Protein AF-0000000075735421 (afdb_homodimer)

Radius of gyration: 20.14 Å; Cα contacts (8 Å, |Δi|>4): 650; chains: 2; bounding box: 46×50×48 Å

Foldseek 3Di:
DEWEEAPLDLLSVLLVLLCLQVVNDYHYDYDDVVVPRLVDPVNCVQPVVSDDTKDADPVGHIDDDSLVNSCVVQPPHVQQPPPVQLNVQLVVLVVCCVPQACVQQVVLLCCCVVVVDDLVPDDVVSVVSNVVVLVVVLVQLVPELERSHPDHHSSLSNRLSRLLVSVSSVDDCPVRVSVVNSNVVSCVSSVHDRDDD/DEWEDAPLDLLSVLLVLLCLQVVNDYHYDYDDVVVVRLVDPVNCVQPVVSDDTKDADPVGHIDDDSLVNSCVVQPPHVQQPPPVQLNVQLVVLVVCCVPQACVQQVVLLCCCVVVVDDLVPDDVVSVVSNVVVLVVVLVQLVPELERSHPDNHSSLSSRLSRLLVSVSSVDDCPVRVSVVNSNVVSCVSSVHDRDDD

Structure (mmCIF, N/CA/C/O backbone):
data_AF-0000000075735421-model_v1
#
loop_
_entity.id
_entity.type
_entity.pdbx_description
1 polymer 'Glutathione S-transferase family protein'
#
loop_
_atom_site.group_PDB
_atom_site.id
_atom_site.type_symbol
_atom_site.label_atom_id
_atom_site.label_alt_id
_atom_site.label_comp_id
_atom_site.label_asym_id
_atom_site.label_entity_id
_atom_site.label_seq_id
_atom_site.pdbx_PDB_ins_code
_atom_site.Cartn_x
_atom_site.Cartn_y
_atom_site.Cartn_z
_atom_site.occupancy
_atom_site.B_iso_or_equiv
_atom_site.auth_seq_id
_atom_site.auth_comp_id
_atom_site.auth_asym_id
_atom_site.auth_atom_id
_atom_site.pdbx_PDB_model_num
ATOM 1 N N . MET A 1 1 ? 15.828 17.75 -8.742 1 96.94 1 MET A N 1
ATOM 2 C CA . MET A 1 1 ? 14.656 16.891 -8.852 1 96.94 1 MET A CA 1
ATOM 3 C C . MET A 1 1 ? 13.383 17.734 -9 1 96.94 1 MET A C 1
ATOM 5 O O . MET A 1 1 ? 13.32 18.859 -8.508 1 96.94 1 MET A O 1
ATOM 9 N N . LYS A 1 2 ? 12.383 17.297 -9.734 1 98.81 2 LYS A N 1
ATOM 10 C CA . LYS A 1 2 ? 11.07 17.922 -9.898 1 98.81 2 LYS A CA 1
ATOM 11 C C . LYS A 1 2 ? 9.969 17.078 -9.266 1 98.81 2 LYS A C 1
ATOM 13 O O . LYS A 1 2 ? 9.938 15.859 -9.445 1 98.81 2 LYS A O 1
ATOM 18 N N . ILE A 1 3 ? 9.156 17.734 -8.477 1 98.88 3 ILE A N 1
ATOM 19 C CA . ILE A 1 3 ? 7.973 17.094 -7.918 1 98.88 3 ILE A CA 1
ATOM 20 C C . ILE A 1 3 ? 6.723 17.578 -8.641 1 98.88 3 ILE A C 1
ATOM 22 O O . ILE A 1 3 ? 6.383 18.766 -8.57 1 98.88 3 ILE A O 1
ATOM 26 N N . TYR A 1 4 ? 6.121 16.734 -9.391 1 98.88 4 TYR A N 1
ATOM 27 C CA . TYR A 1 4 ? 4.82 17.016 -9.992 1 98.88 4 TYR A CA 1
ATOM 28 C C . TYR A 1 4 ? 3.691 16.719 -9.016 1 98.88 4 TYR A C 1
ATOM 30 O O . TYR A 1 4 ? 3.529 15.578 -8.578 1 98.88 4 TYR A O 1
ATOM 38 N N . GLY A 1 5 ? 3.02 17.734 -8.625 1 98.44 5 GLY A N 1
ATOM 39 C CA . GLY A 1 5 ? 2.045 17.5 -7.57 1 98.44 5 GLY A CA 1
ATOM 40 C C . GLY A 1 5 ? 1.037 18.625 -7.422 1 98.44 5 GLY A C 1
ATOM 41 O O . GLY A 1 5 ? 1.088 19.609 -8.156 1 98.44 5 GLY A O 1
ATOM 42 N N . ASP A 1 6 ? 0.078 18.406 -6.617 1 97.56 6 ASP A N 1
ATOM 43 C CA . ASP A 1 6 ? -0.973 19.312 -6.176 1 97.56 6 ASP A CA 1
ATOM 44 C C . ASP A 1 6 ? -0.892 19.547 -4.668 1 97.56 6 ASP A C 1
ATOM 46 O O . ASP A 1 6 ? -0.916 18.594 -3.883 1 97.56 6 ASP A O 1
ATOM 50 N N . PHE A 1 7 ? -0.905 20.812 -4.215 1 95.94 7 PHE A N 1
ATOM 51 C CA . PHE 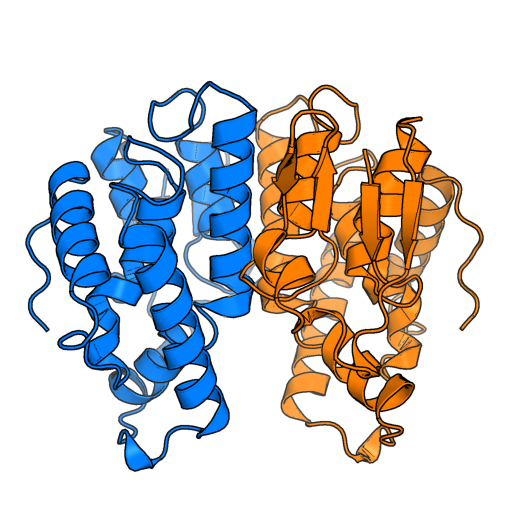A 1 7 ? -0.731 21.156 -2.805 1 95.94 7 PHE A CA 1
ATOM 52 C C . PHE A 1 7 ? -1.95 20.734 -1.994 1 95.94 7 PHE A C 1
ATOM 54 O O . PHE A 1 7 ? -1.892 20.656 -0.765 1 95.94 7 PHE A O 1
ATOM 61 N N . ASN A 1 8 ? -3.031 20.438 -2.662 1 95 8 ASN A N 1
ATOM 62 C CA . ASN A 1 8 ? -4.23 19.984 -1.957 1 95 8 ASN A CA 1
ATOM 63 C C . ASN A 1 8 ? -4.23 18.484 -1.751 1 95 8 ASN A C 1
ATOM 65 O O . ASN A 1 8 ? -5.098 17.938 -1.058 1 95 8 ASN A O 1
ATOM 69 N N . SER A 1 9 ? -3.328 17.812 -2.33 1 97 9 SER A N 1
ATOM 70 C CA . SER A 1 9 ? -3.248 16.359 -2.246 1 97 9 SER A CA 1
ATOM 71 C C . SER A 1 9 ? -2.367 15.922 -1.081 1 97 9 SER A C 1
ATOM 73 O O . SER A 1 9 ? -1.171 16.219 -1.056 1 97 9 SER A O 1
ATOM 75 N N . GLY A 1 10 ? -2.953 15.203 -0.178 1 98.06 10 GLY A N 1
ATOM 76 C CA . GLY A 1 10 ? -2.182 14.648 0.924 1 98.06 10 GLY A CA 1
ATOM 77 C C . GLY A 1 10 ? -1.003 13.812 0.467 1 98.06 10 GLY A C 1
ATOM 78 O O . GLY A 1 10 ? 0.071 13.859 1.071 1 98.06 10 GLY A O 1
ATOM 79 N N . ASN A 1 11 ? -1.196 13.047 -0.62 1 98.44 11 ASN A N 1
ATOM 80 C CA . ASN A 1 11 ? -0.118 12.211 -1.14 1 98.44 11 ASN A CA 1
ATOM 81 C C . ASN A 1 11 ? 1.033 13.055 -1.68 1 98.44 11 ASN A C 1
ATOM 83 O O . ASN A 1 11 ? 2.197 12.664 -1.564 1 98.44 11 ASN A O 1
ATOM 87 N N . CYS A 1 12 ? 0.729 14.164 -2.279 1 98.75 12 CYS A N 1
ATOM 88 C CA . CYS A 1 12 ? 1.766 15.078 -2.746 1 98.75 12 CYS A CA 1
ATOM 89 C C . CYS A 1 12 ? 2.467 15.75 -1.573 1 98.75 12 CYS A C 1
ATOM 91 O O . CYS A 1 12 ? 3.686 15.938 -1.595 1 98.75 12 CYS A O 1
ATOM 93 N N . LEU A 1 13 ? 1.737 16.078 -0.546 1 98.69 13 LEU A N 1
ATOM 94 C CA . LEU A 1 13 ? 2.307 16.719 0.63 1 98.69 13 LEU A CA 1
ATOM 95 C C . LEU A 1 13 ? 3.281 15.789 1.344 1 98.69 13 LEU A C 1
ATOM 97 O O . LEU A 1 13 ? 4.289 16.234 1.89 1 98.69 13 LEU A O 1
ATOM 101 N N . LYS A 1 14 ? 3.033 14.484 1.373 1 98.88 14 LYS A N 1
ATOM 102 C CA . LYS A 1 14 ? 3.996 13.539 1.924 1 98.88 14 LYS A CA 1
ATOM 103 C C . LYS A 1 14 ? 5.395 13.781 1.361 1 98.88 14 LYS A C 1
ATOM 105 O O . LYS A 1 14 ? 6.371 13.836 2.111 1 98.88 14 LYS A O 1
ATOM 110 N N . VAL A 1 15 ? 5.43 13.891 0.033 1 98.94 15 VAL A N 1
ATOM 111 C CA . VAL A 1 15 ? 6.699 14.031 -0.672 1 98.94 15 VAL A CA 1
ATOM 112 C C . VAL A 1 15 ? 7.328 15.383 -0.344 1 98.94 15 VAL A C 1
ATOM 114 O O . VAL A 1 15 ? 8.508 15.461 -0.006 1 98.94 15 VAL A O 1
ATOM 117 N N . LYS A 1 16 ? 6.508 16.406 -0.375 1 98.88 16 LYS A N 1
ATOM 118 C CA . LYS A 1 16 ? 6.984 17.734 -0.044 1 98.88 16 LYS A CA 1
ATOM 119 C C . LYS A 1 16 ? 7.559 17.781 1.368 1 98.88 16 LYS A C 1
ATOM 121 O O . LYS A 1 16 ? 8.68 18.266 1.574 1 98.88 16 LYS A O 1
ATOM 126 N N . TRP A 1 17 ? 6.793 17.297 2.352 1 98.88 17 TRP A N 1
ATOM 127 C CA . TRP A 1 17 ? 7.199 17.359 3.752 1 98.88 17 TRP A CA 1
ATOM 128 C C . TRP A 1 17 ? 8.484 16.562 3.98 1 98.88 17 TRP A C 1
ATOM 130 O O . TRP A 1 17 ? 9.336 16.969 4.77 1 98.88 17 TRP A O 1
ATOM 140 N N . THR A 1 18 ? 8.617 15.383 3.314 1 98.94 18 THR A N 1
ATOM 141 C CA . THR A 1 18 ? 9.828 14.586 3.424 1 98.94 18 THR A CA 1
ATOM 142 C C . THR A 1 18 ? 11.039 15.367 2.906 1 98.94 18 THR A C 1
ATOM 144 O O . THR A 1 18 ? 12.078 15.422 3.566 1 98.94 18 THR A O 1
ATOM 147 N N . CYS A 1 19 ? 10.883 16 1.741 1 98.88 19 CYS A N 1
ATOM 148 C CA . CYS A 1 19 ? 11.961 16.812 1.177 1 98.88 19 CYS A CA 1
ATOM 149 C C . CYS A 1 19 ? 12.328 17.953 2.105 1 98.88 19 CYS A C 1
ATOM 151 O O . CYS A 1 19 ? 13.5 18.188 2.369 1 98.88 19 CYS A O 1
ATOM 153 N N . ASP A 1 20 ? 11.32 18.625 2.59 1 98.81 20 ASP A N 1
ATOM 154 C CA . ASP A 1 20 ? 11.562 19.766 3.471 1 98.81 20 ASP A CA 1
ATOM 155 C C . ASP A 1 20 ? 12.281 19.328 4.746 1 98.81 20 ASP A C 1
ATOM 157 O O . ASP A 1 20 ? 13.258 19.953 5.156 1 98.81 20 ASP A O 1
ATOM 161 N N . ARG A 1 21 ? 11.805 18.312 5.359 1 98.69 21 ARG A N 1
ATOM 162 C CA . ARG A 1 21 ? 12.367 17.812 6.605 1 98.69 21 ARG A CA 1
ATOM 163 C C . ARG A 1 21 ? 13.828 17.406 6.426 1 98.69 21 ARG A C 1
ATOM 165 O O . ARG A 1 21 ? 14.641 17.578 7.34 1 98.69 21 ARG A O 1
ATOM 172 N N . LEU A 1 22 ? 14.172 16.844 5.27 1 98.62 22 LEU A N 1
ATOM 173 C CA . LEU A 1 22 ? 15.508 16.297 5.043 1 98.62 22 LEU A CA 1
ATOM 174 C C . LEU A 1 22 ? 16.406 17.328 4.348 1 98.62 22 LEU A C 1
ATOM 176 O O . LEU A 1 22 ? 17.578 17.062 4.098 1 98.62 22 LEU A O 1
ATOM 180 N N . GLY A 1 23 ? 15.852 18.469 3.969 1 98.56 23 GLY A N 1
ATOM 181 C CA . GLY A 1 23 ? 16.609 19.531 3.311 1 98.56 23 GLY A CA 1
ATOM 182 C C . GLY A 1 23 ? 16.969 19.188 1.877 1 98.56 23 GLY A C 1
ATOM 183 O O . GLY A 1 23 ? 18.047 19.578 1.397 1 98.56 23 GLY A O 1
ATOM 184 N N . LEU A 1 24 ? 16.141 18.422 1.207 1 98.5 24 LEU A N 1
ATOM 185 C CA . LEU A 1 24 ? 16.375 18.078 -0.19 1 98.5 24 LEU A CA 1
ATOM 186 C C . LEU A 1 24 ? 15.805 19.141 -1.12 1 98.5 24 LEU A C 1
ATOM 188 O O . LEU A 1 24 ? 14.625 19.484 -1.032 1 98.5 24 LEU A O 1
ATOM 192 N N . PRO A 1 25 ? 16.625 19.656 -1.959 1 98.31 25 PRO A N 1
ATOM 193 C CA . PRO A 1 25 ? 16.109 20.656 -2.893 1 98.31 25 PRO A CA 1
ATOM 194 C C . PRO A 1 25 ? 15.211 20.047 -3.967 1 98.31 25 PRO A C 1
ATOM 196 O O . PRO A 1 25 ? 15.461 18.938 -4.434 1 98.31 25 PRO A O 1
ATOM 199 N N . TYR A 1 26 ? 14.195 20.828 -4.336 1 98.69 26 TYR A N 1
ATOM 200 C CA . TYR A 1 26 ? 13.305 20.406 -5.41 1 98.69 26 TYR A CA 1
ATOM 201 C C . TYR A 1 26 ? 12.648 21.609 -6.086 1 98.69 26 TYR A C 1
ATOM 203 O O . TYR A 1 26 ? 12.586 22.688 -5.508 1 98.69 26 TYR A O 1
ATOM 211 N N . GLU A 1 27 ? 12.258 21.391 -7.285 1 98.81 27 GLU A N 1
ATOM 212 C CA . GLU A 1 27 ? 11.328 22.266 -7.992 1 98.81 27 GLU A CA 1
ATOM 213 C C . GLU A 1 27 ? 9.914 21.688 -7.996 1 98.81 27 GLU A C 1
ATOM 215 O O . GLU A 1 27 ? 9.719 20.516 -8.32 1 98.81 27 GLU A O 1
ATOM 220 N N . TRP A 1 28 ? 8.969 22.5 -7.578 1 98.75 28 TRP A N 1
ATOM 221 C CA . TRP A 1 28 ? 7.574 22.078 -7.582 1 98.75 28 TRP A CA 1
ATOM 222 C C . TRP A 1 28 ? 6.91 22.391 -8.922 1 98.75 28 TRP A C 1
ATOM 224 O O . TRP A 1 28 ? 6.945 23.531 -9.375 1 98.75 28 TRP A O 1
ATOM 234 N N . ILE A 1 29 ? 6.375 21.438 -9.562 1 98.75 29 ILE A N 1
ATOM 235 C CA . ILE A 1 29 ? 5.594 21.578 -10.789 1 98.75 29 ILE A CA 1
ATOM 236 C C . ILE A 1 29 ? 4.121 21.312 -10.492 1 98.75 29 ILE A C 1
ATOM 238 O O . ILE A 1 29 ? 3.725 20.156 -10.273 1 98.75 29 ILE A O 1
ATOM 242 N N . ALA A 1 30 ? 3.359 22.344 -10.531 1 98.56 30 ALA A N 1
ATOM 243 C CA . ALA A 1 30 ? 1.949 22.219 -10.164 1 98.56 30 ALA A CA 1
ATOM 244 C C . ALA A 1 30 ? 1.172 21.453 -11.234 1 98.56 30 ALA A C 1
ATOM 246 O O . ALA A 1 30 ? 1.31 21.734 -12.43 1 98.56 30 ALA A O 1
ATOM 247 N N . ILE A 1 31 ? 0.443 20.5 -10.812 1 98.06 31 ILE A N 1
ATOM 248 C CA . ILE A 1 31 ? -0.432 19.703 -11.664 1 98.06 31 ILE A CA 1
ATOM 249 C C . ILE A 1 31 ? -1.882 19.859 -11.219 1 98.06 31 ILE A C 1
ATOM 251 O O . ILE A 1 31 ? -2.184 19.766 -10.023 1 98.06 31 ILE A O 1
ATOM 255 N N . ASP A 1 32 ? -2.744 20.203 -12.094 1 95.75 32 ASP A N 1
ATOM 256 C CA . ASP A 1 32 ? -4.18 20.25 -11.836 1 95.75 32 ASP A CA 1
ATOM 257 C C . ASP A 1 32 ? -4.871 18.984 -12.344 1 95.75 32 ASP A C 1
ATOM 259 O O . ASP A 1 32 ? -5.191 18.891 -13.523 1 95.75 32 ASP A O 1
ATOM 263 N N . THR A 1 33 ? -5.184 18.125 -11.484 1 91.88 33 THR A N 1
ATOM 264 C CA . THR A 1 33 ? -5.75 16.844 -11.859 1 91.88 33 THR A CA 1
ATOM 265 C C . THR A 1 33 ? -7.184 17.016 -12.367 1 91.88 33 THR A C 1
ATOM 267 O O . THR A 1 33 ? -7.648 16.234 -13.203 1 91.88 33 THR A O 1
ATOM 270 N N . MET A 1 34 ? -7.867 18.016 -11.906 1 91.62 34 MET A N 1
ATOM 271 C CA . MET A 1 34 ? -9.258 18.25 -12.289 1 91.62 34 MET A CA 1
ATOM 272 C C . MET A 1 34 ? -9.352 18.766 -13.727 1 91.62 34 MET A C 1
ATOM 274 O O . MET A 1 34 ? -10.414 18.688 -14.344 1 91.62 34 MET A O 1
ATOM 278 N N . LYS A 1 35 ? -8.219 19.203 -14.227 1 94.69 35 LYS A N 1
ATOM 279 C CA . LYS A 1 35 ? -8.188 19.688 -15.609 1 94.69 35 LYS A CA 1
ATOM 280 C C . LYS A 1 35 ? -7.582 18.641 -16.547 1 94.69 35 LYS A C 1
ATOM 282 O O . LYS A 1 35 ? -7.242 18.938 -17.688 1 94.69 35 LYS A O 1
ATOM 287 N N . GLY A 1 36 ? -7.297 17.453 -16 1 94.5 36 GLY A N 1
ATOM 288 C CA . GLY A 1 36 ? -6.832 16.344 -16.812 1 94.5 36 GLY A CA 1
ATOM 289 C C . GLY A 1 36 ? -5.344 16.391 -17.109 1 94.5 36 GLY A C 1
ATOM 290 O O . GLY A 1 36 ? -4.867 15.75 -18.047 1 94.5 36 GLY A O 1
ATOM 291 N N . GLU A 1 37 ? -4.59 17.109 -16.391 1 97.44 37 GLU A N 1
ATOM 292 C CA . GLU A 1 37 ? -3.172 17.297 -16.688 1 97.44 37 GLU A CA 1
ATOM 293 C C . GLU A 1 37 ? -2.381 16.016 -16.484 1 97.44 37 GLU A C 1
ATOM 295 O O . GLU A 1 37 ? -1.267 15.875 -16.984 1 97.44 37 GLU A O 1
ATOM 300 N N . THR A 1 38 ? -2.957 15.07 -15.766 1 97.44 38 THR A N 1
ATOM 301 C CA . THR A 1 38 ? -2.283 13.797 -15.547 1 97.44 38 THR A CA 1
ATOM 302 C C . THR A 1 38 ? -2.578 12.828 -16.688 1 97.44 38 THR A C 1
ATOM 304 O O . THR A 1 38 ? -2.133 11.68 -16.656 1 97.44 38 THR A O 1
ATOM 307 N N . ARG A 1 39 ? -3.268 13.258 -17.672 1 96.81 39 ARG A N 1
ATOM 308 C CA . ARG A 1 39 ? -3.668 12.367 -18.75 1 96.81 39 ARG A CA 1
ATOM 309 C C . ARG A 1 39 ? -2.961 12.727 -20.062 1 96.81 39 ARG A C 1
ATOM 311 O O . ARG A 1 39 ? -3.146 12.062 -21.078 1 96.81 39 ARG A O 1
ATOM 318 N N . THR A 1 40 ? -2.148 13.773 -20.016 1 97.31 40 THR A N 1
ATOM 319 C CA . THR A 1 40 ? -1.415 14.172 -21.203 1 97.31 40 THR A CA 1
ATOM 320 C C . THR A 1 40 ? -0.323 13.156 -21.531 1 97.31 40 THR A C 1
ATOM 322 O O . THR A 1 40 ? 0.213 12.5 -20.641 1 97.31 40 THR A O 1
ATOM 325 N N . PRO A 1 41 ? 0.033 13.031 -22.781 1 96.88 41 PRO A N 1
ATOM 326 C CA . PRO A 1 41 ? 1.12 12.125 -23.156 1 96.88 41 PRO A CA 1
ATOM 327 C C . PRO A 1 41 ? 2.422 12.43 -22.422 1 96.88 41 PRO A C 1
ATOM 329 O O . PRO A 1 41 ? 3.133 11.508 -22.016 1 96.88 41 PRO A O 1
ATOM 332 N N . ALA A 1 42 ? 2.686 13.688 -22.297 1 96.81 42 ALA A N 1
ATOM 333 C CA . ALA A 1 42 ? 3.916 14.086 -21.609 1 96.81 42 ALA A CA 1
ATOM 334 C C . ALA A 1 42 ? 3.92 13.602 -20.156 1 96.81 42 ALA A C 1
ATOM 336 O O . ALA A 1 42 ? 4.93 13.086 -19.672 1 96.81 42 ALA A O 1
ATOM 337 N N . PHE A 1 43 ? 2.793 13.781 -19.453 1 98 43 PHE A N 1
ATOM 338 C CA . PHE A 1 43 ? 2.711 13.344 -18.078 1 98 43 PHE A CA 1
ATOM 339 C C . PHE A 1 43 ? 2.756 11.82 -17.984 1 98 43 PHE A C 1
ATOM 341 O O . PHE A 1 43 ? 3.424 11.266 -17.109 1 98 43 PHE A O 1
ATOM 348 N N . LEU A 1 44 ? 2.062 11.164 -18.891 1 96.94 44 LEU A N 1
ATOM 349 C CA . LEU A 1 44 ? 1.976 9.703 -18.875 1 96.94 44 LEU A CA 1
ATOM 350 C C . LEU A 1 44 ? 3.326 9.078 -19.188 1 96.94 44 LEU A C 1
ATOM 352 O O . LEU A 1 44 ? 3.58 7.926 -18.828 1 96.94 44 LEU A O 1
ATOM 356 N N . LYS A 1 45 ? 4.184 9.805 -19.844 1 95.75 45 LYS A N 1
ATOM 357 C CA . LYS A 1 45 ? 5.559 9.352 -20.031 1 95.75 45 LYS A CA 1
ATOM 358 C C . LYS A 1 45 ? 6.32 9.367 -18.703 1 95.75 45 LYS A C 1
ATOM 360 O O . LYS A 1 45 ? 7.188 8.516 -18.484 1 95.75 45 LYS A O 1
ATOM 365 N N . LEU A 1 46 ? 5.938 10.305 -17.812 1 96.62 46 LEU A N 1
ATOM 366 C CA . LEU A 1 46 ? 6.551 10.406 -16.484 1 96.62 46 LEU A CA 1
ATOM 367 C C . LEU A 1 46 ? 6.02 9.32 -15.555 1 96.62 46 LEU A C 1
ATOM 369 O O . LEU A 1 46 ? 6.789 8.688 -14.828 1 96.62 46 LEU A O 1
ATOM 373 N N . ASN A 1 47 ? 4.707 9.164 -15.641 1 97.62 47 ASN A N 1
ATOM 374 C CA . ASN A 1 47 ? 4.027 8.18 -14.805 1 97.62 47 ASN A CA 1
ATOM 375 C C . ASN A 1 47 ? 2.84 7.555 -15.531 1 97.62 47 ASN A C 1
ATOM 377 O O . ASN A 1 47 ? 1.732 8.094 -15.5 1 97.62 47 ASN A O 1
ATOM 381 N N . PRO A 1 48 ? 3.023 6.391 -16.031 1 96.38 48 PRO A N 1
ATOM 382 C CA . PRO A 1 48 ? 1.965 5.738 -16.812 1 96.38 48 PRO A CA 1
ATOM 383 C C . PRO A 1 48 ? 0.699 5.492 -15.992 1 96.38 48 PRO A C 1
ATOM 385 O O . PRO A 1 48 ? -0.374 5.273 -16.562 1 96.38 48 PRO A O 1
ATOM 388 N N . ALA A 1 49 ? 0.797 5.555 -14.664 1 95.38 49 ALA A N 1
ATOM 389 C CA . ALA A 1 49 ? -0.383 5.387 -13.82 1 95.38 49 ALA A CA 1
ATOM 390 C C . ALA A 1 49 ? -1.259 6.633 -13.844 1 95.38 49 ALA A C 1
ATOM 392 O O . ALA A 1 49 ? -2.414 6.598 -13.414 1 95.38 49 ALA A O 1
ATOM 393 N N . GLY A 1 50 ? -0.684 7.777 -14.305 1 96.5 50 GLY A N 1
ATOM 394 C CA . GLY A 1 50 ? -1.46 9 -14.453 1 96.5 50 GLY A CA 1
ATOM 395 C C . GLY A 1 50 ? -1.871 9.617 -13.133 1 96.5 50 GLY A C 1
ATOM 396 O O . GLY A 1 50 ? -2.961 10.18 -13.016 1 96.5 50 GLY A O 1
ATOM 397 N N . GLN A 1 51 ? -1.009 9.461 -12.125 1 96.25 51 GLN A N 1
ATOM 398 C CA . GLN A 1 51 ? -1.324 9.961 -10.797 1 96.25 51 GLN A CA 1
ATOM 399 C C . GLN A 1 51 ? -0.209 10.867 -10.273 1 96.25 51 GLN A C 1
ATOM 401 O O . GLN A 1 51 ? 0.952 10.711 -10.656 1 96.25 51 GLN A O 1
ATOM 406 N N . VAL A 1 52 ? -0.53 11.812 -9.492 1 97.94 52 VAL A N 1
ATOM 407 C CA . VAL A 1 52 ? 0.45 12.555 -8.703 1 97.94 52 VAL A CA 1
ATOM 408 C C . VAL A 1 52 ? 0.476 12.008 -7.277 1 97.94 52 VAL A C 1
ATOM 410 O O . VAL A 1 52 ? -0.513 11.445 -6.801 1 97.94 52 VAL A O 1
ATOM 413 N N . PRO A 1 53 ? 1.585 12.125 -6.586 1 98.62 53 PRO A N 1
ATOM 414 C CA . PRO A 1 53 ? 2.828 12.781 -7.004 1 98.62 53 PRO A CA 1
ATOM 415 C C . PRO A 1 53 ? 3.682 11.898 -7.91 1 98.62 53 PRO A C 1
ATOM 417 O O . PRO A 1 53 ? 3.547 10.672 -7.887 1 98.62 53 PRO A O 1
ATOM 420 N N . VAL A 1 54 ? 4.438 12.492 -8.719 1 98.81 54 VAL A N 1
ATOM 421 C CA . VAL A 1 54 ? 5.566 11.836 -9.375 1 98.81 54 VAL A CA 1
ATOM 422 C C . VAL A 1 54 ? 6.805 12.734 -9.281 1 98.81 54 VAL A C 1
ATOM 424 O O . VAL A 1 54 ? 6.703 13.953 -9.406 1 98.81 54 VAL A O 1
ATOM 427 N N . VAL A 1 55 ? 7.945 12.102 -9.031 1 98.88 55 VAL A N 1
ATOM 428 C CA . VAL A 1 55 ? 9.211 12.82 -8.914 1 98.88 55 VAL A CA 1
ATOM 429 C C . VAL A 1 55 ? 10.102 12.5 -10.109 1 98.88 55 VAL A C 1
ATOM 431 O O . VAL A 1 55 ? 10.344 11.328 -10.406 1 98.88 55 VAL A O 1
ATOM 434 N N . ALA A 1 56 ? 10.508 13.492 -10.797 1 98.75 56 ALA A N 1
ATOM 435 C CA . ALA A 1 56 ? 11.492 13.359 -11.859 1 98.75 56 ALA A CA 1
ATOM 436 C C . ALA A 1 56 ? 12.875 13.781 -11.383 1 98.75 56 ALA A C 1
ATOM 438 O O . ALA A 1 56 ? 13.047 14.883 -10.844 1 98.75 56 ALA A O 1
ATOM 439 N N . PHE A 1 57 ? 13.82 12.883 -11.586 1 98.31 57 PHE A N 1
ATOM 440 C CA . PHE A 1 57 ? 15.188 13.172 -11.18 1 98.31 57 PHE A CA 1
ATOM 441 C C . PHE A 1 57 ? 15.992 13.742 -12.336 1 98.31 57 PHE A C 1
ATOM 443 O O . PHE A 1 57 ? 15.578 13.648 -13.492 1 98.31 57 PHE A O 1
ATOM 450 N N . ASP A 1 58 ? 17.172 14.258 -12.023 1 96.31 58 ASP A N 1
ATOM 451 C CA . ASP A 1 58 ? 17.984 14.969 -13.008 1 96.31 58 ASP A CA 1
ATOM 452 C C . ASP A 1 58 ? 18.531 14.008 -14.062 1 96.31 58 ASP A C 1
ATOM 454 O O . ASP A 1 58 ? 18.812 14.414 -15.188 1 96.31 58 ASP A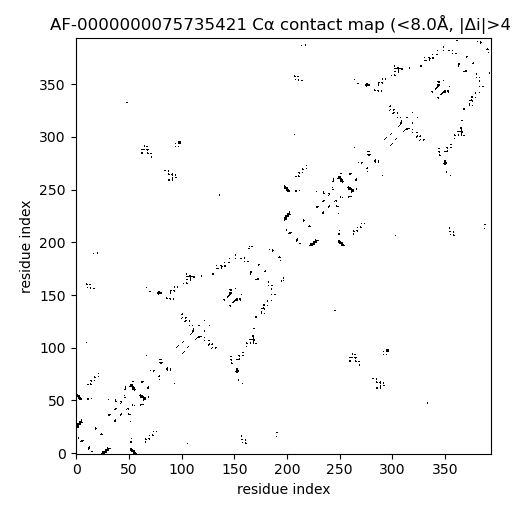 O 1
ATOM 458 N N . ASP A 1 59 ? 18.656 12.797 -13.68 1 96.38 59 ASP A N 1
ATOM 459 C CA . ASP A 1 59 ? 19.219 11.828 -14.602 1 96.38 59 ASP A CA 1
ATOM 460 C C . ASP A 1 59 ? 18.156 11.258 -15.539 1 96.38 59 ASP A C 1
ATOM 462 O O . ASP A 1 59 ? 18.422 10.328 -16.297 1 96.38 59 ASP A O 1
ATOM 466 N N . GLY A 1 60 ? 16.953 11.75 -15.43 1 95.5 60 GLY A N 1
ATOM 467 C CA . GLY A 1 60 ? 15.906 11.375 -16.375 1 95.5 60 GLY A CA 1
ATOM 468 C C . GLY A 1 60 ? 14.961 10.312 -15.828 1 95.5 60 GLY A C 1
ATOM 469 O O . GLY A 1 60 ? 13.93 10.031 -16.438 1 95.5 60 GLY A O 1
ATOM 470 N N . ARG A 1 61 ? 15.266 9.758 -14.773 1 97.31 61 ARG A N 1
ATOM 471 C CA . ARG A 1 61 ? 14.406 8.75 -14.156 1 97.31 61 ARG A CA 1
ATOM 472 C C . ARG A 1 61 ? 13.266 9.406 -13.383 1 97.31 61 ARG A C 1
ATOM 474 O O . ARG A 1 61 ? 13.375 10.555 -12.953 1 97.31 61 ARG A O 1
ATOM 481 N N . SER A 1 62 ? 12.141 8.648 -13.195 1 98.56 62 SER A N 1
ATOM 482 C CA . SER A 1 62 ? 11.031 9.133 -12.383 1 98.56 62 SER A CA 1
ATOM 483 C C . SER A 1 62 ? 10.508 8.047 -11.453 1 98.56 62 SER A C 1
ATOM 485 O O . SER A 1 62 ? 10.688 6.855 -11.719 1 98.56 62 SER A O 1
ATOM 487 N N . LEU A 1 63 ? 9.969 8.453 -10.406 1 98.75 63 LEU A N 1
ATOM 488 C CA . LEU A 1 63 ? 9.414 7.562 -9.391 1 98.75 63 LEU A CA 1
ATOM 489 C C . LEU A 1 63 ? 8.039 8.055 -8.93 1 98.75 63 LEU A C 1
ATOM 491 O O . LEU A 1 63 ? 7.855 9.242 -8.688 1 98.75 63 LEU A O 1
ATOM 495 N N . ALA A 1 64 ? 7.105 7.082 -8.883 1 98.5 64 ALA A N 1
ATOM 496 C CA . ALA A 1 64 ? 5.738 7.395 -8.469 1 98.5 64 ALA A CA 1
ATOM 497 C C . ALA A 1 64 ? 5.352 6.621 -7.215 1 98.5 64 ALA A C 1
ATOM 499 O O . ALA A 1 64 ? 6.199 5.969 -6.594 1 98.5 64 ALA A O 1
ATOM 500 N N . GLN A 1 65 ? 4.09 6.77 -6.902 1 98.56 65 GLN A N 1
ATOM 501 C CA . GLN A 1 65 ? 3.578 6.215 -5.652 1 98.56 65 GLN A CA 1
ATOM 502 C C . GLN A 1 65 ? 4.195 6.914 -4.445 1 98.56 65 GLN A C 1
ATOM 504 O O . GLN A 1 65 ? 5.359 6.68 -4.117 1 98.56 65 GLN A O 1
ATOM 509 N N . SER A 1 66 ? 3.438 7.672 -3.74 1 98.75 66 SER A N 1
ATOM 510 C CA . SER A 1 66 ? 3.92 8.609 -2.73 1 98.75 66 SER A CA 1
ATOM 511 C C . SER A 1 66 ? 4.75 7.895 -1.669 1 98.75 66 SER A C 1
ATOM 513 O O . SER A 1 66 ? 5.836 8.359 -1.312 1 98.75 66 SER A O 1
ATOM 515 N N . ASN A 1 67 ? 4.281 6.707 -1.197 1 98.88 67 ASN A N 1
ATOM 516 C CA . ASN A 1 67 ? 5.016 6 -0.154 1 98.88 67 ASN A CA 1
ATOM 517 C C . ASN A 1 67 ? 6.324 5.414 -0.684 1 98.88 67 ASN A C 1
ATOM 519 O O . ASN A 1 67 ? 7.312 5.34 0.044 1 98.88 67 ASN A O 1
ATOM 523 N N . ALA A 1 68 ? 6.359 4.977 -1.952 1 98.88 68 ALA A N 1
ATOM 524 C CA . ALA A 1 68 ? 7.613 4.535 -2.561 1 98.88 68 ALA A CA 1
ATOM 525 C C . ALA A 1 68 ? 8.594 5.695 -2.693 1 98.88 68 ALA A C 1
ATOM 527 O O . ALA A 1 68 ? 9.789 5.539 -2.416 1 98.88 68 ALA A O 1
ATOM 528 N N . VAL A 1 69 ? 8.102 6.836 -3.082 1 98.94 69 VAL A N 1
ATOM 529 C CA . VAL A 1 69 ? 8.922 8.023 -3.289 1 98.94 69 VAL A CA 1
ATOM 530 C C . VAL A 1 69 ? 9.562 8.453 -1.968 1 98.94 69 VAL A C 1
ATOM 532 O O . VAL A 1 69 ? 10.781 8.633 -1.889 1 98.94 69 VAL A O 1
ATOM 535 N N . ILE A 1 70 ? 8.742 8.555 -0.924 1 98.94 70 ILE A N 1
ATOM 536 C CA . ILE A 1 70 ? 9.305 9.078 0.316 1 98.94 70 ILE A CA 1
ATOM 537 C C . ILE A 1 70 ? 10.25 8.047 0.931 1 98.94 70 ILE A C 1
ATOM 539 O O . ILE A 1 70 ? 11.25 8.414 1.562 1 98.94 70 ILE A O 1
ATOM 543 N N . ARG A 1 71 ? 10.008 6.805 0.745 1 98.88 71 ARG A N 1
ATOM 544 C CA . ARG A 1 71 ? 10.938 5.789 1.225 1 98.88 71 ARG A CA 1
ATOM 545 C C . ARG A 1 71 ? 12.289 5.91 0.521 1 98.88 71 ARG A C 1
ATOM 547 O O . ARG A 1 71 ? 13.336 5.75 1.148 1 98.88 71 ARG A O 1
ATOM 554 N N . TYR A 1 72 ? 12.242 6.137 -0.778 1 98.88 72 TYR A N 1
ATOM 555 C CA . TYR A 1 72 ? 13.461 6.289 -1.556 1 98.88 72 TYR A CA 1
ATOM 556 C C . TYR A 1 72 ? 14.234 7.531 -1.121 1 98.88 72 TYR A C 1
ATOM 558 O O . TYR A 1 72 ? 15.438 7.469 -0.872 1 98.88 72 TYR A O 1
ATOM 566 N N . LEU A 1 73 ? 13.562 8.594 -0.947 1 98.88 73 LEU A N 1
ATOM 567 C CA . LEU A 1 73 ? 14.188 9.875 -0.631 1 98.88 73 LEU A CA 1
ATOM 568 C C . LEU A 1 73 ? 14.758 9.867 0.785 1 98.88 73 LEU A C 1
ATOM 570 O O . LEU A 1 73 ? 15.766 10.523 1.059 1 98.88 73 LEU A O 1
ATOM 574 N N . ALA A 1 74 ? 14.141 9.086 1.652 1 98.88 74 ALA A N 1
ATOM 575 C CA . ALA A 1 74 ? 14.484 9.156 3.068 1 98.88 74 ALA A CA 1
ATOM 576 C C . ALA A 1 74 ? 15.547 8.117 3.426 1 98.88 74 ALA A C 1
ATOM 578 O O . ALA A 1 74 ? 15.93 7.984 4.594 1 98.88 74 ALA A O 1
ATOM 579 N N . ARG A 1 75 ? 16.031 7.324 2.457 1 98 75 ARG A N 1
ATOM 580 C CA . ARG A 1 75 ? 17.047 6.316 2.738 1 98 75 ARG A CA 1
ATOM 581 C C . ARG A 1 75 ? 18.234 6.93 3.484 1 98 75 ARG A C 1
ATOM 583 O O . ARG A 1 75 ? 18.734 7.984 3.102 1 98 75 ARG A O 1
ATOM 590 N N . GLY A 1 76 ? 18.594 6.25 4.559 1 97.12 76 GLY A N 1
ATOM 591 C CA . GLY A 1 76 ? 19.734 6.68 5.344 1 97.12 76 GLY A CA 1
ATOM 592 C C . GLY A 1 76 ? 19.406 7.766 6.348 1 97.12 76 GLY A C 1
ATOM 593 O O . GLY A 1 76 ? 20.266 8.18 7.129 1 97.12 76 GLY A O 1
ATOM 594 N N . SER A 1 77 ? 18.188 8.242 6.363 1 98.56 77 SER A N 1
ATOM 595 C CA . SER A 1 77 ? 17.797 9.289 7.289 1 98.56 77 SER A CA 1
ATOM 596 C C . SER A 1 77 ? 17.156 8.711 8.547 1 98.56 77 SER A C 1
ATOM 598 O O . SER A 1 77 ? 16.938 7.5 8.641 1 98.56 77 SER A O 1
ATOM 600 N N . ASP A 1 78 ? 16.812 9.555 9.484 1 97.75 78 ASP A N 1
ATOM 601 C CA . ASP A 1 78 ? 16.203 9.141 10.742 1 97.75 78 ASP A CA 1
ATOM 602 C C . ASP A 1 78 ? 14.695 8.938 10.586 1 97.75 78 ASP A C 1
ATOM 604 O O . ASP A 1 78 ? 14.023 8.5 11.516 1 97.75 78 ASP A O 1
ATOM 608 N N . LEU A 1 79 ? 14.18 9.219 9.43 1 98.88 79 LEU A N 1
ATOM 609 C CA . LEU A 1 79 ? 12.766 8.977 9.172 1 98.88 79 LEU A CA 1
ATOM 610 C C . LEU A 1 79 ? 12.5 7.496 8.922 1 98.88 79 LEU A C 1
ATOM 612 O O . LEU A 1 79 ? 11.352 7.055 8.938 1 98.88 79 LEU A O 1
ATOM 616 N N . ILE A 1 80 ? 13.5 6.762 8.617 1 98.81 80 ILE A N 1
ATOM 617 C CA . ILE A 1 80 ? 13.438 5.305 8.562 1 98.81 80 ILE A CA 1
ATOM 618 C C . ILE A 1 80 ? 14.203 4.715 9.742 1 98.81 80 ILE A C 1
ATOM 620 O O . ILE A 1 80 ? 15.422 4.914 9.867 1 98.81 80 ILE A O 1
ATOM 624 N N . PRO A 1 81 ? 13.469 3.994 10.602 1 98.56 81 PRO A N 1
ATOM 625 C CA . PRO A 1 81 ? 14.172 3.41 11.75 1 98.56 81 PRO A CA 1
ATOM 626 C C . PRO A 1 81 ? 15.328 2.502 11.336 1 98.56 81 PRO A C 1
ATOM 628 O O . PRO A 1 81 ? 15.188 1.722 10.383 1 98.56 81 PRO A O 1
ATOM 631 N N . ALA A 1 82 ? 16.422 2.572 12.016 1 97.25 82 ALA A N 1
ATOM 632 C CA . ALA A 1 82 ? 17.578 1.72 11.75 1 97.25 82 ALA A CA 1
ATOM 633 C C . ALA A 1 82 ? 17.312 0.28 12.18 1 97.25 82 ALA A C 1
ATOM 635 O O . ALA A 1 82 ? 17.812 -0.663 11.562 1 97.25 82 ALA A O 1
ATOM 636 N N . ASP A 1 83 ? 16.562 0.125 13.258 1 97.81 83 ASP A N 1
ATOM 637 C CA . ASP A 1 83 ? 16.141 -1.199 13.711 1 97.81 83 ASP A CA 1
ATOM 638 C C . ASP A 1 83 ? 15.211 -1.856 12.695 1 97.81 83 ASP A C 1
ATOM 640 O O . ASP A 1 83 ? 14.148 -1.309 12.367 1 97.81 83 ASP A O 1
ATOM 644 N N . PRO A 1 84 ? 15.602 -3 12.195 1 97.62 84 PRO A N 1
ATOM 645 C CA . PRO A 1 84 ? 14.812 -3.629 11.133 1 97.62 84 PRO A CA 1
ATOM 646 C C . PRO A 1 84 ? 13.375 -3.92 11.562 1 97.62 84 PRO A C 1
ATOM 648 O O . PRO A 1 84 ? 12.461 -3.885 10.742 1 97.62 84 PRO A O 1
ATOM 651 N N . TRP A 1 85 ? 13.211 -4.23 12.812 1 98.25 85 TRP A N 1
ATOM 652 C CA . TRP A 1 85 ? 11.859 -4.504 13.297 1 98.25 85 TRP A CA 1
ATOM 653 C C . TRP A 1 85 ? 11 -3.246 13.258 1 98.25 85 TRP A C 1
ATOM 655 O O . TRP A 1 85 ? 9.867 -3.271 12.766 1 98.25 85 TRP A O 1
ATOM 665 N N . LEU A 1 86 ? 11.555 -2.172 13.758 1 98.44 86 LEU A N 1
ATOM 666 C CA . LEU A 1 86 ? 10.828 -0.91 13.742 1 98.44 86 LEU A CA 1
ATOM 667 C C . LEU A 1 86 ? 10.57 -0.44 12.32 1 98.44 86 LEU A C 1
ATOM 669 O O . LEU A 1 86 ? 9.531 0.153 12.031 1 98.44 86 LEU A O 1
ATOM 673 N N . ALA A 1 87 ? 11.531 -0.706 11.414 1 98.62 87 ALA A N 1
ATOM 674 C CA . ALA A 1 87 ? 11.32 -0.394 10.008 1 98.62 87 ALA A CA 1
ATOM 675 C C . ALA A 1 87 ? 10.18 -1.224 9.422 1 98.62 87 ALA A C 1
ATOM 677 O O . ALA A 1 87 ? 9.398 -0.729 8.602 1 98.62 87 ALA A O 1
ATOM 678 N N . ALA A 1 88 ? 10.055 -2.475 9.836 1 98.75 88 ALA A N 1
ATOM 679 C CA . ALA A 1 88 ? 8.969 -3.334 9.383 1 98.75 88 ALA A CA 1
ATOM 680 C C . ALA A 1 88 ? 7.621 -2.824 9.883 1 98.75 88 ALA A C 1
ATOM 682 O O . ALA A 1 88 ? 6.629 -2.838 9.148 1 98.75 88 ALA A O 1
ATOM 683 N N . LYS A 1 89 ? 7.629 -2.408 11.117 1 98.75 89 LYS A N 1
ATOM 684 C CA . LYS A 1 89 ? 6.406 -1.847 11.68 1 98.75 89 LYS A CA 1
ATOM 685 C C . LYS A 1 89 ? 6.008 -0.561 10.961 1 98.75 89 LYS A C 1
ATOM 687 O O . LYS A 1 89 ? 4.82 -0.298 10.758 1 98.75 89 LYS A O 1
ATOM 692 N N . MET A 1 90 ? 6.984 0.241 10.602 1 98.88 90 MET A N 1
ATOM 693 C CA . MET A 1 90 ? 6.73 1.407 9.766 1 98.88 90 MET A CA 1
ATOM 694 C C . MET A 1 90 ? 6.082 0.996 8.445 1 98.88 90 MET A C 1
ATOM 696 O O . MET A 1 90 ? 5.074 1.573 8.039 1 98.88 90 MET A O 1
ATOM 700 N N . ASP A 1 91 ? 6.609 -0.034 7.816 1 98.88 91 ASP A N 1
ATOM 701 C CA . ASP A 1 91 ? 6.066 -0.523 6.551 1 98.88 91 ASP A CA 1
ATOM 702 C C . ASP A 1 91 ? 4.645 -1.049 6.734 1 98.88 91 ASP A C 1
ATOM 704 O O . ASP A 1 91 ? 3.795 -0.868 5.859 1 98.88 91 ASP A O 1
ATOM 708 N N . GLU A 1 92 ? 4.395 -1.703 7.859 1 98.81 92 GLU A N 1
ATOM 709 C CA . GLU A 1 92 ? 3.051 -2.168 8.188 1 98.81 92 GLU A CA 1
ATOM 710 C C . GLU A 1 92 ? 2.041 -1.027 8.109 1 98.81 92 GLU A C 1
ATOM 712 O O . GLU A 1 92 ? 0.986 -1.164 7.484 1 98.81 92 GLU A O 1
ATOM 717 N N . TRP A 1 93 ? 2.379 0.088 8.672 1 98.81 93 TRP A N 1
ATOM 718 C CA . TRP A 1 93 ? 1.496 1.249 8.672 1 98.81 93 TRP A CA 1
ATOM 719 C C . TRP A 1 93 ? 1.385 1.854 7.281 1 98.81 93 TRP A C 1
ATOM 721 O O . TRP A 1 93 ? 0.314 2.318 6.879 1 98.81 93 TRP A O 1
ATOM 731 N N . LEU A 1 94 ? 2.52 1.875 6.547 1 98.88 94 LEU A N 1
ATOM 732 C CA . LEU A 1 94 ? 2.512 2.457 5.207 1 98.88 94 LEU A CA 1
ATOM 733 C C . LEU A 1 94 ? 1.565 1.692 4.289 1 98.88 94 LEU A C 1
ATOM 735 O O . LEU A 1 94 ? 0.766 2.299 3.572 1 98.88 94 LEU A O 1
ATOM 739 N N . PHE A 1 95 ? 1.653 0.391 4.344 1 98.69 95 PHE A N 1
ATOM 740 C CA . PHE A 1 95 ? 0.785 -0.407 3.486 1 98.69 95 PHE A CA 1
ATOM 741 C C . PHE A 1 95 ? -0.656 -0.36 3.982 1 98.69 95 PHE A C 1
ATOM 743 O O . PHE A 1 95 ? -1.593 -0.319 3.182 1 98.69 95 PHE A O 1
ATOM 750 N N . TRP A 1 96 ? -0.885 -0.369 5.301 1 98.38 96 TRP A N 1
ATOM 751 C CA . TRP A 1 96 ? -2.223 -0.247 5.871 1 98.38 96 TRP A CA 1
ATOM 752 C C . TRP A 1 96 ? -2.883 1.059 5.441 1 98.38 96 TRP A C 1
ATOM 754 O O . TRP A 1 96 ? -4.066 1.08 5.102 1 98.38 96 TRP A O 1
ATOM 764 N N . GLU A 1 97 ? -2.08 2.1 5.488 1 98.44 97 GLU A N 1
ATOM 765 C CA . GLU A 1 97 ? -2.572 3.414 5.082 1 98.44 97 GLU A CA 1
ATOM 766 C C . GLU A 1 97 ? -3.115 3.383 3.658 1 98.44 97 GLU A C 1
ATOM 768 O O . GLU A 1 97 ? -4.176 3.949 3.379 1 98.44 97 GLU A O 1
ATOM 773 N N . GLN A 1 98 ? -2.467 2.752 2.723 1 97.12 98 GLN A N 1
ATOM 774 C CA . GLN A 1 98 ? -2.834 2.717 1.312 1 97.12 98 GLN A CA 1
ATOM 775 C C . GLN A 1 98 ? -4.125 1.933 1.101 1 97.12 98 GLN A C 1
ATOM 777 O O . GLN A 1 98 ? -4.926 2.271 0.226 1 97.12 98 GLN A O 1
ATOM 782 N N . TYR A 1 99 ? -4.32 0.948 1.888 1 95.5 99 TYR A N 1
ATOM 783 C CA . TYR A 1 99 ? -5.441 0.055 1.619 1 95.5 99 TYR A CA 1
ATOM 784 C C . TYR A 1 99 ? -6.625 0.382 2.52 1 95.5 99 TYR A C 1
ATOM 786 O O . TYR A 1 99 ? -7.781 0.251 2.107 1 95.5 99 TYR A O 1
ATOM 794 N N . SER A 1 100 ? -6.344 0.837 3.783 1 96.88 100 SER A N 1
ATOM 795 C CA . SER A 1 100 ? -7.395 0.844 4.797 1 96.88 100 SER A CA 1
ATOM 796 C C . SER A 1 100 ? -7.707 2.264 5.258 1 96.88 100 SER A C 1
ATOM 798 O O . SER A 1 100 ? -8.719 2.496 5.922 1 96.88 100 SER A O 1
ATOM 800 N N . HIS A 1 101 ? -6.938 3.211 4.961 1 98.44 101 HIS A N 1
ATOM 801 C CA . HIS A 1 101 ? -7.117 4.586 5.41 1 98.44 101 HIS A CA 1
ATOM 802 C C . HIS A 1 101 ? -7.414 5.516 4.238 1 98.44 101 HIS A C 1
ATOM 804 O O . HIS A 1 101 ? -8.461 6.164 4.211 1 98.44 101 HIS A O 1
ATOM 810 N N . GLU A 1 102 ? -6.594 5.527 3.242 1 97.69 102 GLU A N 1
ATOM 811 C CA . GLU A 1 102 ? -6.641 6.477 2.135 1 97.69 102 GLU A CA 1
ATOM 812 C C . GLU A 1 102 ? -7.926 6.316 1.324 1 97.69 102 GLU A C 1
ATOM 814 O O . GLU A 1 102 ? -8.617 7.297 1.05 1 97.69 102 GLU A O 1
ATOM 819 N N . PRO A 1 103 ? -8.383 5.047 1.013 1 97 103 PRO A N 1
ATOM 820 C CA . PRO A 1 103 ? -9.57 4.918 0.167 1 97 103 PRO A CA 1
ATOM 821 C C . PRO A 1 103 ? -10.836 5.418 0.853 1 97 103 PRO A C 1
ATOM 823 O O . PRO A 1 103 ? -11.883 5.555 0.206 1 97 103 PRO A O 1
ATOM 826 N N . TYR A 1 104 ? -10.734 5.734 2.113 1 98.12 104 TYR A N 1
ATOM 827 C CA . TYR A 1 104 ? -11.922 6.141 2.85 1 98.12 104 TYR A CA 1
ATOM 828 C C . TYR A 1 104 ? -11.836 7.605 3.264 1 98.12 104 TYR A C 1
ATOM 830 O O . TYR A 1 104 ? -12.633 8.43 2.814 1 98.12 104 TYR A O 1
ATOM 838 N N . ILE A 1 105 ? -10.766 7.918 3.971 1 98.31 105 ILE A N 1
ATOM 839 C CA . ILE A 1 105 ? -10.617 9.281 4.461 1 98.31 105 ILE A CA 1
ATOM 840 C C . ILE A 1 105 ? -10.359 10.227 3.287 1 98.31 105 ILE A C 1
ATOM 842 O O . ILE A 1 105 ? -11.055 11.234 3.125 1 98.31 105 ILE A O 1
ATOM 846 N N . ALA A 1 106 ? -9.414 9.914 2.455 1 97.88 106 ALA A N 1
ATOM 847 C CA . ALA A 1 106 ? -9.031 10.766 1.334 1 97.88 106 ALA A CA 1
ATOM 848 C C . ALA A 1 106 ? -10.148 10.852 0.3 1 97.88 106 ALA A C 1
ATOM 850 O O . ALA A 1 106 ? -10.398 11.922 -0.268 1 97.88 106 ALA A O 1
ATOM 851 N N . VAL A 1 107 ? -10.844 9.719 0.058 1 97.44 107 VAL A N 1
ATOM 852 C CA . VAL A 1 107 ? -11.875 9.68 -0.971 1 97.44 107 VAL A CA 1
ATOM 853 C C . VAL A 1 107 ? -13.086 10.492 -0.519 1 97.44 107 VAL A C 1
ATOM 855 O O . VAL A 1 107 ? -13.664 11.242 -1.306 1 97.44 107 VAL A O 1
ATOM 858 N N . CYS A 1 108 ? -13.477 10.336 0.746 1 98.56 108 CYS A N 1
ATOM 859 C CA . CYS A 1 108 ? -14.562 11.164 1.272 1 98.56 108 CYS A CA 1
ATOM 860 C C . CYS A 1 108 ? -14.203 12.641 1.195 1 98.56 108 CYS A C 1
ATOM 862 O O . CYS A 1 108 ? -15.031 13.461 0.802 1 98.56 108 CYS A O 1
ATOM 864 N N . ARG A 1 109 ? -12.977 12.961 1.509 1 98.19 109 ARG A N 1
ATOM 865 C CA . ARG A 1 109 ? -12.539 14.344 1.401 1 98.19 109 ARG A CA 1
ATOM 866 C C . ARG A 1 109 ? -12.617 14.836 -0.041 1 98.19 109 ARG A C 1
ATOM 868 O O . ARG A 1 109 ? -13.094 15.945 -0.299 1 98.19 109 ARG A O 1
ATOM 875 N N . PHE A 1 110 ? -12.195 14.086 -0.992 1 97.31 110 PHE A N 1
ATOM 876 C CA . PHE A 1 110 ? -12.242 14.438 -2.406 1 97.31 110 PHE A CA 1
ATOM 877 C C . PHE A 1 110 ? -13.672 14.742 -2.84 1 97.31 110 PHE A C 1
ATOM 879 O O . PHE A 1 110 ? -13.93 15.75 -3.502 1 97.31 110 PHE A O 1
ATOM 886 N N . GLN A 1 111 ? -14.555 13.898 -2.424 1 97.75 111 GLN A N 1
ATOM 887 C CA . GLN A 1 111 ? -15.953 14.039 -2.818 1 97.75 111 GLN A CA 1
ATOM 888 C C . GLN A 1 111 ? -16.562 15.328 -2.252 1 97.75 111 GLN A C 1
ATOM 890 O O . GLN A 1 111 ? -17.312 16.016 -2.936 1 97.75 111 GLN A O 1
ATOM 895 N N . MET A 1 112 ? -16.141 15.656 -1.09 1 97.69 112 MET A N 1
ATOM 896 C CA . MET A 1 112 ? -16.734 16.828 -0.458 1 97.69 112 MET A CA 1
ATOM 897 C C . MET A 1 112 ? -16.047 18.109 -0.928 1 97.69 112 MET A C 1
ATOM 899 O O . MET A 1 112 ? -16.703 19.062 -1.348 1 97.69 112 MET A O 1
ATOM 903 N N . VAL A 1 113 ? -14.75 18.094 -0.991 1 95.31 113 VAL A N 1
ATOM 904 C CA . VAL A 1 113 ? -13.977 19.297 -1.238 1 95.31 113 VAL A CA 1
ATOM 905 C C . VAL A 1 113 ? -13.914 19.578 -2.738 1 95.31 113 VAL A C 1
ATOM 907 O O . VAL A 1 113 ? -14.078 20.719 -3.172 1 95.31 113 VAL A O 1
ATOM 910 N N . TYR A 1 114 ? -13.781 18.578 -3.531 1 92.94 114 TYR A N 1
ATOM 911 C CA . TYR A 1 114 ? -13.578 18.797 -4.961 1 92.94 114 TYR A CA 1
ATOM 912 C C . TYR A 1 114 ? -14.883 18.672 -5.727 1 92.94 114 TYR A C 1
ATOM 914 O O . TYR A 1 114 ? -15.125 19.406 -6.688 1 92.94 114 TYR A O 1
ATOM 922 N N . LEU A 1 115 ? -15.695 17.781 -5.211 1 95.12 115 LEU A N 1
ATOM 923 C CA . LEU A 1 115 ? -16.922 17.547 -5.969 1 95.12 115 LEU A CA 1
ATOM 924 C C . LEU A 1 115 ? -18.109 18.266 -5.332 1 95.12 115 LEU A C 1
ATOM 926 O O . LEU A 1 115 ? -19.203 18.281 -5.895 1 95.12 115 LEU A O 1
ATOM 930 N N . GLY A 1 116 ? -17.953 18.766 -4.121 1 96.31 116 GLY A N 1
ATOM 931 C CA . GLY A 1 116 ? -18.984 19.562 -3.469 1 96.31 116 GLY A CA 1
ATOM 932 C C . GLY A 1 116 ? -20.109 18.734 -2.889 1 96.31 116 GLY A C 1
ATOM 933 O O . GLY A 1 116 ? -21.188 19.266 -2.619 1 96.31 116 GLY A O 1
ATOM 934 N N . LYS A 1 117 ? -19.859 17.484 -2.705 1 97.44 117 LYS A N 1
ATOM 935 C CA . LYS A 1 117 ? -20.875 16.625 -2.137 1 97.44 117 LYS A CA 1
ATOM 936 C C . LYS A 1 117 ? -21.047 16.875 -0.641 1 97.44 117 LYS A C 1
ATOM 938 O O . LYS A 1 117 ? -20.062 17.016 0.086 1 97.44 117 LYS A O 1
ATOM 943 N N . PRO A 1 118 ? -22.344 16.984 -0.257 1 97.31 118 PRO A N 1
ATOM 944 C CA . PRO A 1 118 ? -22.531 17.062 1.192 1 97.31 118 PRO A CA 1
ATOM 945 C C . PRO A 1 118 ? -22.25 15.742 1.896 1 97.31 118 PRO A C 1
ATOM 947 O O . PRO A 1 118 ? -22.281 14.68 1.266 1 97.31 118 PRO A O 1
ATOM 950 N N . ALA A 1 119 ? -21.984 15.781 3.17 1 96.25 119 ALA A N 1
ATOM 951 C CA . ALA A 1 119 ? -21.656 14.602 3.969 1 96.25 119 ALA A CA 1
ATOM 952 C C . ALA A 1 119 ? -22.75 13.547 3.885 1 96.25 119 ALA A C 1
ATOM 954 O O . ALA A 1 119 ? -22.469 12.352 3.891 1 96.25 119 ALA A O 1
ATOM 955 N N . SER A 1 120 ? -23.953 13.969 3.754 1 96.94 120 SER A N 1
ATOM 956 C CA . SER A 1 120 ? -25.109 13.078 3.762 1 96.94 120 SER A CA 1
ATOM 957 C C . SER A 1 120 ? -25.156 12.219 2.504 1 96.94 120 SER A C 1
ATOM 959 O O . SER A 1 120 ? -25.906 11.234 2.445 1 96.94 120 SER A O 1
ATOM 961 N N . GLU A 1 121 ? -24.391 12.578 1.532 1 97.75 121 GLU A N 1
ATOM 962 C CA . GLU A 1 121 ? -24.422 11.844 0.269 1 97.75 121 GLU A CA 1
ATOM 963 C C . GLU A 1 121 ? -23.219 10.906 0.141 1 97.75 121 GLU A C 1
ATOM 965 O O . GLU A 1 121 ? -23.094 10.18 -0.851 1 97.75 121 GLU A O 1
ATOM 970 N N . LEU A 1 122 ? -22.422 10.914 1.097 1 97.88 122 LEU A N 1
ATOM 971 C CA . LEU A 1 122 ? -21.281 10 1.067 1 97.88 122 LEU A CA 1
ATOM 972 C C . LEU A 1 122 ? -21.734 8.547 1.18 1 97.88 122 LEU A C 1
ATOM 974 O O . LEU A 1 122 ? -22.75 8.266 1.81 1 97.88 122 LEU A O 1
ATOM 978 N N . ASP A 1 123 ? -21.016 7.66 0.528 1 97.06 123 ASP A N 1
ATOM 979 C CA . ASP A 1 123 ? -21.25 6.23 0.679 1 97.06 123 ASP A CA 1
ATOM 980 C C . ASP A 1 123 ? -21.125 5.801 2.141 1 97.06 123 ASP A C 1
ATOM 982 O O . ASP A 1 123 ? -20.047 5.91 2.73 1 97.06 123 ASP A O 1
ATOM 986 N N . PRO A 1 124 ? -22.203 5.305 2.732 1 97.81 124 PRO A N 1
ATOM 987 C CA . PRO A 1 124 ? -22.156 4.957 4.152 1 97.81 124 PRO A CA 1
ATOM 988 C C . PRO A 1 124 ? -21.078 3.922 4.477 1 97.81 124 PRO A C 1
ATOM 990 O O . PRO A 1 124 ? -20.531 3.928 5.578 1 97.81 124 PRO A O 1
ATOM 993 N N . ASP A 1 125 ? -20.828 3.074 3.545 1 96.56 125 ASP A N 1
ATOM 994 C CA . ASP A 1 125 ? -19.797 2.078 3.779 1 96.56 125 ASP A CA 1
ATOM 995 C C . ASP A 1 125 ? -18.406 2.732 3.863 1 96.56 125 ASP A C 1
ATOM 997 O O . ASP A 1 125 ? -17.578 2.338 4.684 1 96.56 125 ASP A O 1
ATOM 1001 N N . LYS A 1 126 ? -18.125 3.725 3.031 1 97.62 126 LYS A N 1
ATOM 1002 C CA . LYS A 1 126 ? -16.859 4.449 3.096 1 97.62 126 LYS A CA 1
ATOM 1003 C C . LYS A 1 126 ? -16.719 5.215 4.41 1 97.62 126 LYS A C 1
ATOM 1005 O O . LYS A 1 126 ? -15.648 5.262 5.004 1 97.62 126 LYS A O 1
ATOM 1010 N N . VAL A 1 127 ? -17.828 5.809 4.844 1 98.31 127 VAL A N 1
ATOM 1011 C CA . VAL A 1 127 ? -17.844 6.551 6.098 1 98.31 127 VAL A CA 1
ATOM 1012 C C . VAL A 1 127 ? -17.562 5.602 7.262 1 98.31 127 VAL A C 1
ATOM 1014 O O . VAL A 1 127 ? -16.719 5.895 8.117 1 98.31 127 VAL A O 1
ATOM 1017 N N . ARG A 1 128 ? -18.234 4.48 7.254 1 98 128 ARG A N 1
ATOM 1018 C CA . ARG A 1 128 ? -18.031 3.484 8.305 1 98 128 ARG A CA 1
ATOM 1019 C C . ARG A 1 128 ? -16.594 3.02 8.344 1 98 128 ARG A C 1
ATOM 1021 O O . ARG A 1 128 ? -15.984 2.941 9.422 1 98 128 ARG A O 1
ATOM 1028 N N . ARG A 1 129 ? -16.031 2.775 7.262 1 97.69 129 ARG A N 1
ATOM 1029 C CA . ARG A 1 129 ? -14.656 2.285 7.172 1 97.69 129 ARG A CA 1
ATOM 1030 C C . ARG A 1 129 ? -13.656 3.375 7.559 1 97.69 129 ARG A C 1
ATOM 1032 O O . ARG A 1 129 ? -12.602 3.086 8.117 1 97.69 129 ARG A O 1
ATOM 1039 N N . GLY A 1 130 ? -13.961 4.609 7.191 1 98.44 130 GLY A N 1
ATOM 1040 C CA 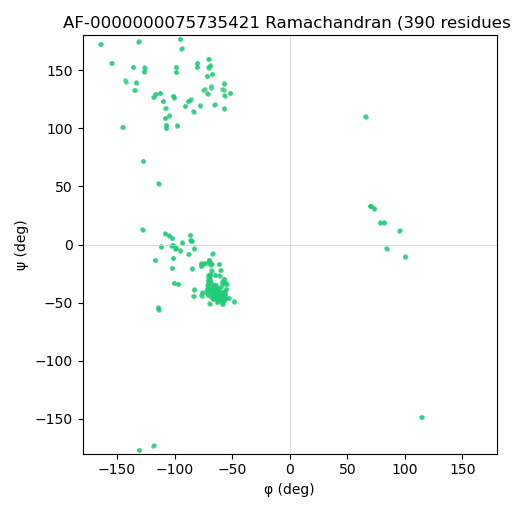. GLY A 1 130 ? -13.141 5.719 7.66 1 98.44 130 GLY A CA 1
ATOM 1041 C C . GLY A 1 130 ? -13.086 5.824 9.172 1 98.44 130 GLY A C 1
ATOM 1042 O O . GLY A 1 130 ? -12.008 5.984 9.75 1 98.44 130 GLY A O 1
ATOM 1043 N N . HIS A 1 131 ? -14.25 5.668 9.797 1 98.31 131 HIS A N 1
ATOM 1044 C CA . HIS A 1 131 ? -14.289 5.695 11.258 1 98.31 131 HIS A CA 1
ATOM 1045 C C . HIS A 1 131 ? -13.547 4.508 11.852 1 98.31 131 HIS A C 1
ATOM 1047 O O . HIS A 1 131 ? -12.891 4.637 12.891 1 98.31 131 HIS A O 1
ATOM 1053 N N . ALA A 1 132 ? -13.656 3.377 11.203 1 97.75 132 ALA A N 1
ATOM 1054 C CA . ALA A 1 132 ? -12.914 2.205 11.664 1 97.75 132 ALA A CA 1
ATOM 1055 C C . ALA A 1 132 ? -11.414 2.449 11.602 1 97.75 132 ALA A C 1
ATOM 1057 O O . ALA A 1 132 ? -10.672 2.047 12.5 1 97.75 132 ALA A O 1
ATOM 1058 N N . ALA A 1 133 ? -10.969 3.08 10.555 1 98.44 133 ALA A N 1
ATOM 1059 C CA . ALA A 1 133 ? -9.547 3.406 10.414 1 98.44 133 ALA A CA 1
ATOM 1060 C C . ALA A 1 133 ? -9.094 4.348 11.523 1 98.44 133 ALA A C 1
ATOM 1062 O O . ALA A 1 133 ? -8.055 4.125 12.148 1 98.44 133 ALA A O 1
ATOM 1063 N N . LEU A 1 134 ? -9.867 5.371 11.75 1 98.75 134 LEU A N 1
ATOM 1064 C CA . LEU A 1 134 ? -9.531 6.324 12.805 1 98.75 134 LEU A CA 1
ATOM 1065 C C . LEU A 1 134 ? -9.539 5.645 14.172 1 98.75 134 LEU A C 1
ATOM 1067 O O . LEU A 1 134 ? -8.68 5.918 15.016 1 98.75 134 LEU A O 1
ATOM 1071 N N . ALA A 1 135 ? -10.461 4.758 14.352 1 98.31 135 ALA A N 1
ATOM 1072 C CA . ALA A 1 135 ? -10.531 4.035 15.617 1 98.31 135 ALA A CA 1
ATOM 1073 C C . ALA A 1 135 ? -9.289 3.178 15.836 1 98.31 135 ALA A C 1
ATOM 1075 O O . ALA A 1 135 ? -8.758 3.115 16.953 1 98.31 135 ALA A O 1
ATOM 1076 N N . ARG A 1 136 ? -8.867 2.535 14.844 1 97.62 136 ARG A N 1
ATOM 1077 C CA . ARG A 1 136 ? -7.652 1.73 14.938 1 97.62 136 ARG A CA 1
ATOM 1078 C C . ARG A 1 136 ? -6.449 2.594 15.297 1 97.62 136 ARG A C 1
ATOM 1080 O O . ARG A 1 136 ? -5.656 2.229 16.172 1 97.62 136 ARG A O 1
ATOM 1087 N N . MET A 1 137 ? -6.293 3.711 14.625 1 98.75 137 MET A N 1
ATOM 1088 C CA . MET A 1 137 ? -5.207 4.633 14.9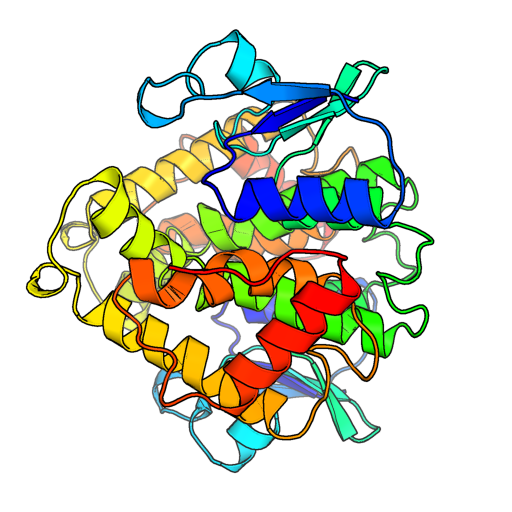38 1 98.75 137 MET A CA 1
ATOM 1089 C C . MET A 1 137 ? -5.297 5.117 16.375 1 98.75 137 MET A C 1
ATOM 1091 O O . MET A 1 137 ? -4.285 5.172 17.078 1 98.75 137 MET A O 1
ATOM 1095 N N . GLU A 1 138 ? -6.508 5.465 16.75 1 98.75 138 GLU A N 1
ATOM 1096 C CA . GLU A 1 138 ? -6.738 5.961 18.094 1 98.75 138 GLU A CA 1
ATOM 1097 C C . GLU A 1 138 ? -6.289 4.941 19.141 1 98.75 138 GLU A C 1
ATOM 1099 O O . GLU A 1 138 ? -5.605 5.293 20.109 1 98.75 138 GLU A O 1
ATOM 1104 N N . GLN A 1 139 ? -6.664 3.75 18.906 1 97.69 139 GLN A N 1
ATOM 1105 C CA . GLN A 1 139 ? -6.297 2.678 19.828 1 97.69 139 GLN A CA 1
ATOM 1106 C C . GLN A 1 139 ? -4.781 2.531 19.922 1 97.69 139 GLN A C 1
ATOM 1108 O O . GLN A 1 139 ? -4.23 2.418 21.016 1 97.69 139 GLN A O 1
ATOM 1113 N N . HIS A 1 140 ? -4.109 2.527 18.844 1 98.06 140 HIS A N 1
ATOM 1114 C CA . HIS A 1 140 ? -2.656 2.383 18.828 1 98.06 140 HIS A CA 1
ATOM 1115 C C . HIS A 1 140 ? -1.974 3.58 19.484 1 98.06 140 HIS A C 1
ATOM 1117 O O . HIS A 1 140 ? -1.075 3.412 20.312 1 98.06 140 HIS A O 1
ATOM 1123 N N . LEU A 1 141 ? -2.414 4.754 19.141 1 98.62 141 LEU A N 1
ATOM 1124 C CA . LEU A 1 141 ? -1.756 5.996 19.531 1 98.62 141 LEU A CA 1
ATOM 1125 C C . LEU A 1 141 ? -2.053 6.34 20.984 1 98.62 141 LEU A C 1
ATOM 1127 O O . LEU A 1 141 ? -1.389 7.195 21.578 1 98.62 141 LEU A O 1
ATOM 1131 N N . ALA A 1 142 ? -3.074 5.695 21.547 1 97.69 142 ALA A N 1
ATOM 1132 C CA . ALA A 1 142 ? -3.346 5.863 22.969 1 97.69 142 ALA A CA 1
ATOM 1133 C C . ALA A 1 142 ? -2.154 5.41 23.812 1 97.69 142 ALA A C 1
ATOM 1135 O O . ALA A 1 142 ? -1.98 5.863 24.938 1 97.69 142 ALA A O 1
ATOM 1136 N N . ASN A 1 143 ? -1.301 4.555 23.219 1 96.25 143 ASN A N 1
ATOM 1137 C CA . ASN A 1 143 ? -0.2 3.988 24 1 96.25 143 ASN A CA 1
ATOM 1138 C C . ASN A 1 143 ? 1.14 4.191 23.281 1 96.25 143 ASN A C 1
ATOM 1140 O O . ASN A 1 143 ? 2.125 3.531 23.625 1 96.25 143 ASN A O 1
ATOM 1144 N N . SER A 1 144 ? 1.159 5.012 22.297 1 96.81 144 SER A N 1
ATOM 1145 C CA . SER A 1 144 ? 2.377 5.246 21.531 1 96.81 144 SER A CA 1
ATOM 1146 C C . SER A 1 144 ? 2.51 6.711 21.125 1 96.81 144 SER A C 1
ATOM 1148 O O . SER A 1 144 ? 1.521 7.352 20.766 1 96.81 144 SER A O 1
ATOM 1150 N N . GLU A 1 145 ? 3.678 7.227 21.188 1 97.56 145 GLU A N 1
ATOM 1151 C CA . GLU A 1 145 ? 3.918 8.617 20.797 1 97.56 145 GLU A CA 1
ATOM 1152 C C . GLU A 1 145 ? 3.826 8.797 19.297 1 97.56 145 GLU A C 1
ATOM 1154 O O . GLU A 1 145 ? 3.312 9.805 18.812 1 97.56 145 GLU A O 1
ATOM 1159 N N . PHE A 1 146 ? 4.391 7.84 18.594 1 98.75 146 PHE A N 1
ATOM 1160 C CA . PHE A 1 146 ? 4.355 7.809 17.141 1 98.75 146 PHE A CA 1
ATOM 1161 C C . PHE A 1 146 ? 3.918 6.434 16.641 1 98.75 146 PHE A C 1
ATOM 1163 O O . PHE A 1 146 ? 3.68 5.527 17.438 1 98.75 146 PHE A O 1
ATOM 1170 N N . LEU A 1 147 ? 3.738 6.254 15.398 1 98.81 147 LEU A N 1
ATOM 1171 C CA . LEU A 1 147 ? 3.094 5.07 14.844 1 98.81 147 LEU A CA 1
ATOM 1172 C C . LEU A 1 147 ? 4.043 3.875 14.859 1 98.81 147 LEU A C 1
ATOM 1174 O O . LEU A 1 147 ? 3.617 2.744 15.109 1 98.81 147 LEU A O 1
ATOM 1178 N N . ALA A 1 148 ? 5.324 4.086 14.516 1 98.06 148 ALA A N 1
ATOM 1179 C CA . ALA A 1 148 ? 6.277 2.98 14.477 1 98.06 148 ALA A CA 1
ATOM 1180 C C . ALA A 1 148 ? 7.348 3.139 15.555 1 98.06 148 ALA A C 1
ATOM 1182 O O . ALA A 1 148 ? 8.539 3.002 15.273 1 98.06 148 ALA A O 1
ATOM 1183 N N . GLY A 1 149 ? 6.91 3.332 16.781 1 94.88 149 GLY A N 1
ATOM 1184 C CA . GLY A 1 149 ? 7.844 3.482 17.875 1 94.88 149 GLY A CA 1
ATOM 1185 C C . GLY A 1 149 ? 7.809 4.859 18.516 1 94.88 149 GLY A C 1
ATOM 1186 O O . GLY A 1 149 ? 6.758 5.504 18.547 1 94.88 149 GLY A O 1
ATOM 1187 N N . GLU A 1 150 ? 9.008 5.27 19.016 1 96.5 150 GLU A N 1
ATOM 1188 C CA . GLU A 1 150 ? 9.031 6.457 19.859 1 96.5 150 GLU A CA 1
ATOM 1189 C C . GLU A 1 150 ? 9.5 7.68 19.078 1 96.5 150 GLU A C 1
ATOM 1191 O O . GLU A 1 150 ? 9.594 8.781 19.641 1 96.5 150 GLU A O 1
ATOM 1196 N N . ARG A 1 151 ? 9.805 7.496 17.875 1 97.75 151 ARG A N 1
ATOM 1197 C CA . ARG A 1 151 ? 10.289 8.602 17.047 1 97.75 151 ARG A CA 1
ATOM 1198 C C . ARG A 1 151 ? 9.461 8.734 15.773 1 97.75 151 ARG A C 1
ATOM 1200 O O . ARG A 1 151 ? 8.906 7.754 15.273 1 97.75 151 ARG A O 1
ATOM 1207 N N . LEU A 1 152 ? 9.422 9.969 15.289 1 98.75 152 LEU A N 1
ATOM 1208 C CA . LEU A 1 152 ? 8.781 10.266 14.008 1 98.75 152 LEU A CA 1
ATOM 1209 C C . LEU A 1 152 ? 9.391 9.43 12.891 1 98.75 152 LEU A C 1
ATOM 1211 O O . LEU A 1 152 ? 10.617 9.32 12.781 1 98.75 152 LEU A O 1
ATOM 1215 N N . SER A 1 153 ? 8.586 8.75 12.133 1 98.88 153 SER A N 1
ATOM 1216 C CA . SER A 1 153 ? 9.023 7.977 10.977 1 98.88 153 SER A CA 1
ATOM 1217 C C . SER A 1 153 ? 8.164 8.297 9.75 1 98.88 153 SER A C 1
ATOM 1219 O O . SER A 1 153 ? 7.258 9.125 9.82 1 98.88 153 SER A O 1
ATOM 1221 N N . LEU A 1 154 ? 8.391 7.629 8.633 1 98.94 154 LEU A N 1
ATOM 1222 C CA . LEU A 1 154 ? 7.609 7.824 7.418 1 98.94 154 LEU A CA 1
ATOM 1223 C C . LEU A 1 154 ? 6.164 7.391 7.625 1 98.94 154 LEU A C 1
ATOM 1225 O O . LEU A 1 154 ? 5.266 7.852 6.914 1 98.94 154 LEU A O 1
ATOM 1229 N N . ALA A 1 155 ? 5.914 6.457 8.555 1 98.94 155 ALA A N 1
ATOM 1230 C CA . ALA A 1 155 ? 4.531 6.117 8.875 1 98.94 155 ALA A CA 1
ATOM 1231 C C . ALA A 1 155 ? 3.754 7.348 9.328 1 98.94 155 ALA A C 1
ATOM 1233 O O . ALA A 1 155 ? 2.6 7.539 8.945 1 98.94 155 ALA A O 1
ATOM 1234 N N . ASP A 1 156 ? 4.395 8.172 10.117 1 98.94 156 ASP A N 1
ATOM 1235 C CA . ASP A 1 156 ? 3.754 9.383 10.609 1 98.94 156 ASP A CA 1
ATOM 1236 C C . ASP A 1 156 ? 3.557 10.398 9.484 1 98.94 156 ASP A C 1
ATOM 1238 O O . ASP A 1 156 ? 2.512 11.047 9.406 1 98.94 156 ASP A O 1
ATOM 1242 N N . VAL A 1 157 ? 4.535 10.523 8.625 1 98.94 157 VAL A N 1
ATOM 1243 C CA . VAL A 1 157 ? 4.414 11.414 7.477 1 98.94 157 VAL A CA 1
ATOM 1244 C C . VAL A 1 157 ? 3.215 11.008 6.625 1 98.94 157 VAL A C 1
ATOM 1246 O O . VAL A 1 157 ? 2.373 11.836 6.281 1 98.94 157 VAL A O 1
ATOM 1249 N N . ALA A 1 158 ? 3.141 9.742 6.305 1 98.94 158 ALA A N 1
ATOM 1250 C CA . ALA A 1 158 ? 2.135 9.211 5.391 1 98.94 158 ALA A CA 1
ATOM 1251 C C . ALA A 1 158 ? 0.731 9.359 5.969 1 98.94 158 ALA A C 1
ATOM 1253 O O . ALA A 1 158 ? -0.194 9.773 5.266 1 98.94 158 ALA A O 1
ATOM 1254 N N . LEU A 1 159 ? 0.573 9.047 7.227 1 98.94 159 LEU A N 1
ATOM 1255 C CA . LEU A 1 159 ? -0.765 9.039 7.805 1 98.94 159 LEU A CA 1
ATOM 1256 C C . LEU A 1 159 ? -1.176 10.43 8.258 1 98.94 159 LEU A C 1
ATOM 1258 O O . LEU A 1 159 ? -2.365 10.711 8.438 1 98.94 159 LEU A O 1
ATOM 1262 N N . LEU A 1 160 ? -0.249 11.32 8.469 1 98.88 160 LEU A N 1
ATOM 1263 C CA . LEU A 1 160 ? -0.596 12.688 8.844 1 98.88 160 LEU A CA 1
ATOM 1264 C C . LEU A 1 160 ? -1.369 13.383 7.73 1 98.88 160 LEU A C 1
ATOM 1266 O O . LEU A 1 160 ? -2.324 14.117 7.992 1 98.88 160 LEU A O 1
ATOM 1270 N N . ALA A 1 161 ? -1.033 13.133 6.539 1 98.44 161 ALA A N 1
ATOM 1271 C CA . ALA A 1 161 ? -1.42 13.914 5.371 1 98.44 161 ALA A CA 1
ATOM 1272 C C . ALA A 1 161 ? -2.939 14.016 5.25 1 98.44 161 ALA A C 1
ATOM 1274 O O . ALA A 1 161 ? -3.486 15.109 5.086 1 98.44 161 ALA A O 1
ATOM 1275 N N . TYR A 1 162 ? -3.57 12.859 5.387 1 98.44 162 TYR A N 1
ATOM 1276 C CA . TYR A 1 162 ? -5.016 12.922 5.219 1 98.44 162 TYR A CA 1
ATOM 1277 C C . TYR A 1 162 ? -5.723 12.883 6.57 1 98.44 162 TYR A C 1
ATOM 1279 O O . TYR A 1 162 ? -6.879 13.297 6.684 1 98.44 162 TYR A O 1
ATOM 1287 N N . THR A 1 163 ? -5.047 12.391 7.633 1 98.75 163 THR A N 1
ATOM 1288 C CA . THR A 1 163 ? -5.691 12.359 8.945 1 98.75 163 THR A CA 1
ATOM 1289 C C . THR A 1 163 ? -5.91 13.773 9.469 1 98.75 163 THR A C 1
ATOM 1291 O O . THR A 1 163 ? -6.973 14.086 10.008 1 98.75 163 THR A O 1
ATOM 1294 N N . ARG A 1 164 ? -4.941 14.617 9.266 1 98.12 164 ARG A N 1
ATOM 1295 C CA . ARG A 1 164 ? -5.07 15.969 9.812 1 98.12 164 ARG A CA 1
ATOM 1296 C C . ARG A 1 164 ? -6.141 16.766 9.062 1 98.12 164 ARG A C 1
ATOM 1298 O O . ARG A 1 164 ? -6.582 17.812 9.523 1 98.12 164 ARG A O 1
ATOM 1305 N N . MET A 1 165 ? -6.59 16.297 7.91 1 97.62 165 MET A N 1
ATOM 1306 C CA . MET A 1 165 ? -7.621 16.938 7.102 1 97.62 165 MET A CA 1
ATOM 1307 C C . MET A 1 165 ? -8.93 16.156 7.156 1 97.62 165 MET A C 1
ATOM 1309 O O . MET A 1 165 ? -9.828 16.391 6.348 1 97.62 165 MET A O 1
ATOM 1313 N N . ALA A 1 166 ? -9.047 15.188 8.016 1 98.06 166 ALA A N 1
ATOM 1314 C CA . ALA A 1 166 ? -10.148 14.234 8.023 1 98.06 166 ALA A CA 1
ATOM 1315 C C . ALA A 1 166 ? -11.492 14.945 8.141 1 98.06 166 ALA A C 1
ATOM 1317 O O . ALA A 1 166 ? -12.5 14.484 7.594 1 98.06 166 ALA A O 1
ATOM 1318 N N . GLU A 1 167 ? -11.523 16.094 8.781 1 97.12 167 GLU A N 1
ATOM 1319 C CA . GLU A 1 167 ? -12.781 16.812 8.984 1 97.12 167 GLU A CA 1
ATOM 1320 C C . GLU A 1 167 ? -13.32 17.359 7.672 1 97.12 167 GLU A C 1
ATOM 1322 O O . GLU A 1 167 ? -14.531 17.516 7.508 1 97.12 167 GLU A O 1
ATOM 1327 N N . GLN A 1 168 ? -12.438 17.594 6.754 1 97.62 168 GLN A N 1
ATOM 1328 C CA . GLN A 1 168 ? -12.852 18.031 5.426 1 97.62 168 GLN A CA 1
ATOM 1329 C C . GLN A 1 168 ? -13.578 16.922 4.68 1 97.62 168 GLN A C 1
ATOM 1331 O O . GLN A 1 168 ? -14.227 17.172 3.664 1 97.62 168 GLN A O 1
ATOM 1336 N N . GLY A 1 169 ? -13.43 15.68 5.176 1 97.56 169 GLY A N 1
ATOM 1337 C CA . GLY A 1 169 ? -14.133 14.539 4.594 1 97.56 169 GLY A CA 1
ATOM 1338 C C . GLY A 1 169 ? -15.305 14.07 5.438 1 97.56 169 GLY A C 1
ATOM 1339 O O . GLY A 1 169 ? -15.82 12.969 5.23 1 97.56 169 GLY A O 1
ATOM 1340 N N . GLY A 1 170 ? -15.594 14.883 6.484 1 97.12 170 GLY A N 1
ATOM 1341 C CA . GLY A 1 170 ? -16.766 14.562 7.289 1 97.12 170 GLY A CA 1
ATOM 1342 C C . GLY A 1 170 ? -16.438 13.75 8.523 1 97.12 170 GLY A C 1
ATOM 1343 O O . GLY A 1 170 ? -17.328 13.219 9.18 1 97.12 170 GLY A O 1
ATOM 1344 N N . PHE A 1 171 ? -15.195 13.633 8.875 1 97.75 171 PHE A N 1
ATOM 1345 C CA . PHE A 1 171 ? -14.789 12.852 10.039 1 97.75 171 PHE A CA 1
ATOM 1346 C C . PHE A 1 171 ? -14.336 13.773 11.172 1 97.75 171 PHE A C 1
ATOM 1348 O O . PHE A 1 171 ? -13.203 14.266 11.164 1 97.75 171 PHE A O 1
ATOM 1355 N N . GLU A 1 172 ? -15.148 14 12.109 1 95.62 172 GLU A N 1
ATOM 1356 C CA . GLU A 1 172 ? -14.789 14.852 13.242 1 95.62 172 GLU A CA 1
ATOM 1357 C C . GLU A 1 172 ? -13.727 14.18 14.117 1 95.62 172 GLU A C 1
ATOM 1359 O O . GLU A 1 172 ? -13.859 13 14.461 1 95.62 172 GLU A O 1
ATOM 1364 N N . LEU A 1 173 ? -12.742 14.914 14.492 1 97.19 173 LEU A N 1
ATOM 1365 C CA . LEU A 1 173 ? -11.617 14.344 15.234 1 97.19 173 LEU A CA 1
ATOM 1366 C C . LEU A 1 173 ? -11.766 14.602 16.734 1 97.19 173 LEU A C 1
ATOM 1368 O O . LEU A 1 173 ? -10.961 14.125 17.531 1 97.19 173 LEU A O 1
ATOM 1372 N N . HIS A 1 174 ? -12.789 15.305 17.094 1 95.75 174 HIS A N 1
ATOM 1373 C CA . HIS A 1 174 ? -13.023 15.656 18.484 1 95.75 174 HIS A CA 1
ATOM 1374 C C . HIS A 1 174 ? -13.055 14.406 19.359 1 95.75 174 HIS A C 1
ATOM 1376 O O . HIS A 1 174 ? -12.609 14.438 20.516 1 95.75 174 HIS A O 1
ATOM 1382 N N . ASP A 1 175 ? -13.555 13.281 18.859 1 94.31 175 ASP A N 1
ATOM 1383 C CA . ASP A 1 175 ? -13.711 12.047 19.625 1 94.31 175 ASP A CA 1
ATOM 1384 C C . ASP A 1 175 ? -12.438 11.211 19.594 1 94.31 175 ASP A C 1
ATOM 1386 O O . ASP A 1 175 ? -12.414 10.078 20.078 1 94.31 175 ASP A O 1
ATOM 1390 N N . TYR A 1 176 ? -11.352 11.75 19.062 1 98.06 176 TYR A N 1
ATOM 1391 C CA . TYR A 1 176 ? -10.102 11.016 18.922 1 98.06 176 TYR A CA 1
ATOM 1392 C C . TYR A 1 176 ? -8.945 11.797 19.531 1 98.06 176 TYR A C 1
ATOM 1394 O O . TYR A 1 176 ? -8.055 12.273 18.812 1 98.06 176 TYR A O 1
ATOM 1402 N N . PRO A 1 177 ? -8.914 11.859 20.828 1 98.25 177 PRO A N 1
ATOM 1403 C CA . PRO A 1 177 ? -7.91 12.695 21.484 1 98.25 177 PRO A CA 1
ATOM 1404 C C . PRO A 1 177 ? -6.488 12.203 21.25 1 98.25 177 PRO A C 1
ATOM 1406 O O . PRO A 1 177 ? -5.555 13.008 21.172 1 98.25 177 PRO A O 1
ATOM 1409 N N . ALA A 1 178 ? -6.273 10.891 21.219 1 98.75 178 ALA A N 1
ATOM 1410 C CA . ALA A 1 178 ? -4.93 10.383 20.953 1 98.75 178 ALA A CA 1
ATOM 1411 C C . ALA A 1 178 ? -4.449 10.773 19.562 1 98.75 178 ALA A C 1
ATOM 1413 O O . ALA A 1 178 ? -3.285 11.148 19.391 1 98.75 178 ALA A O 1
ATOM 1414 N N . ILE A 1 179 ? -5.348 10.727 18.609 1 98.75 179 ILE A N 1
ATOM 1415 C CA . ILE A 1 179 ? -5.016 11.141 17.25 1 98.75 179 ILE A CA 1
ATOM 1416 C C . ILE A 1 179 ? -4.684 12.633 17.234 1 98.75 179 ILE A C 1
ATOM 1418 O O . ILE A 1 179 ? -3.703 13.047 16.609 1 98.75 179 ILE A O 1
ATOM 1422 N N . ARG A 1 180 ? -5.492 13.43 17.906 1 98.38 180 ARG A N 1
ATOM 1423 C CA . ARG A 1 180 ? -5.246 14.867 17.922 1 98.38 180 ARG A CA 1
ATOM 1424 C C . ARG A 1 180 ? -3.885 15.18 18.531 1 98.38 180 ARG A C 1
ATOM 1426 O O . ARG A 1 180 ? -3.15 16.031 18.031 1 98.38 180 ARG A O 1
ATOM 1433 N N . GLY A 1 181 ? -3.602 14.516 19.656 1 98.31 181 GLY A N 1
ATOM 1434 C CA . GLY A 1 181 ? -2.277 14.672 20.234 1 98.31 181 GLY A CA 1
ATOM 1435 C C . GLY A 1 181 ? -1.16 14.273 19.281 1 98.31 181 GLY A C 1
ATOM 1436 O O . GLY A 1 181 ? -0.153 14.977 19.172 1 98.31 181 GLY A O 1
ATOM 1437 N N . TRP A 1 182 ? -1.335 13.164 18.609 1 98.75 182 TRP A N 1
ATOM 1438 C CA . TRP A 1 182 ? -0.364 12.664 17.641 1 98.75 182 TRP A CA 1
ATOM 1439 C C . TRP A 1 182 ? -0.201 13.641 16.484 1 98.75 182 TRP A C 1
ATOM 1441 O O . TRP A 1 182 ? 0.917 13.898 16.031 1 98.75 182 TRP A O 1
ATOM 1451 N N . ILE A 1 183 ? -1.316 14.211 15.953 1 98.75 183 ILE A N 1
ATOM 1452 C CA . ILE A 1 183 ? -1.248 15.188 14.875 1 98.75 183 ILE A CA 1
ATOM 1453 C C . ILE A 1 183 ? -0.352 16.359 15.281 1 98.75 183 ILE A C 1
ATOM 1455 O O . ILE A 1 183 ? 0.539 16.75 14.531 1 98.75 183 ILE A O 1
ATOM 1459 N N . SER A 1 184 ? -0.562 16.844 16.484 1 98.44 184 SER A N 1
ATOM 1460 C CA . SER A 1 184 ? 0.239 17.953 16.984 1 98.44 184 SER A CA 1
ATOM 1461 C C . SER A 1 184 ? 1.719 17.594 17.031 1 98.44 184 SER A C 1
ATOM 1463 O O . SER A 1 184 ? 2.572 18.375 16.609 1 98.44 184 SER A O 1
ATOM 1465 N N . ARG A 1 185 ? 2.045 16.422 17.5 1 98.5 185 ARG A N 1
ATOM 1466 C CA . ARG A 1 185 ? 3.432 15.984 17.609 1 98.5 185 ARG A CA 1
ATOM 1467 C C . ARG A 1 185 ? 4.059 15.797 16.234 1 98.5 185 ARG A C 1
ATOM 1469 O O . ARG A 1 185 ? 5.203 16.203 16.016 1 98.5 185 ARG A O 1
ATOM 1476 N N . ALA A 1 186 ? 3.318 15.195 15.367 1 98.75 186 ALA A N 1
ATOM 1477 C CA . ALA A 1 186 ? 3.83 14.945 14.016 1 98.75 186 ALA A CA 1
ATOM 1478 C C . ALA A 1 186 ? 4.059 16.25 13.266 1 98.75 186 ALA A C 1
ATOM 1480 O O . ALA A 1 186 ? 5.074 16.406 12.586 1 98.75 186 ALA A O 1
ATOM 1481 N N . GLU A 1 187 ? 3.051 17.172 13.391 1 98.69 187 GLU A N 1
ATOM 1482 C CA . GLU A 1 187 ? 3.229 18.484 12.789 1 98.69 187 GLU A CA 1
ATOM 1483 C C . GLU A 1 187 ? 4.484 19.172 13.32 1 98.69 187 GLU A C 1
ATOM 1485 O O . GLU A 1 187 ? 5.277 19.703 12.547 1 98.69 187 GLU A O 1
ATOM 1490 N N . ALA A 1 188 ? 4.66 19.141 14.57 1 98.38 188 ALA A N 1
ATOM 1491 C CA . ALA A 1 188 ? 5.832 19.75 15.195 1 98.38 188 ALA A CA 1
ATOM 1492 C C . ALA A 1 188 ? 7.117 19.094 14.703 1 98.38 188 ALA A C 1
ATOM 1494 O O . ALA A 1 188 ? 8.086 19.781 14.375 1 98.38 188 ALA A O 1
ATOM 1495 N N . GLY A 1 189 ? 7.129 17.797 14.68 1 98.12 189 GLY A N 1
ATOM 1496 C CA . GLY A 1 189 ? 8.297 17.047 14.234 1 98.12 189 GLY A CA 1
ATOM 1497 C C . GLY A 1 189 ? 8.672 17.344 12.789 1 98.12 189 GLY A C 1
ATOM 1498 O O . GLY A 1 189 ? 9.844 17.25 12.414 1 98.12 189 GLY A O 1
ATOM 1499 N N . LEU A 1 190 ? 7.711 17.734 11.992 1 98.56 190 LEU A N 1
ATOM 1500 C CA . LEU A 1 190 ? 7.941 18.031 10.586 1 98.56 190 LEU A CA 1
ATOM 1501 C C . LEU A 1 190 ? 8.086 19.531 10.352 1 98.56 190 LEU A C 1
ATOM 1503 O O . LEU A 1 190 ? 8.32 19.953 9.219 1 98.56 190 LEU A O 1
ATOM 1507 N N . GLY A 1 191 ? 7.926 20.281 11.391 1 98.06 191 GLY A N 1
ATOM 1508 C CA . GLY A 1 191 ? 8.031 21.734 11.273 1 98.06 191 GLY A CA 1
ATOM 1509 C C . GLY A 1 191 ? 6.875 22.359 10.523 1 98.06 191 GLY A C 1
ATOM 1510 O O . GLY A 1 191 ? 7.066 23.312 9.773 1 98.06 191 GLY A O 1
ATOM 1511 N N . LEU A 1 192 ? 5.723 21.781 10.672 1 98 192 LEU A N 1
ATOM 1512 C CA . LEU A 1 192 ? 4.531 22.266 9.984 1 98 192 LEU A CA 1
ATOM 1513 C C . LEU A 1 192 ? 3.688 23.125 10.906 1 98 192 LEU A C 1
ATOM 1515 O O . LEU A 1 192 ? 3.639 22.891 12.117 1 98 192 LEU A O 1
ATOM 1519 N N . PRO A 1 193 ? 3.025 24.094 10.305 1 96.31 193 PRO A N 1
ATOM 1520 C CA . PRO A 1 193 ? 2.021 24.797 11.109 1 96.31 193 PRO A CA 1
ATOM 1521 C C . PRO A 1 193 ? 0.817 23.906 11.438 1 96.31 193 PRO A C 1
ATOM 1523 O O . PRO A 1 193 ? 0.513 22.969 10.695 1 96.31 193 PRO A O 1
ATOM 1526 N N . ALA A 1 194 ? 0.175 24.234 12.531 1 94.31 194 ALA A N 1
ATOM 1527 C CA . ALA A 1 194 ? -1.064 23.531 12.844 1 94.31 194 ALA A CA 1
ATOM 1528 C C . ALA A 1 194 ? -2.078 23.656 11.711 1 94.31 194 ALA A C 1
ATOM 1530 O O . ALA A 1 194 ? -2.227 24.734 11.133 1 94.31 194 ALA A O 1
ATOM 1531 N N . PHE A 1 195 ? -2.627 22.484 11.414 1 89.81 195 PHE A N 1
ATOM 1532 C CA . PHE A 1 195 ? -3.631 22.516 10.359 1 89.81 195 PHE A CA 1
ATOM 1533 C C . PHE A 1 195 ? -4.953 23.047 10.883 1 89.81 195 PHE A C 1
ATOM 1535 O O . PHE A 1 195 ? -5.426 22.641 11.945 1 89.81 195 PHE A O 1
ATOM 1542 N N . SER A 1 196 ? -5.418 24.125 10.336 1 78.38 196 SER A N 1
ATOM 1543 C CA . SER A 1 196 ? -6.703 24.719 10.688 1 78.38 196 SER A CA 1
ATOM 1544 C C . SER A 1 196 ? -7.73 24.516 9.578 1 78.38 196 SER A C 1
ATOM 1546 O O . SER A 1 196 ? -7.492 24.891 8.43 1 78.38 196 SER A O 1
ATOM 1548 N N . SER A 1 197 ? -8.672 23.531 9.805 1 65.88 197 SER A N 1
ATOM 1549 C CA . SER A 1 197 ? -9.695 23.25 8.805 1 65.88 197 SER A CA 1
ATOM 1550 C C . SER A 1 197 ? -10.516 24.5 8.5 1 65.88 197 SER A C 1
ATOM 1552 O O . SER A 1 197 ? -10.656 25.391 9.344 1 65.88 197 SER A O 1
ATOM 1554 N N . MET B 1 1 ? 8.383 -19.453 13.586 1 96.88 1 MET B N 1
ATOM 1555 C CA . MET B 1 1 ? 7.41 -18.438 13.188 1 96.88 1 MET B CA 1
ATOM 1556 C C . MET B 1 1 ? 6.086 -19.078 12.789 1 96.88 1 MET B C 1
ATOM 1558 O O . MET B 1 1 ? 6.062 -20.203 12.281 1 96.88 1 MET B O 1
ATOM 1562 N N . LYS B 1 2 ? 4.938 -18.5 13.062 1 98.81 2 LYS B N 1
ATOM 1563 C CA . LYS B 1 2 ? 3.604 -18.938 12.664 1 98.81 2 LYS B CA 1
ATOM 1564 C C . LYS B 1 2 ? 2.977 -17.969 11.664 1 98.81 2 LYS B C 1
ATOM 1566 O O . LYS B 1 2 ? 3.043 -16.75 11.852 1 98.81 2 LYS B O 1
ATOM 1571 N N . ILE B 1 3 ? 2.475 -18.531 10.594 1 98.88 3 ILE B N 1
ATOM 1572 C CA . ILE B 1 3 ? 1.725 -17.734 9.625 1 98.88 3 ILE B CA 1
ATOM 1573 C C . ILE B 1 3 ? 0.232 -18.031 9.766 1 98.88 3 ILE B C 1
ATOM 1575 O O . ILE B 1 3 ? -0.209 -19.156 9.531 1 98.88 3 ILE B O 1
ATOM 1579 N N . TYR B 1 4 ? -0.509 -17.094 10.227 1 98.88 4 TYR B N 1
ATOM 1580 C CA . TYR B 1 4 ? -1.966 -17.188 10.234 1 98.88 4 TYR B CA 1
ATOM 1581 C C . TYR B 1 4 ? -2.547 -16.766 8.891 1 98.88 4 TYR B C 1
ATOM 1583 O O . TYR B 1 4 ? -2.355 -15.617 8.461 1 98.88 4 TYR B O 1
ATOM 1591 N N . GLY B 1 5 ? -3.131 -17.672 8.242 1 98.44 5 GLY B N 1
ATOM 1592 C CA . GLY B 1 5 ? -3.555 -17.328 6.891 1 98.44 5 GLY B CA 1
ATOM 1593 C C . GLY B 1 5 ? -4.555 -18.312 6.312 1 98.44 5 GLY B C 1
ATOM 1594 O O . GLY B 1 5 ? -4.934 -19.281 6.973 1 98.44 5 GLY B O 1
ATOM 1595 N N . ASP B 1 6 ? -5.074 -17.984 5.191 1 97.56 6 ASP B N 1
ATOM 1596 C CA . ASP B 1 6 ? -5.965 -18.75 4.332 1 97.56 6 ASP B CA 1
ATOM 1597 C C . ASP B 1 6 ? -5.305 -19.047 2.982 1 97.56 6 ASP B C 1
ATOM 1599 O O . ASP B 1 6 ? -4.879 -18.125 2.283 1 97.56 6 ASP B O 1
ATOM 1603 N N . PHE B 1 7 ? -5.301 -20.328 2.518 1 95.88 7 PHE B N 1
ATOM 1604 C CA . PHE B 1 7 ? -4.613 -20.719 1.292 1 95.88 7 PHE B CA 1
ATOM 1605 C C . PHE B 1 7 ? -5.328 -20.156 0.068 1 95.88 7 PHE B C 1
ATOM 1607 O O . PHE B 1 7 ? -4.766 -20.125 -1.028 1 95.88 7 PHE B O 1
ATOM 1614 N N . ASN B 1 8 ? -6.539 -19.703 0.25 1 95 8 ASN B N 1
ATOM 1615 C CA . ASN B 1 8 ? -7.273 -19.125 -0.869 1 95 8 ASN B CA 1
ATOM 1616 C C . ASN B 1 8 ? -6.992 -17.625 -1.012 1 95 8 ASN B C 1
ATOM 1618 O O . ASN B 1 8 ? -7.43 -17 -1.979 1 95 8 ASN B O 1
ATOM 1622 N N . SER B 1 9 ? -6.324 -17.078 -0.095 1 97 9 SER B N 1
ATOM 1623 C CA . SER B 1 9 ? -6.02 -15.641 -0.095 1 97 9 SER B CA 1
ATOM 1624 C C . SER B 1 9 ? -4.691 -15.359 -0.786 1 97 9 SER B C 1
ATOM 1626 O O . SER B 1 9 ? -3.639 -15.812 -0.328 1 97 9 SER B O 1
ATOM 1628 N N . GLY B 1 10 ? -4.746 -14.594 -1.831 1 98.06 10 GLY B N 1
ATOM 1629 C CA . GLY B 1 10 ? -3.525 -14.18 -2.508 1 98.06 10 GLY B CA 1
ATOM 1630 C C . GLY B 1 10 ? -2.533 -13.5 -1.585 1 98.06 10 GLY B C 1
ATOM 1631 O O . GLY B 1 10 ? -1.323 -13.711 -1.7 1 98.06 10 GLY B O 1
ATOM 1632 N N . ASN B 1 11 ? -3.047 -12.68 -0.645 1 98.44 11 ASN B N 1
ATOM 1633 C CA . ASN B 1 11 ? -2.172 -11.984 0.295 1 98.44 11 ASN B CA 1
ATOM 1634 C C . ASN B 1 11 ? -1.467 -12.961 1.23 1 98.44 11 ASN B C 1
ATOM 1636 O O . ASN B 1 11 ? -0.315 -12.742 1.612 1 98.44 11 ASN B O 1
ATOM 1640 N N . CYS B 1 12 ? -2.133 -14.008 1.611 1 98.75 12 CYS B N 1
ATOM 1641 C CA . CYS B 1 12 ? -1.51 -15.039 2.432 1 98.75 12 CYS B CA 1
ATOM 1642 C C . CYS B 1 12 ? -0.493 -15.836 1.624 1 98.75 12 CYS B C 1
ATOM 1644 O O . CYS B 1 12 ? 0.574 -16.188 2.133 1 98.75 12 CYS B O 1
ATOM 1646 N N . LEU B 1 13 ? -0.786 -16.078 0.386 1 98.69 13 LEU B N 1
ATOM 1647 C CA . LEU B 1 13 ? 0.119 -16.844 -0.476 1 98.69 13 LEU B CA 1
ATOM 1648 C C . LEU B 1 13 ? 1.417 -16.078 -0.702 1 98.69 13 LEU B C 1
ATOM 1650 O O . LEU B 1 13 ? 2.488 -16.672 -0.808 1 98.69 13 LEU B O 1
ATOM 1654 N N . LYS B 1 14 ? 1.383 -14.742 -0.794 1 98.88 14 LYS B N 1
ATOM 1655 C CA . LYS B 1 14 ? 2.607 -13.953 -0.876 1 98.88 14 LYS B CA 1
ATOM 1656 C C . LYS B 1 14 ? 3.607 -14.375 0.195 1 98.88 14 LYS B C 1
ATOM 1658 O O . LYS B 1 14 ? 4.789 -14.586 -0.097 1 98.88 14 LYS B O 1
ATOM 1663 N N . VAL B 1 15 ? 3.092 -14.453 1.419 1 98.94 15 VAL B N 1
ATOM 1664 C CA . VAL B 1 15 ? 3.934 -14.742 2.574 1 98.94 15 VAL B CA 1
ATOM 1665 C C . VAL B 1 15 ? 4.449 -16.172 2.488 1 98.94 15 VAL B C 1
ATOM 1667 O O . VAL B 1 15 ? 5.645 -16.422 2.66 1 98.94 15 VAL B O 1
ATOM 1670 N N . LYS B 1 16 ? 3.551 -17.078 2.16 1 98.88 16 LYS B N 1
ATOM 1671 C CA . LYS B 1 16 ? 3.932 -18.469 2.008 1 98.88 16 LYS B CA 1
ATOM 1672 C C . LYS B 1 16 ? 5.02 -18.641 0.951 1 98.88 16 LYS B C 1
ATOM 1674 O O . LYS B 1 16 ? 6.051 -19.266 1.205 1 98.88 16 LYS B O 1
ATOM 1679 N N . TRP B 1 17 ? 4.801 -18.078 -0.242 1 98.88 17 TRP B N 1
ATOM 1680 C CA . TRP B 1 17 ? 5.727 -18.219 -1.36 1 98.88 17 TRP B CA 1
ATOM 1681 C C . TRP B 1 17 ? 7.09 -17.625 -1.022 1 98.88 17 TRP B C 1
ATOM 1683 O O . TRP B 1 17 ? 8.125 -18.172 -1.413 1 98.88 17 TRP B O 1
ATOM 1693 N N . THR B 1 18 ? 7.098 -16.453 -0.325 1 98.94 18 THR B N 1
ATOM 1694 C CA . THR B 1 18 ? 8.352 -15.836 0.093 1 98.94 18 THR B CA 1
ATOM 1695 C C . THR B 1 18 ? 9.117 -16.766 1.032 1 98.94 18 THR B C 1
ATOM 1697 O O . THR B 1 18 ? 10.32 -16.969 0.851 1 98.94 18 THR B O 1
ATOM 1700 N N . CYS B 1 19 ? 8.422 -17.344 2.01 1 98.88 19 CYS B N 1
ATOM 1701 C CA . CYS B 1 19 ? 9.055 -18.266 2.938 1 98.88 19 CYS B CA 1
ATOM 1702 C C . CYS B 1 19 ? 9.609 -19.484 2.203 1 98.88 19 CYS B C 1
ATOM 1704 O O . CYS B 1 19 ? 10.75 -19.875 2.43 1 98.88 19 CYS B O 1
ATOM 1706 N N . ASP B 1 20 ? 8.812 -20.016 1.335 1 98.81 20 ASP B N 1
ATOM 1707 C CA . ASP B 1 20 ? 9.227 -21.203 0.592 1 98.81 20 ASP B CA 1
ATOM 1708 C C . ASP B 1 20 ? 10.453 -20.906 -0.268 1 98.81 20 ASP B C 1
ATOM 1710 O O . ASP B 1 20 ? 11.422 -21.672 -0.263 1 98.81 20 ASP B O 1
ATOM 1714 N N . ARG B 1 21 ? 10.414 -19.844 -0.99 1 98.69 21 ARG B N 1
ATOM 1715 C CA . ARG B 1 21 ? 11.5 -19.469 -1.889 1 98.69 21 ARG B CA 1
ATOM 1716 C C . ARG B 1 21 ? 12.797 -19.266 -1.119 1 98.69 21 ARG B C 1
ATOM 1718 O O . ARG B 1 21 ? 13.883 -19.562 -1.629 1 98.69 21 ARG B O 1
ATOM 1725 N N . LEU B 1 22 ? 12.711 -18.719 0.095 1 98.62 22 LEU B N 1
ATOM 1726 C CA . LEU B 1 22 ? 13.906 -18.359 0.859 1 98.62 22 LEU B CA 1
ATOM 1727 C C . LEU B 1 22 ? 14.289 -19.469 1.826 1 98.62 22 LEU B C 1
ATOM 1729 O O . LEU B 1 22 ? 15.289 -19.359 2.543 1 98.62 22 LEU B O 1
ATOM 1733 N N . GLY B 1 23 ? 13.477 -20.531 1.919 1 98.56 23 GLY B N 1
ATOM 1734 C CA . GLY B 1 23 ? 13.758 -21.656 2.799 1 98.56 23 GLY B CA 1
ATOM 1735 C C . GLY B 1 23 ? 13.547 -21.328 4.266 1 98.56 23 GLY B C 1
ATOM 1736 O O . GLY B 1 23 ? 14.266 -21.844 5.129 1 98.56 23 GLY B O 1
ATOM 1737 N N . LEU B 1 24 ? 12.625 -20.422 4.559 1 98.5 24 LEU B N 1
ATOM 1738 C CA . LEU B 1 24 ? 12.312 -20.078 5.941 1 98.5 24 LEU B CA 1
ATOM 1739 C C . LEU B 1 24 ? 11.281 -21.031 6.531 1 98.5 24 LEU B C 1
ATOM 1741 O O . LEU B 1 24 ? 10.203 -21.219 5.957 1 98.5 24 LEU B O 1
ATOM 1745 N N . PRO B 1 25 ? 11.609 -21.625 7.621 1 98.31 25 PRO B N 1
ATOM 1746 C CA . PRO B 1 25 ? 10.633 -22.516 8.234 1 98.31 25 PRO B CA 1
ATOM 1747 C C . PRO B 1 25 ? 9.461 -21.766 8.867 1 98.31 25 PRO B C 1
ATOM 1749 O O . PRO B 1 25 ? 9.648 -20.688 9.43 1 98.31 25 PRO B O 1
ATOM 1752 N N . TYR B 1 26 ? 8.289 -22.406 8.773 1 98.75 26 TYR B N 1
ATOM 1753 C CA . TYR B 1 26 ? 7.105 -21.828 9.398 1 98.75 26 TYR B CA 1
ATOM 1754 C C . TYR B 1 26 ? 6.074 -22.906 9.711 1 98.75 26 TYR B C 1
ATOM 1756 O O . TYR B 1 26 ? 6.105 -23.984 9.125 1 98.75 26 TYR B O 1
ATOM 1764 N N . GLU B 1 27 ? 5.254 -22.609 10.641 1 98.81 27 GLU B N 1
ATOM 1765 C CA . GLU B 1 27 ? 4.008 -23.328 10.883 1 98.81 27 GLU B CA 1
ATOM 1766 C C . GLU B 1 27 ? 2.811 -22.562 10.336 1 98.81 27 GLU B C 1
ATOM 1768 O O . GLU B 1 27 ? 2.664 -21.359 10.586 1 98.81 27 GLU B O 1
ATOM 1773 N N . TRP B 1 28 ? 2.014 -23.25 9.539 1 98.75 28 TRP B N 1
ATOM 1774 C CA . TRP B 1 28 ? 0.813 -22.625 9 1 98.75 28 TRP B CA 1
ATOM 1775 C C . TRP B 1 28 ? -0.372 -22.812 9.938 1 98.75 28 TRP B C 1
ATOM 1777 O O . TRP B 1 28 ? -0.688 -23.938 10.336 1 98.75 28 TRP B O 1
ATOM 1787 N N . ILE B 1 29 ? -0.982 -21.766 10.344 1 98.75 29 ILE B N 1
ATOM 1788 C CA . ILE B 1 29 ? -2.205 -21.766 11.141 1 98.75 29 ILE B CA 1
ATOM 1789 C C . ILE B 1 29 ? -3.381 -21.312 10.281 1 98.75 29 ILE B C 1
ATOM 1791 O O . ILE B 1 29 ? -3.492 -20.125 9.953 1 98.75 29 ILE B O 1
ATOM 1795 N N . ALA B 1 30 ? -4.23 -22.234 9.977 1 98.56 30 ALA B N 1
ATOM 1796 C CA . ALA B 1 30 ? -5.34 -21.938 9.078 1 98.56 30 ALA B CA 1
ATOM 1797 C C . ALA B 1 30 ? -6.371 -21.031 9.758 1 98.56 30 ALA B C 1
ATOM 1799 O O . ALA B 1 30 ? -6.77 -21.297 10.898 1 98.56 30 ALA B O 1
ATOM 1800 N N . ILE B 1 31 ? -6.727 -20 9.102 1 98.06 31 ILE B N 1
ATOM 1801 C CA . ILE B 1 31 ? -7.754 -19.062 9.547 1 98.06 31 ILE B CA 1
ATOM 1802 C C . ILE B 1 31 ? -8.906 -19.047 8.539 1 98.06 31 ILE B C 1
ATOM 1804 O O . ILE B 1 31 ? -8.68 -18.938 7.328 1 98.06 31 ILE B O 1
ATOM 1808 N N . ASP B 1 32 ? -10.094 -19.25 8.984 1 95.69 32 ASP B N 1
ATOM 1809 C CA . ASP B 1 32 ? -11.289 -19.109 8.164 1 95.69 32 ASP B CA 1
ATOM 1810 C C . ASP B 1 32 ? -11.945 -17.75 8.375 1 95.69 32 ASP B C 1
ATOM 1812 O O . ASP B 1 32 ? -12.703 -17.547 9.328 1 95.69 32 ASP B O 1
ATOM 1816 N N . THR B 1 33 ? -11.75 -16.875 7.48 1 91.75 33 THR B N 1
ATOM 1817 C CA . THR B 1 33 ? -12.234 -15.508 7.629 1 91.75 33 THR B CA 1
ATOM 1818 C C . THR B 1 33 ? -13.758 -15.453 7.496 1 91.75 33 THR B C 1
ATOM 1820 O O . THR B 1 33 ? -14.406 -14.586 8.078 1 91.75 33 THR B O 1
ATOM 1823 N N . MET B 1 34 ? -14.336 -16.391 6.797 1 91.62 34 MET B N 1
ATOM 1824 C CA . MET B 1 34 ? -15.781 -16.422 6.574 1 91.62 34 MET B CA 1
ATOM 1825 C C . MET B 1 34 ? -16.516 -16.859 7.836 1 91.62 34 MET B C 1
ATOM 1827 O O . MET B 1 34 ? -17.719 -16.625 7.969 1 91.62 34 MET B O 1
ATOM 1831 N N . LYS B 1 35 ? -15.766 -17.422 8.75 1 94.62 35 LYS B N 1
ATOM 1832 C CA . LYS B 1 35 ? -16.359 -17.859 10.008 1 94.62 35 LYS B CA 1
ATOM 1833 C C . LYS B 1 35 ? -16.047 -16.875 11.133 1 94.62 35 LYS B C 1
ATOM 1835 O O . LYS B 1 35 ? -16.234 -17.188 12.312 1 94.62 35 LYS B O 1
ATOM 1840 N N . GLY B 1 36 ? -15.414 -15.758 10.805 1 94.5 36 GLY B N 1
ATOM 1841 C CA . GLY B 1 36 ? -15.172 -14.695 11.758 1 94.5 36 GLY B CA 1
ATOM 1842 C C . GLY B 1 36 ? -13.953 -14.945 12.633 1 94.5 36 GLY B C 1
ATOM 1843 O O . GLY B 1 36 ? -13.812 -14.344 13.703 1 94.5 36 GLY B O 1
ATOM 1844 N N . GLU B 1 37 ? -13.07 -15.773 12.266 1 97.44 37 GLU B N 1
ATOM 1845 C CA . GLU B 1 37 ? -11.945 -16.156 13.109 1 97.44 37 GLU B CA 1
ATOM 1846 C C . GLU B 1 37 ? -10.969 -14.992 13.273 1 97.44 37 GLU B C 1
ATOM 1848 O O . GLU B 1 37 ? -10.156 -14.977 14.203 1 97.44 37 GLU B O 1
ATOM 1853 N N . THR B 1 38 ? -11.055 -14 12.406 1 97.44 38 THR B N 1
ATOM 1854 C CA . THR B 1 38 ? -10.188 -12.836 12.516 1 97.44 38 THR B CA 1
ATOM 1855 C C . THR B 1 38 ? -10.781 -11.805 13.469 1 97.44 38 THR B C 1
ATOM 1857 O O . THR B 1 38 ? -10.203 -10.727 13.664 1 97.44 38 THR B O 1
ATOM 1860 N N . ARG B 1 39 ? -11.867 -12.102 14.07 1 96.81 39 ARG B N 1
ATOM 1861 C CA . ARG B 1 39 ? -12.547 -11.133 14.922 1 96.81 39 ARG B CA 1
ATOM 1862 C C . ARG B 1 39 ? -12.484 -11.555 16.391 1 96.81 39 ARG B C 1
ATOM 1864 O O . ARG B 1 39 ? -12.969 -10.844 17.266 1 96.81 39 ARG B O 1
ATOM 1871 N N . THR B 1 40 ? -11.875 -12.711 16.641 1 97.31 40 THR B N 1
ATOM 1872 C CA . THR B 1 40 ? -11.758 -13.172 18.016 1 97.31 40 THR B CA 1
ATOM 1873 C C . THR B 1 40 ? -10.766 -12.305 18.781 1 97.31 40 THR B C 1
ATOM 1875 O O . THR B 1 40 ? -9.82 -11.758 18.203 1 97.31 40 THR B O 1
ATOM 1878 N N . PRO B 1 41 ? -10.93 -12.203 20.078 1 96.94 41 PRO B N 1
ATOM 1879 C CA . PRO B 1 41 ? -9.977 -11.445 20.891 1 96.94 41 PRO B CA 1
ATOM 1880 C C . PRO B 1 41 ? -8.547 -11.945 20.75 1 96.94 41 PRO B C 1
ATOM 1882 O O . PRO B 1 41 ? -7.609 -11.141 20.688 1 96.94 41 PRO B O 1
ATOM 1885 N N . ALA B 1 42 ? -8.422 -13.227 20.703 1 96.81 42 ALA B N 1
ATOM 1886 C CA . ALA B 1 42 ? -7.09 -13.812 20.562 1 96.81 42 ALA B CA 1
ATOM 1887 C C . ALA B 1 42 ? -6.43 -13.375 19.266 1 96.81 42 ALA B C 1
ATOM 1889 O O . ALA B 1 42 ? -5.25 -13.023 19.234 1 96.81 42 ALA B O 1
ATOM 1890 N N . PHE B 1 43 ? -7.191 -13.422 18.156 1 98 43 PHE B N 1
ATOM 1891 C CA . PHE B 1 43 ? -6.637 -13.016 16.859 1 98 43 PHE B CA 1
ATOM 1892 C C . PHE B 1 43 ? -6.352 -11.516 16.844 1 98 43 PHE B C 1
ATOM 1894 O O . PHE B 1 43 ? -5.316 -11.086 16.344 1 98 43 PHE B O 1
ATOM 1901 N N . LEU B 1 44 ? -7.266 -10.742 17.422 1 97 44 LEU B N 1
ATOM 1902 C CA . LEU B 1 44 ? -7.129 -9.289 17.406 1 97 44 LEU B CA 1
ATOM 1903 C C . LEU B 1 44 ? -5.949 -8.844 18.266 1 97 44 LEU B C 1
ATOM 1905 O O . LEU B 1 44 ? -5.414 -7.75 18.062 1 97 44 LEU B O 1
ATOM 1909 N N . LYS B 1 45 ? -5.535 -9.656 19.188 1 95.81 45 LYS B N 1
ATOM 1910 C CA . LYS B 1 45 ? -4.305 -9.391 19.922 1 95.81 45 LYS B CA 1
ATOM 1911 C C . LYS B 1 45 ? -3.082 -9.547 19.031 1 95.81 45 LYS B C 1
ATOM 1913 O O . LYS B 1 45 ? -2.088 -8.836 19.203 1 95.81 45 LYS B O 1
ATOM 1918 N N . LEU B 1 46 ? -3.188 -10.453 18.031 1 96.62 46 LEU B N 1
ATOM 1919 C CA . LEU B 1 46 ? -2.111 -10.672 17.062 1 96.62 46 LEU B CA 1
ATOM 1920 C C . LEU B 1 46 ? -2.064 -9.547 16.031 1 96.62 46 LEU B C 1
ATOM 1922 O O . LEU B 1 46 ? -0.989 -9.047 15.703 1 96.62 46 LEU B O 1
ATOM 1926 N N . ASN B 1 47 ? -3.27 -9.211 15.57 1 97.69 47 ASN B N 1
ATOM 1927 C CA . ASN B 1 47 ? -3.414 -8.164 14.562 1 97.69 47 ASN B CA 1
ATOM 1928 C C . ASN B 1 47 ? -4.691 -7.359 14.766 1 97.69 47 ASN B C 1
ATOM 1930 O O . ASN B 1 47 ? -5.758 -7.742 14.281 1 97.69 47 ASN B O 1
ATOM 1934 N N . PRO B 1 48 ? -4.574 -6.223 15.328 1 96.44 48 PRO B N 1
ATOM 1935 C CA . PRO B 1 48 ? -5.754 -5.406 15.625 1 96.44 48 PRO B CA 1
ATOM 1936 C C . PRO B 1 48 ? -6.531 -5.012 14.375 1 96.44 48 PRO B C 1
ATOM 1938 O O . PRO B 1 48 ? -7.699 -4.625 14.461 1 96.44 48 PRO B O 1
ATOM 1941 N N . ALA B 1 49 ? -5.91 -5.129 13.195 1 95.44 49 ALA B N 1
ATOM 1942 C CA . ALA B 1 49 ? -6.613 -4.824 11.953 1 95.44 49 ALA B CA 1
ATOM 1943 C C . ALA B 1 49 ? -7.586 -5.941 11.586 1 95.44 49 ALA B C 1
ATOM 1945 O O . ALA B 1 49 ? -8.453 -5.758 10.719 1 95.44 49 ALA B O 1
ATOM 1946 N N . GLY B 1 50 ? -7.41 -7.133 12.203 1 96.5 50 GLY B N 1
ATOM 1947 C CA . GLY B 1 50 ? -8.336 -8.227 11.992 1 96.5 50 GLY B CA 1
ATOM 1948 C C . GLY B 1 50 ? -8.258 -8.828 10.602 1 96.5 50 GLY B C 1
ATOM 1949 O O . GLY B 1 50 ? -9.273 -9.242 10.039 1 96.5 50 GLY B O 1
ATOM 1950 N N . GLN B 1 51 ? -7.055 -8.828 10.031 1 96.31 51 GLN B N 1
ATOM 1951 C CA . GLN B 1 51 ? -6.871 -9.32 8.672 1 96.31 51 GLN B CA 1
ATOM 1952 C C . GLN B 1 51 ? -5.773 -10.383 8.617 1 96.31 51 GLN B C 1
ATOM 1954 O O . GLN B 1 51 ? -4.855 -10.375 9.438 1 96.31 51 GLN B O 1
ATOM 1959 N N . VAL B 1 52 ? -5.879 -11.305 7.75 1 97.94 52 VAL B N 1
ATOM 1960 C CA . VAL B 1 52 ? -4.773 -12.195 7.402 1 97.94 52 VAL B CA 1
ATOM 1961 C C . VAL B 1 52 ? -4.094 -11.703 6.125 1 97.94 52 VAL B C 1
ATOM 1963 O O . VAL B 1 52 ? -4.719 -11.023 5.305 1 97.94 52 VAL B O 1
ATOM 1966 N N . PRO B 1 53 ? -2.832 -11.992 5.945 1 98.62 53 PRO B N 1
ATOM 1967 C CA . PRO B 1 53 ? -1.974 -12.797 6.816 1 98.62 53 PRO B CA 1
ATOM 1968 C C . PRO B 1 53 ? -1.449 -12.016 8.016 1 98.62 53 PRO B C 1
ATOM 1970 O O . PRO B 1 53 ? -1.394 -10.781 7.977 1 98.62 53 PRO B O 1
ATOM 1973 N N . VAL B 1 54 ? -1.165 -12.68 9.055 1 98.81 54 VAL B N 1
ATOM 1974 C CA . VAL B 1 54 ? -0.322 -12.172 10.133 1 98.81 54 VAL B CA 1
ATOM 1975 C C . VAL B 1 54 ? 0.71 -13.227 10.523 1 98.81 54 VAL B C 1
ATOM 1977 O O . VAL B 1 54 ? 0.403 -14.422 10.562 1 98.81 54 VAL B O 1
ATOM 1980 N N . VAL B 1 55 ? 1.926 -12.773 10.773 1 98.88 55 VAL B N 1
ATOM 1981 C CA . VAL B 1 55 ? 3.02 -13.656 11.156 1 98.88 55 VAL B CA 1
ATOM 1982 C C . VAL B 1 55 ? 3.381 -13.422 12.625 1 98.88 55 VAL B C 1
ATOM 1984 O O . VAL B 1 55 ? 3.633 -12.289 13.031 1 98.88 55 VAL B O 1
ATOM 1987 N N . ALA B 1 56 ? 3.332 -14.445 13.383 1 98.75 56 ALA B N 1
ATOM 1988 C CA . ALA B 1 56 ? 3.807 -14.414 14.766 1 98.75 56 ALA B CA 1
ATOM 1989 C C . ALA B 1 56 ? 5.191 -15.039 14.883 1 98.75 56 ALA B C 1
ATOM 1991 O O . ALA B 1 56 ? 5.414 -16.156 14.422 1 98.75 56 ALA B O 1
ATOM 1992 N N . PHE B 1 57 ? 6.086 -14.273 15.461 1 98.31 57 PHE B N 1
ATOM 1993 C CA . PHE B 1 57 ? 7.453 -14.758 15.633 1 98.31 57 PHE B CA 1
ATOM 1994 C C . PHE B 1 57 ? 7.633 -15.398 17 1 98.31 57 PHE B C 1
ATOM 1996 O O . PHE B 1 57 ? 6.805 -15.211 17.891 1 98.31 57 PHE B O 1
ATOM 2003 N N . ASP B 1 58 ? 8.758 -16.078 17.188 1 96.31 58 ASP B N 1
ATOM 2004 C CA . ASP B 1 58 ? 9.008 -16.859 18.391 1 96.31 58 ASP B CA 1
ATOM 2005 C C . ASP B 1 58 ? 9.211 -15.953 19.609 1 96.31 58 ASP B C 1
ATOM 2007 O O . ASP B 1 58 ? 8.953 -16.359 20.734 1 96.31 58 ASP B O 1
ATOM 2011 N N . ASP B 1 59 ? 9.633 -14.781 19.344 1 96.31 59 ASP B N 1
ATOM 2012 C CA . ASP B 1 59 ? 9.914 -13.867 20.453 1 96.31 59 ASP B CA 1
ATOM 2013 C C . ASP B 1 59 ? 8.648 -13.133 20.891 1 96.31 59 ASP B C 1
ATOM 2015 O O . ASP B 1 59 ? 8.711 -12.219 21.719 1 96.31 59 ASP B O 1
ATOM 2019 N N . GLY B 1 60 ? 7.527 -13.461 20.297 1 95.56 60 GLY B N 1
ATOM 2020 C CA . GLY B 1 60 ? 6.254 -12.914 20.75 1 95.56 60 GLY B CA 1
ATOM 2021 C C . GLY B 1 60 ? 5.77 -11.758 19.891 1 95.56 60 GLY B C 1
ATOM 2022 O O . GLY B 1 60 ? 4.629 -11.312 20.047 1 95.56 60 GLY B O 1
ATOM 2023 N N . ARG B 1 61 ? 6.547 -11.281 19.062 1 97.31 61 ARG B N 1
ATOM 2024 C CA . ARG B 1 61 ? 6.156 -10.188 18.188 1 97.31 61 ARG B CA 1
ATOM 2025 C C . ARG B 1 61 ? 5.348 -10.695 17 1 97.31 61 ARG B C 1
ATOM 2027 O O . ARG B 1 61 ? 5.465 -11.859 16.609 1 97.31 61 ARG B O 1
ATOM 2034 N N . SER B 1 62 ? 4.516 -9.805 16.391 1 98.56 62 SER B N 1
ATOM 2035 C CA . SER B 1 62 ? 3.77 -10.156 15.18 1 98.56 62 SER B CA 1
ATOM 2036 C C . SER B 1 62 ? 3.822 -9.031 14.148 1 98.56 62 SER B C 1
ATOM 2038 O O . SER B 1 62 ? 4.035 -7.867 14.508 1 98.56 62 SER B O 1
ATOM 2040 N N . LEU B 1 63 ? 3.707 -9.391 12.961 1 98.75 63 LEU B N 1
ATOM 2041 C CA . LEU B 1 63 ? 3.736 -8.461 11.836 1 98.75 63 LEU B CA 1
ATOM 2042 C C . LEU B 1 63 ? 2.617 -8.766 10.844 1 98.75 63 LEU B C 1
ATOM 2044 O O . LEU B 1 63 ? 2.385 -9.93 10.508 1 98.75 63 LEU B O 1
ATOM 2048 N N . ALA B 1 64 ? 1.918 -7.68 10.453 1 98.5 64 ALA B N 1
ATOM 2049 C CA . ALA B 1 64 ? 0.806 -7.812 9.516 1 98.5 64 ALA B CA 1
ATOM 2050 C C . ALA B 1 64 ? 1.075 -7.035 8.227 1 98.5 64 ALA B C 1
ATOM 2052 O O . ALA B 1 64 ? 2.184 -6.535 8.016 1 98.5 64 ALA B O 1
ATOM 2053 N N . GLN B 1 65 ? 0.035 -7.012 7.434 1 98.56 65 GLN B N 1
ATOM 2054 C CA . GLN B 1 65 ? 0.157 -6.43 6.102 1 98.56 65 GLN B CA 1
ATOM 2055 C C . GLN B 1 65 ? 1.11 -7.242 5.227 1 98.56 65 GLN B C 1
ATOM 2057 O O . GLN B 1 65 ? 2.328 -7.184 5.41 1 98.56 65 GLN B O 1
ATOM 2062 N N . SER B 1 66 ? 0.604 -7.902 4.25 1 98.75 66 SER 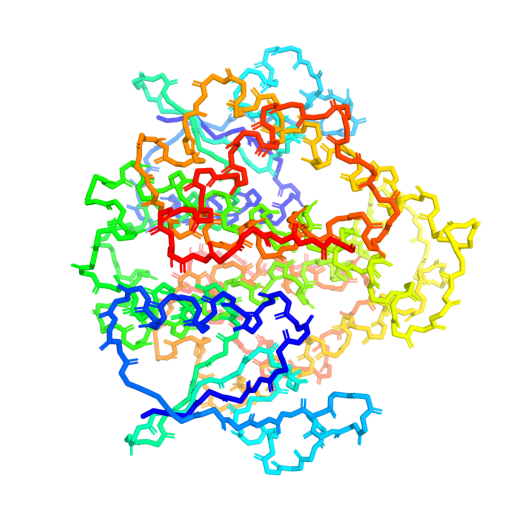B N 1
ATOM 2063 C CA . SER B 1 66 ? 1.319 -8.922 3.496 1 98.75 66 SER B CA 1
ATOM 2064 C C . SER B 1 66 ? 2.6 -8.367 2.885 1 98.75 66 SER B C 1
ATOM 2066 O O . SER B 1 66 ? 3.662 -8.984 2.984 1 98.75 66 SER B O 1
ATOM 2068 N N . ASN B 1 67 ? 2.533 -7.141 2.297 1 98.88 67 ASN B N 1
ATOM 2069 C CA . ASN B 1 67 ? 3.715 -6.57 1.66 1 98.88 67 ASN B CA 1
ATOM 2070 C C . ASN B 1 67 ? 4.766 -6.16 2.689 1 98.88 67 ASN B C 1
ATOM 2072 O O . ASN B 1 67 ? 5.965 -6.238 2.426 1 98.88 67 ASN B O 1
ATOM 2076 N N . ALA B 1 68 ? 4.34 -5.691 3.877 1 98.88 68 ALA B N 1
ATOM 2077 C CA . ALA B 1 68 ? 5.289 -5.406 4.953 1 98.88 68 ALA B CA 1
ATOM 2078 C C . ALA B 1 68 ? 5.965 -6.688 5.441 1 98.88 68 ALA B C 1
ATOM 2080 O O . ALA B 1 68 ? 7.176 -6.707 5.672 1 98.88 68 ALA B O 1
ATOM 2081 N N . VAL B 1 69 ? 5.203 -7.738 5.559 1 98.94 69 VAL B N 1
ATOM 2082 C CA . VAL B 1 69 ? 5.699 -9.023 6.047 1 98.94 69 VAL B CA 1
ATOM 2083 C C . VAL B 1 69 ? 6.754 -9.57 5.086 1 98.94 69 VAL B C 1
ATOM 2085 O O . VAL B 1 69 ? 7.859 -9.914 5.504 1 98.94 69 VAL B O 1
ATOM 2088 N N . ILE B 1 70 ? 6.422 -9.586 3.797 1 98.94 70 ILE B N 1
ATOM 2089 C CA . ILE B 1 70 ? 7.359 -10.219 2.877 1 98.94 70 ILE B CA 1
ATOM 2090 C C . ILE B 1 70 ? 8.609 -9.352 2.727 1 98.94 70 ILE B C 1
ATOM 2092 O O . ILE B 1 70 ? 9.711 -9.867 2.543 1 98.94 70 ILE B O 1
ATOM 2096 N N . ARG B 1 71 ? 8.492 -8.07 2.84 1 98.88 71 ARG B N 1
ATOM 2097 C CA . ARG B 1 71 ? 9.672 -7.211 2.811 1 98.88 71 ARG B CA 1
ATOM 2098 C C . ARG B 1 71 ? 10.586 -7.496 3.996 1 98.88 71 ARG B C 1
ATOM 2100 O O . ARG B 1 71 ? 11.812 -7.504 3.855 1 98.88 71 ARG B O 1
ATOM 2107 N N . TYR B 1 72 ? 9.977 -7.68 5.152 1 98.88 72 TYR B N 1
ATOM 2108 C CA . TYR B 1 72 ? 10.75 -7.98 6.355 1 98.88 72 TYR B CA 1
ATOM 2109 C C . TYR B 1 72 ? 11.445 -9.328 6.234 1 98.88 72 TYR B C 1
ATOM 2111 O O . TYR B 1 72 ? 12.648 -9.438 6.496 1 98.88 72 TYR B O 1
ATOM 2119 N N . LEU B 1 73 ? 10.758 -10.289 5.773 1 98.88 73 LEU B N 1
ATOM 2120 C CA . LEU B 1 73 ? 11.273 -11.648 5.699 1 98.88 73 LEU B CA 1
ATOM 2121 C C . LEU B 1 73 ? 12.367 -11.758 4.637 1 98.88 73 LEU B C 1
ATOM 2123 O O . LEU B 1 73 ? 13.297 -12.562 4.773 1 98.88 73 LEU B O 1
ATOM 2127 N N . ALA B 1 74 ? 12.266 -10.93 3.619 1 98.88 74 ALA B N 1
ATOM 2128 C CA . ALA B 1 74 ? 13.148 -11.086 2.463 1 98.88 74 ALA B CA 1
ATOM 2129 C C . ALA B 1 74 ? 14.391 -10.211 2.6 1 98.88 74 ALA B C 1
ATOM 2131 O O . ALA B 1 74 ? 15.219 -10.164 1.689 1 98.88 74 ALA B O 1
ATOM 2132 N N . ARG B 1 75 ? 14.547 -9.477 3.705 1 98 75 ARG B N 1
ATOM 2133 C CA . ARG B 1 75 ? 15.719 -8.625 3.893 1 98 75 ARG B CA 1
ATOM 2134 C C . ARG B 1 75 ? 17 -9.414 3.672 1 98 75 ARG B C 1
ATOM 2136 O O . ARG B 1 75 ? 17.156 -10.523 4.191 1 98 75 ARG B O 1
ATOM 2143 N N . GLY B 1 76 ? 17.859 -8.82 2.846 1 97.12 76 GLY B N 1
ATOM 2144 C CA . GLY B 1 76 ? 19.156 -9.43 2.584 1 97.12 76 GLY B CA 1
ATOM 2145 C C . GLY B 1 76 ? 19.125 -10.484 1.495 1 97.12 76 GLY B C 1
ATOM 2146 O O . GLY B 1 76 ? 20.156 -11.031 1.113 1 97.12 76 GLY B O 1
ATOM 2147 N N . SER B 1 77 ? 17.969 -10.789 0.98 1 98.56 77 SER B N 1
ATOM 2148 C CA . SER B 1 77 ? 17.844 -11.805 -0.063 1 98.56 77 SER B CA 1
ATOM 2149 C C . SER B 1 77 ? 17.844 -11.172 -1.451 1 98.56 77 SER B C 1
ATOM 2151 O O . SER B 1 77 ? 17.859 -9.945 -1.58 1 98.56 77 SER B O 1
ATOM 2153 N N . ASP B 1 78 ? 17.797 -11.984 -2.477 1 97.75 78 ASP B N 1
ATOM 2154 C CA . ASP B 1 78 ? 17.812 -11.516 -3.859 1 97.75 78 ASP B CA 1
ATOM 2155 C C . ASP B 1 78 ? 16.422 -11.109 -4.32 1 97.75 78 ASP B C 1
ATOM 2157 O O . ASP B 1 78 ? 16.25 -10.609 -5.434 1 97.75 78 ASP B O 1
ATOM 2161 N N . LEU B 1 79 ? 15.445 -11.289 -3.475 1 98.88 79 LEU B N 1
ATOM 2162 C CA . LEU B 1 79 ? 14.094 -10.852 -3.809 1 98.88 79 LEU B CA 1
ATOM 2163 C C . LEU B 1 79 ? 13.953 -9.344 -3.646 1 98.88 79 LEU B C 1
ATOM 2165 O O . LEU B 1 79 ? 12.984 -8.75 -4.117 1 98.88 79 LEU B O 1
ATOM 2169 N N . ILE B 1 80 ? 14.836 -8.734 -2.932 1 98.81 80 ILE B N 1
ATOM 2170 C CA . ILE B 1 80 ? 14.961 -7.285 -2.873 1 98.81 80 ILE B CA 1
ATOM 2171 C C . ILE B 1 80 ? 16.219 -6.84 -3.623 1 98.81 80 ILE B C 1
ATOM 2173 O O . ILE B 1 80 ? 17.328 -7.211 -3.25 1 98.81 80 ILE B O 1
ATOM 2177 N N . PRO B 1 81 ? 16 -6.051 -4.699 1 98.56 81 PRO B N 1
ATOM 2178 C CA . PRO B 1 81 ? 17.172 -5.605 -5.445 1 98.56 81 PRO B CA 1
ATOM 2179 C C . PRO B 1 81 ? 18.172 -4.855 -4.57 1 98.56 81 PRO B C 1
ATOM 2181 O O . PRO B 1 81 ? 17.781 -4.031 -3.74 1 98.56 81 PRO B O 1
ATOM 2184 N N . ALA B 1 82 ? 19.438 -5.102 -4.742 1 97.31 82 ALA B N 1
ATOM 2185 C CA . ALA B 1 82 ? 20.5 -4.41 -4.008 1 97.31 82 ALA B CA 1
ATOM 2186 C C . ALA B 1 82 ? 20.625 -2.959 -4.465 1 97.31 82 ALA B C 1
ATOM 2188 O O . ALA B 1 82 ? 20.969 -2.078 -3.67 1 97.31 82 ALA B O 1
ATOM 2189 N N . ASP B 1 83 ? 20.406 -2.732 -5.754 1 97.81 83 ASP B N 1
ATOM 2190 C CA . ASP B 1 83 ? 20.391 -1.375 -6.293 1 97.81 83 ASP B CA 1
ATOM 2191 C C . ASP B 1 83 ? 19.219 -0.568 -5.727 1 97.81 83 ASP B C 1
ATOM 2193 O O . ASP B 1 83 ? 18.062 -0.956 -5.875 1 97.81 83 ASP B O 1
ATOM 2197 N N . PRO B 1 84 ? 19.531 0.517 -5.07 1 97.62 84 PRO B N 1
ATOM 2198 C CA . PRO B 1 84 ? 18.484 1.279 -4.406 1 97.62 84 PRO B CA 1
ATOM 2199 C C . PRO B 1 84 ? 17.391 1.753 -5.371 1 97.62 84 PRO B C 1
ATOM 2201 O O . PRO B 1 84 ? 16.234 1.869 -4.988 1 97.62 84 PRO B O 1
ATOM 2204 N N . TRP B 1 85 ? 17.797 2.053 -6.574 1 98.25 85 TRP B N 1
ATOM 2205 C CA . TRP B 1 85 ? 16.812 2.5 -7.551 1 98.25 85 TRP B CA 1
ATOM 2206 C C . TRP B 1 85 ? 15.844 1.373 -7.906 1 98.25 85 TRP B C 1
ATOM 2208 O O . TRP B 1 85 ? 14.625 1.568 -7.91 1 98.25 85 TRP B O 1
ATOM 2218 N N . LEU B 1 86 ? 16.391 0.217 -8.164 1 98.44 86 LEU B N 1
ATOM 2219 C CA . LEU B 1 86 ? 15.555 -0.929 -8.492 1 98.44 86 LEU B CA 1
ATOM 2220 C C . LEU B 1 86 ? 14.688 -1.32 -7.301 1 98.44 86 LEU B C 1
ATOM 2222 O O . LEU B 1 86 ? 13.547 -1.758 -7.477 1 98.44 86 LEU B O 1
ATOM 2226 N N . ALA B 1 87 ? 15.219 -1.166 -6.086 1 98.62 87 ALA B N 1
ATOM 2227 C CA . ALA B 1 87 ? 14.414 -1.407 -4.891 1 98.62 87 ALA B CA 1
ATOM 2228 C C . ALA B 1 87 ? 13.266 -0.412 -4.797 1 98.62 87 ALA B C 1
ATOM 2230 O O . ALA B 1 87 ? 12.156 -0.77 -4.383 1 98.62 87 ALA B O 1
ATOM 2231 N N . ALA B 1 88 ? 13.492 0.83 -5.18 1 98.75 88 ALA B N 1
ATOM 2232 C CA . ALA B 1 88 ? 12.438 1.844 -5.18 1 98.75 88 ALA B CA 1
ATOM 2233 C C . ALA B 1 88 ? 11.352 1.512 -6.203 1 98.75 88 ALA B C 1
ATOM 2235 O O . ALA B 1 88 ? 10.164 1.682 -5.93 1 98.75 88 ALA B O 1
ATOM 2236 N N . LYS B 1 89 ? 11.805 1.062 -7.336 1 98.75 89 LYS B N 1
ATOM 2237 C CA . LYS B 1 89 ? 10.852 0.656 -8.367 1 98.75 89 LYS B CA 1
ATOM 2238 C C . LYS B 1 89 ? 10.023 -0.541 -7.902 1 98.75 89 LYS B C 1
ATOM 2240 O O . LYS B 1 89 ? 8.828 -0.632 -8.211 1 98.75 89 LYS B O 1
ATOM 2245 N N . MET B 1 90 ? 10.648 -1.456 -7.211 1 98.88 90 MET B N 1
ATOM 2246 C CA . MET B 1 90 ? 9.922 -2.551 -6.578 1 98.88 90 MET B CA 1
ATOM 2247 C C . MET B 1 90 ? 8.852 -2.018 -5.625 1 98.88 90 MET B C 1
ATOM 2249 O O . MET B 1 90 ? 7.699 -2.438 -5.68 1 98.88 90 MET B O 1
ATOM 2253 N N . ASP B 1 91 ? 9.227 -1.055 -4.805 1 98.88 91 ASP B N 1
ATOM 2254 C CA . ASP B 1 91 ? 8.289 -0.46 -3.857 1 98.88 91 ASP B CA 1
ATOM 2255 C C . ASP B 1 91 ? 7.148 0.252 -4.582 1 98.88 91 ASP B C 1
ATOM 2257 O O . ASP B 1 91 ? 6 0.216 -4.133 1 98.88 91 ASP B O 1
ATOM 2261 N N . GLU B 1 92 ? 7.473 0.903 -5.684 1 98.81 92 GLU B N 1
ATOM 2262 C CA . GLU B 1 92 ? 6.453 1.539 -6.512 1 98.81 92 GLU B CA 1
ATOM 2263 C C . GLU B 1 92 ? 5.352 0.551 -6.887 1 98.81 92 GLU B C 1
ATOM 2265 O O . GLU B 1 92 ? 4.164 0.85 -6.738 1 98.81 92 GLU B O 1
ATOM 2270 N N . TRP B 1 93 ? 5.723 -0.617 -7.301 1 98.81 93 TRP B N 1
ATOM 2271 C CA . TRP B 1 93 ? 4.766 -1.646 -7.695 1 98.81 93 TRP B CA 1
ATOM 2272 C C . TRP B 1 93 ? 4.02 -2.191 -6.48 1 98.81 93 TRP B C 1
ATOM 2274 O O . TRP B 1 93 ? 2.828 -2.492 -6.562 1 98.81 93 TRP B O 1
ATOM 2284 N N . LEU B 1 94 ? 4.746 -2.338 -5.355 1 98.88 94 LEU B N 1
ATOM 2285 C CA . LEU B 1 94 ? 4.117 -2.871 -4.152 1 98.88 94 LEU B CA 1
ATOM 2286 C C . LEU B 1 94 ? 2.994 -1.955 -3.676 1 98.88 94 LEU B C 1
ATOM 2288 O O . LEU B 1 94 ? 1.896 -2.422 -3.363 1 98.88 94 LEU B O 1
ATOM 2292 N N . PHE B 1 95 ? 3.27 -0.69 -3.65 1 98.69 95 PHE B N 1
ATOM 2293 C CA . PHE B 1 95 ? 2.246 0.246 -3.201 1 98.69 95 PHE B CA 1
ATOM 2294 C C . PHE B 1 95 ? 1.14 0.379 -4.242 1 98.69 95 PHE B C 1
ATOM 2296 O O . PHE B 1 95 ? -0.037 0.491 -3.893 1 98.69 95 PHE B O 1
ATOM 2303 N N . TRP B 1 96 ? 1.477 0.383 -5.535 1 98.38 96 TRP B N 1
ATOM 2304 C CA . TRP B 1 96 ? 0.483 0.428 -6.605 1 98.38 96 TRP B CA 1
ATOM 2305 C C . TRP B 1 96 ? -0.468 -0.761 -6.516 1 98.38 96 TRP B C 1
ATOM 2307 O O . TRP B 1 96 ? -1.68 -0.609 -6.688 1 98.38 96 TRP B O 1
ATOM 2317 N N . GLU B 1 97 ? 0.128 -1.905 -6.266 1 98.44 97 GLU B N 1
ATOM 2318 C CA . GLU B 1 97 ? -0.66 -3.127 -6.133 1 98.44 97 GLU B CA 1
ATOM 2319 C C . GLU B 1 97 ? -1.725 -2.982 -5.051 1 98.44 97 GLU B C 1
ATOM 2321 O O . GLU B 1 97 ? -2.871 -3.391 -5.238 1 98.44 97 GLU B O 1
ATOM 2326 N N . GLN B 1 98 ? -1.441 -2.414 -3.916 1 97.06 98 GLN B N 1
ATOM 2327 C CA . GLN B 1 98 ? -2.342 -2.283 -2.775 1 97.06 98 GLN B CA 1
ATOM 2328 C C . GLN B 1 98 ? -3.494 -1.332 -3.092 1 97.06 98 GLN B C 1
ATOM 2330 O O . GLN B 1 98 ? -4.617 -1.536 -2.631 1 97.06 98 GLN B O 1
ATOM 2335 N N . TYR B 1 99 ? -3.209 -0.354 -3.863 1 95.5 99 TYR B N 1
ATOM 2336 C CA . TYR B 1 99 ? -4.211 0.689 -4.051 1 95.5 99 TYR B CA 1
ATOM 2337 C C . TYR B 1 99 ? -4.957 0.5 -5.367 1 95.5 99 TYR B C 1
ATOM 2339 O O . TYR B 1 99 ? -6.148 0.797 -5.461 1 95.5 99 TYR B O 1
ATOM 2347 N N . SER B 1 100 ? -4.238 -0.032 -6.414 1 96.88 100 SER B N 1
ATOM 2348 C CA . SER B 1 100 ? -4.77 0.077 -7.77 1 96.88 100 SER B CA 1
ATOM 2349 C C . SER B 1 100 ? -5.059 -1.298 -8.359 1 96.88 100 SER B C 1
ATOM 2351 O O . SER B 1 100 ? -5.73 -1.407 -9.391 1 96.88 100 SER B O 1
ATOM 2353 N N . HIS B 1 101 ? -4.621 -2.328 -7.801 1 98.44 101 HIS B N 1
ATOM 2354 C CA . HIS B 1 101 ? -4.789 -3.68 -8.328 1 98.44 101 HIS B CA 1
ATOM 2355 C C . HIS B 1 101 ? -5.664 -4.523 -7.402 1 98.44 101 HIS B C 1
ATOM 2357 O O . HIS B 1 101 ? -6.715 -5.02 -7.82 1 98.44 101 HIS B O 1
ATOM 2363 N N . GLU B 1 102 ? -5.332 -4.617 -6.156 1 97.69 102 GLU B N 1
ATOM 2364 C CA . GLU B 1 102 ? -5.957 -5.523 -5.191 1 97.69 102 GLU B CA 1
ATOM 2365 C C . GLU B 1 102 ? -7.422 -5.168 -4.973 1 97.69 102 GLU B C 1
ATOM 2367 O O . GLU B 1 102 ? -8.297 -6.035 -5.043 1 97.69 102 GLU B O 1
ATOM 2372 N N . PRO B 1 103 ? -7.785 -3.84 -4.832 1 97 103 PRO B N 1
ATOM 2373 C CA . PRO B 1 103 ? -9.188 -3.523 -4.539 1 97 103 PRO B CA 1
ATOM 2374 C C . PRO B 1 103 ? -10.125 -3.865 -5.695 1 97 103 PRO B C 1
ATOM 2376 O O . PRO B 1 103 ? -11.344 -3.838 -5.531 1 97 103 PRO B O 1
ATOM 2379 N N . TYR B 1 104 ? -9.555 -4.234 -6.812 1 98.12 104 TYR B N 1
ATOM 2380 C CA . TYR B 1 104 ? -10.391 -4.492 -7.98 1 98.12 104 TYR B CA 1
ATOM 2381 C C . TYR B 1 104 ? -10.336 -5.965 -8.367 1 98.12 104 TYR B C 1
ATOM 2383 O O . TYR B 1 104 ? -11.352 -6.66 -8.32 1 98.12 104 TYR B O 1
ATOM 2391 N N . ILE B 1 105 ? -9.117 -6.445 -8.578 1 98.38 105 ILE B N 1
ATOM 2392 C CA . ILE B 1 105 ? -8.977 -7.836 -9.008 1 98.38 105 ILE B CA 1
ATOM 2393 C C . ILE B 1 105 ? -9.352 -8.766 -7.855 1 98.38 105 ILE B C 1
ATOM 2395 O O . ILE B 1 105 ? -10.18 -9.664 -8.016 1 98.38 105 ILE B O 1
ATOM 2399 N N . ALA B 1 106 ? -8.797 -8.555 -6.703 1 97.88 106 ALA B N 1
ATOM 2400 C CA . ALA B 1 106 ? -9.023 -9.422 -5.547 1 97.88 106 ALA B CA 1
ATOM 2401 C C . ALA B 1 106 ? -10.469 -9.32 -5.059 1 97.88 106 ALA B C 1
ATOM 2403 O O . ALA B 1 106 ? -11.07 -10.32 -4.668 1 97.88 106 ALA B O 1
ATOM 2404 N N . VAL B 1 107 ? -11.039 -8.086 -5.086 1 97.44 107 VAL B N 1
ATOM 2405 C CA . VAL B 1 107 ? -12.383 -7.879 -4.562 1 97.44 107 VAL B CA 1
ATOM 2406 C C . VAL B 1 107 ? -13.406 -8.531 -5.488 1 97.44 107 VAL B C 1
ATOM 2408 O O . VAL B 1 107 ? -14.352 -9.164 -5.027 1 97.44 107 VAL B O 1
ATOM 2411 N N . CYS B 1 108 ? -13.219 -8.352 -6.805 1 98.56 108 CYS B N 1
ATOM 2412 C CA . CYS B 1 108 ? -14.102 -9.039 -7.75 1 98.56 108 CYS B CA 1
ATOM 2413 C C . CYS B 1 108 ? -14.016 -10.547 -7.578 1 98.56 108 CYS B C 1
ATOM 2415 O O . CYS B 1 108 ? -15.031 -11.234 -7.574 1 98.56 108 CYS B O 1
ATOM 2417 N N . ARG B 1 109 ? -12.812 -11.047 -7.383 1 98.25 109 ARG B N 1
ATOM 2418 C CA . ARG B 1 109 ? -12.648 -12.477 -7.145 1 98.25 109 ARG B CA 1
ATOM 2419 C C . ARG B 1 109 ? -13.375 -12.906 -5.875 1 98.25 109 ARG B C 1
ATOM 2421 O O . ARG B 1 109 ? -14.062 -13.93 -5.859 1 98.25 109 ARG B O 1
ATOM 2428 N N . PHE B 1 110 ? -13.273 -12.188 -4.809 1 97.31 110 PHE B N 1
ATOM 2429 C CA . PHE B 1 110 ? -13.938 -12.492 -3.545 1 97.31 110 PHE B CA 1
ATOM 2430 C C . PHE B 1 110 ? -15.445 -12.586 -3.732 1 97.31 110 PHE B C 1
ATOM 2432 O O . PHE B 1 110 ? -16.078 -13.523 -3.254 1 97.31 110 PHE B O 1
ATOM 2439 N N . GLN B 1 111 ? -15.961 -11.641 -4.445 1 97.81 111 GLN B N 1
ATOM 2440 C CA . GLN B 1 111 ? -17.406 -11.586 -4.656 1 97.81 111 GLN B CA 1
ATOM 2441 C C . GLN B 1 111 ? -17.891 -12.797 -5.449 1 97.81 111 GLN B C 1
ATOM 2443 O O . GLN B 1 111 ? -18.953 -13.359 -5.148 1 97.81 111 GLN B O 1
ATOM 2448 N N . MET B 1 112 ? -17.094 -13.211 -6.355 1 97.75 112 MET B N 1
ATOM 2449 C CA . MET B 1 112 ? -17.531 -14.312 -7.203 1 97.75 112 MET B CA 1
ATOM 2450 C C . MET B 1 112 ? -17.281 -15.656 -6.531 1 97.75 112 MET B C 1
ATOM 2452 O O . MET B 1 112 ? -18.172 -16.484 -6.441 1 97.75 112 MET B O 1
ATOM 2456 N N . VAL B 1 113 ? -16.125 -15.82 -5.953 1 95.38 113 VAL B N 1
ATOM 2457 C CA . VAL B 1 113 ? -15.703 -17.125 -5.449 1 95.38 113 VAL B CA 1
ATOM 2458 C C . VAL B 1 113 ? -16.297 -17.359 -4.062 1 95.38 113 VAL B C 1
ATOM 2460 O O . VAL B 1 113 ? -16.766 -18.453 -3.764 1 95.38 113 VAL B O 1
ATOM 2463 N N . TYR B 1 114 ? -16.359 -16.359 -3.248 1 93.06 114 TYR B N 1
ATOM 2464 C CA . TYR B 1 114 ? -16.781 -16.562 -1.868 1 93.06 114 TYR B CA 1
ATOM 2465 C C . TYR B 1 114 ? -18.266 -16.234 -1.698 1 93.06 114 TYR B C 1
ATOM 2467 O O . TYR B 1 114 ? -18.969 -16.906 -0.939 1 93.06 114 TYR B O 1
ATOM 2475 N N . LEU B 1 115 ? -18.672 -15.242 -2.467 1 95.25 115 LEU B N 1
ATOM 2476 C CA . LEU B 1 115 ? -20.047 -14.82 -2.264 1 95.25 115 LEU B CA 1
ATOM 2477 C C . LEU B 1 115 ? -20.953 -15.391 -3.35 1 95.25 115 LEU B C 1
ATOM 2479 O O . LEU B 1 115 ? -22.188 -15.234 -3.283 1 95.25 115 LEU B O 1
ATOM 2483 N N . GLY B 1 116 ? -20.391 -15.953 -4.406 1 96.38 116 GLY B N 1
ATOM 2484 C CA . GLY B 1 116 ? -21.172 -16.625 -5.438 1 96.38 116 GLY B CA 1
ATOM 2485 C C . GLY B 1 116 ? -21.844 -15.664 -6.402 1 96.38 116 GLY B C 1
ATOM 2486 O O . GLY B 1 116 ? -22.781 -16.031 -7.102 1 96.38 116 GLY B O 1
ATOM 2487 N N . LYS B 1 117 ? -21.359 -14.477 -6.438 1 97.44 117 LYS B N 1
ATOM 2488 C CA . LYS B 1 117 ? -21.938 -13.492 -7.352 1 97.44 117 LYS B CA 1
ATOM 2489 C C . LYS B 1 117 ? -21.516 -13.766 -8.789 1 97.44 117 LYS B C 1
ATOM 2491 O O . LYS B 1 117 ? -20.359 -14.047 -9.062 1 97.44 117 LYS B O 1
ATOM 2496 N N . PRO B 1 118 ? -22.547 -13.719 -9.672 1 97.31 118 PRO B N 1
ATOM 2497 C CA . PRO B 1 118 ? -22.141 -13.812 -11.078 1 97.31 118 PRO B CA 1
ATOM 2498 C C . PRO B 1 118 ? -21.422 -12.562 -11.562 1 97.31 118 PRO B C 1
ATOM 2500 O O . PRO B 1 118 ? -21.562 -11.484 -10.977 1 97.31 118 PRO B O 1
ATOM 2503 N N . ALA B 1 119 ? -20.672 -12.672 -12.625 1 96.31 119 ALA B N 1
ATOM 2504 C CA . ALA B 1 119 ? -19.891 -11.578 -13.188 1 96.31 119 ALA B CA 1
ATOM 2505 C C . ALA B 1 119 ? -20.766 -10.375 -13.523 1 96.31 119 ALA B C 1
ATOM 2507 O O . ALA B 1 119 ? -20.344 -9.227 -13.383 1 96.31 119 ALA B O 1
ATOM 2508 N N . SER B 1 120 ? -21.969 -10.625 -13.906 1 97 120 SER B N 1
ATOM 2509 C CA . SER B 1 120 ? -22.891 -9.586 -14.352 1 97 120 SER B CA 1
ATOM 2510 C C . SER B 1 120 ? -23.328 -8.695 -13.195 1 97 120 SER B C 1
ATOM 2512 O O . SER B 1 120 ? -23.875 -7.613 -13.414 1 97 120 SER B O 1
ATOM 2514 N N . GLU B 1 121 ? -23.062 -9.125 -12.008 1 97.81 121 GLU B N 1
ATOM 2515 C CA . GLU B 1 121 ? -23.5 -8.359 -10.844 1 97.81 121 GLU B CA 1
ATOM 2516 C C . GLU B 1 121 ? -22.344 -7.582 -10.219 1 97.81 121 GLU B C 1
ATOM 2518 O O . GLU B 1 121 ? -22.547 -6.852 -9.25 1 97.81 121 GLU B O 1
ATOM 2523 N N . LEU B 1 122 ? -21.234 -7.73 -10.766 1 97.94 122 LEU B N 1
ATOM 2524 C CA . LEU B 1 122 ? -20.094 -6.984 -10.25 1 97.94 122 LEU B CA 1
ATOM 2525 C C . LEU B 1 122 ? -20.266 -5.488 -10.5 1 97.94 122 LEU B C 1
ATOM 2527 O O . LEU B 1 122 ? -20.891 -5.086 -11.477 1 97.94 122 LEU B O 1
ATOM 2531 N N . ASP B 1 123 ? -19.766 -4.684 -9.586 1 97.12 123 ASP B N 1
ATOM 2532 C CA . ASP B 1 123 ? -19.719 -3.238 -9.773 1 97.12 123 ASP B CA 1
ATOM 2533 C C . ASP B 1 123 ? -18.938 -2.877 -11.047 1 97.12 123 ASP B C 1
ATOM 2535 O O . ASP B 1 123 ? -17.75 -3.15 -11.148 1 97.12 123 ASP B O 1
ATOM 2539 N N . PRO B 1 124 ? -19.609 -2.26 -12.016 1 97.88 124 PRO B N 1
ATOM 2540 C CA . PRO B 1 124 ? -18.953 -1.959 -13.289 1 97.88 124 PRO B CA 1
ATOM 2541 C C . PRO B 1 124 ? -17.703 -1.09 -13.109 1 97.88 124 PRO B C 1
ATOM 2543 O O . PRO B 1 124 ? -16.75 -1.201 -13.891 1 97.88 124 PRO B O 1
ATOM 2546 N N . ASP B 1 125 ? -17.734 -0.26 -12.133 1 96.62 125 ASP B N 1
ATOM 2547 C CA . ASP B 1 125 ? -16.562 0.578 -11.898 1 96.62 125 ASP B CA 1
ATOM 2548 C C . ASP B 1 125 ? -15.375 -0.26 -11.438 1 96.62 125 ASP B C 1
ATOM 2550 O O . ASP B 1 125 ? -14.234 -0.004 -11.836 1 96.62 125 ASP B O 1
ATOM 2554 N N . LYS B 1 126 ? -15.578 -1.255 -10.586 1 97.69 126 LYS B N 1
ATOM 2555 C CA . LYS B 1 126 ? -14.508 -2.146 -10.156 1 97.69 126 LYS B CA 1
ATOM 2556 C C . LYS B 1 126 ? -13.961 -2.961 -11.328 1 97.69 126 LYS B C 1
ATOM 2558 O O . LYS B 1 126 ? -12.75 -3.172 -11.43 1 97.69 126 LYS B O 1
ATOM 2563 N N . VAL B 1 127 ? -14.867 -3.41 -12.18 1 98.38 127 VAL B N 1
ATOM 2564 C CA . VAL B 1 127 ? -14.469 -4.18 -13.352 1 98.38 127 VAL B CA 1
ATOM 2565 C C . VAL B 1 127 ? -13.609 -3.316 -14.273 1 98.38 127 VAL B C 1
ATOM 2567 O O . VAL B 1 127 ? -12.539 -3.742 -14.719 1 98.38 127 VAL B O 1
ATOM 2570 N N . ARG B 1 128 ? -14.07 -2.109 -14.516 1 98.06 128 ARG B N 1
ATOM 2571 C CA . ARG B 1 128 ? -13.328 -1.183 -15.367 1 98.06 128 ARG B CA 1
ATOM 2572 C C . ARG B 1 128 ? -11.938 -0.919 -14.805 1 98.06 128 ARG B C 1
ATOM 2574 O O . ARG B 1 128 ? -10.945 -0.957 -15.531 1 98.06 128 ARG B O 1
ATOM 2581 N N . ARG B 1 129 ? -11.844 -0.723 -13.578 1 97.69 129 ARG B N 1
ATOM 2582 C CA . ARG B 1 129 ? -10.57 -0.421 -12.922 1 97.69 129 ARG B CA 1
ATOM 2583 C C . ARG B 1 129 ? -9.664 -1.646 -12.898 1 97.69 129 ARG B C 1
ATOM 2585 O O . ARG B 1 129 ? -8.438 -1.519 -12.977 1 97.69 129 ARG B O 1
ATOM 2592 N N . GLY B 1 130 ? -10.242 -2.818 -12.727 1 98.44 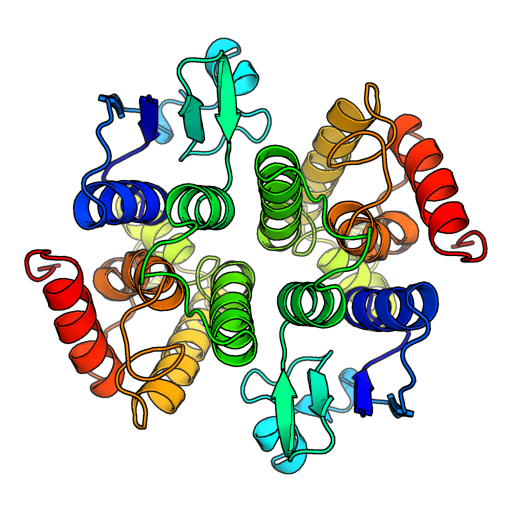130 GLY B N 1
ATOM 2593 C CA . GLY B 1 130 ? -9.469 -4.039 -12.844 1 98.44 130 GLY B CA 1
ATOM 2594 C C . GLY B 1 130 ? -8.812 -4.195 -14.211 1 98.44 130 GLY B C 1
ATOM 2595 O O . GLY B 1 130 ? -7.625 -4.516 -14.297 1 98.44 130 GLY B O 1
ATOM 2596 N N . HIS B 1 131 ? -9.594 -3.902 -15.258 1 98.31 131 HIS B N 1
ATOM 2597 C CA . HIS B 1 131 ? -9.039 -3.969 -16.609 1 98.31 131 HIS B CA 1
ATOM 2598 C C . HIS B 1 131 ? -7.965 -2.908 -16.812 1 98.31 131 HIS B C 1
ATOM 2600 O O . HIS B 1 131 ? -6.969 -3.154 -17.5 1 98.31 131 HIS B O 1
ATOM 2606 N N . ALA B 1 132 ? -8.18 -1.753 -16.219 1 97.81 132 ALA B N 1
ATOM 2607 C CA . ALA B 1 132 ? -7.164 -0.706 -16.312 1 97.81 132 ALA B CA 1
ATOM 2608 C C . ALA B 1 132 ? -5.863 -1.15 -15.648 1 97.81 132 ALA B C 1
ATOM 2610 O O . ALA B 1 132 ? -4.773 -0.879 -16.156 1 97.81 132 ALA B O 1
ATOM 2611 N N . ALA B 1 133 ? -5.973 -1.808 -14.531 1 98.44 133 ALA B N 1
ATOM 2612 C CA . ALA B 1 133 ? -4.793 -2.32 -13.836 1 98.44 133 ALA B CA 1
ATOM 2613 C C . ALA B 1 133 ? -4.059 -3.348 -14.695 1 98.44 133 ALA B C 1
ATOM 2615 O O . ALA B 1 133 ? -2.836 -3.285 -14.836 1 98.44 133 ALA B O 1
ATOM 2616 N N . LEU B 1 134 ? -4.805 -4.262 -15.25 1 98.75 134 LEU B N 1
ATOM 2617 C CA . LEU B 1 134 ? -4.203 -5.281 -16.094 1 98.75 134 LEU B CA 1
ATOM 2618 C C . LEU B 1 134 ? -3.561 -4.648 -17.328 1 98.75 134 LEU B C 1
ATOM 2620 O O . LEU B 1 134 ? -2.479 -5.062 -17.75 1 98.75 134 LEU B O 1
ATOM 2624 N N . ALA B 1 135 ? -4.203 -3.652 -17.844 1 98.31 135 ALA B N 1
ATOM 2625 C CA . ALA B 1 135 ? -3.654 -2.963 -19.016 1 98.31 135 ALA B CA 1
ATOM 2626 C C . ALA B 1 135 ? -2.324 -2.291 -18.672 1 98.31 135 ALA B C 1
ATOM 2628 O O . ALA B 1 135 ? -1.382 -2.336 -19.469 1 98.31 135 ALA B O 1
ATOM 2629 N N . ARG B 1 136 ? -2.256 -1.685 -17.578 1 97.62 136 ARG B N 1
ATOM 2630 C CA . ARG B 1 136 ? -1.015 -1.054 -17.141 1 97.62 136 ARG B CA 1
ATOM 2631 C C . ARG B 1 136 ? 0.103 -2.082 -17.016 1 97.62 136 ARG B C 1
ATOM 2633 O O . ARG B 1 136 ? 1.224 -1.855 -17.469 1 97.62 136 ARG B O 1
ATOM 2640 N N . MET B 1 137 ? -0.186 -3.191 -16.375 1 98.75 137 MET B N 1
ATOM 2641 C CA . MET B 1 137 ? 0.798 -4.262 -16.234 1 98.75 137 MET B CA 1
ATOM 2642 C C . MET B 1 137 ? 1.239 -4.77 -17.609 1 98.75 137 MET B C 1
ATOM 2644 O O . MET B 1 137 ? 2.43 -4.98 -17.844 1 98.75 137 MET B O 1
ATOM 2648 N N . GLU B 1 138 ? 0.252 -4.965 -18.438 1 98.75 138 GLU B N 1
ATOM 2649 C CA . GLU B 1 138 ? 0.525 -5.461 -19.781 1 98.75 138 GLU B CA 1
ATOM 2650 C C . GLU B 1 138 ? 1.494 -4.543 -20.516 1 98.75 138 GLU B C 1
ATOM 2652 O O . GLU B 1 138 ? 2.455 -5.012 -21.141 1 98.75 138 GLU B O 1
ATOM 2657 N N . GLN B 1 139 ? 1.22 -3.311 -20.438 1 97.69 139 GLN B N 1
ATOM 2658 C CA . GLN B 1 139 ? 2.072 -2.326 -21.094 1 97.69 139 GLN B CA 1
ATOM 2659 C C . GLN B 1 139 ? 3.5 -2.391 -20.562 1 97.69 139 GLN B C 1
ATOM 2661 O O . GLN B 1 139 ? 4.457 -2.389 -21.344 1 97.69 139 GLN B O 1
ATOM 2666 N N . HIS B 1 140 ? 3.672 -2.443 -19.297 1 98.06 140 HIS B N 1
ATOM 2667 C CA . HIS B 1 140 ? 4.992 -2.494 -18.688 1 98.06 140 HIS B CA 1
ATOM 2668 C C . HIS B 1 140 ? 5.715 -3.791 -19.047 1 98.06 140 HIS B C 1
ATOM 2670 O O . HIS B 1 140 ? 6.887 -3.771 -19.422 1 98.06 140 HIS B O 1
ATOM 2676 N N . LEU B 1 141 ? 5.023 -4.883 -18.953 1 98.62 141 LEU B N 1
ATOM 2677 C CA . LEU B 1 141 ? 5.605 -6.215 -19.078 1 98.62 141 LEU B CA 1
ATOM 2678 C C . LEU B 1 141 ? 5.883 -6.555 -20.531 1 98.62 141 LEU B C 1
ATOM 2680 O O . LEU B 1 141 ? 6.609 -7.512 -20.828 1 98.62 141 LEU B O 1
ATOM 2684 N N . ALA B 1 142 ? 5.27 -5.797 -21.438 1 97.69 142 ALA B N 1
ATOM 2685 C CA . ALA B 1 142 ? 5.582 -5.965 -22.844 1 97.69 142 ALA B CA 1
ATOM 2686 C C . ALA B 1 142 ? 7.062 -5.703 -23.109 1 97.69 142 ALA B C 1
ATOM 2688 O O . ALA B 1 142 ? 7.621 -6.203 -24.094 1 97.69 142 ALA B O 1
ATOM 2689 N N . ASN B 1 143 ? 7.711 -4.965 -22.219 1 96.19 143 ASN B N 1
ATOM 2690 C CA . ASN B 1 143 ? 9.094 -4.574 -22.453 1 96.19 143 ASN B CA 1
ATOM 2691 C C . ASN B 1 143 ? 9.992 -4.938 -21.266 1 96.19 143 ASN B C 1
ATOM 2693 O O . ASN B 1 143 ? 11.109 -4.426 -21.156 1 96.19 143 ASN B O 1
ATOM 2697 N N . SER B 1 144 ? 9.492 -5.73 -20.391 1 96.75 144 SER B N 1
ATOM 2698 C CA . SER B 1 144 ? 10.258 -6.109 -19.203 1 96.75 144 SER B CA 1
ATOM 2699 C C . SER B 1 144 ? 10.008 -7.566 -18.828 1 96.75 144 SER B C 1
ATOM 2701 O O . SER B 1 144 ? 8.875 -8.047 -18.906 1 96.75 144 SER B O 1
ATOM 2703 N N . GLU B 1 145 ? 11.016 -8.242 -18.406 1 97.5 145 GLU B N 1
ATOM 2704 C CA . GLU B 1 145 ? 10.875 -9.641 -18 1 97.5 145 GLU B CA 1
ATOM 2705 C C . GLU B 1 145 ? 10.156 -9.758 -16.656 1 97.5 145 GLU B C 1
ATOM 2707 O O . GLU B 1 145 ? 9.359 -10.672 -16.469 1 97.5 145 GLU B O 1
ATOM 2712 N N . PHE B 1 146 ? 10.516 -8.859 -15.781 1 98.75 146 PHE B N 1
ATOM 2713 C CA . PHE B 1 146 ? 9.898 -8.781 -14.461 1 98.75 146 PHE B CA 1
ATOM 2714 C C . PHE B 1 146 ? 9.492 -7.344 -14.148 1 98.75 146 PHE B C 1
ATOM 2716 O O . PHE B 1 146 ? 9.727 -6.438 -14.945 1 98.75 146 PHE B O 1
ATOM 2723 N N . LEU B 1 147 ? 8.844 -7.109 -13.078 1 98.81 147 LEU B N 1
ATOM 2724 C CA . LEU B 1 147 ? 8.203 -5.828 -12.805 1 98.81 147 LEU B CA 1
ATOM 2725 C C . LEU B 1 147 ? 9.227 -4.777 -12.398 1 98.81 147 LEU B C 1
ATOM 2727 O O . LEU B 1 147 ? 9.102 -3.607 -12.773 1 98.81 147 LEU B O 1
ATOM 2731 N N . ALA B 1 148 ? 10.219 -5.148 -11.578 1 98.06 148 ALA B N 1
ATOM 2732 C CA . ALA B 1 148 ? 11.211 -4.18 -11.117 1 98.06 148 ALA B CA 1
ATOM 2733 C C . ALA B 1 148 ? 12.594 -4.516 -11.672 1 98.06 148 ALA B C 1
ATOM 2735 O O . ALA B 1 148 ? 13.578 -4.535 -10.93 1 98.06 148 ALA B O 1
ATOM 2736 N N . GLY B 1 149 ? 12.664 -4.676 -12.969 1 94.81 149 GLY B N 1
ATOM 2737 C CA . GLY B 1 149 ? 13.938 -4.98 -13.602 1 94.81 149 GLY B CA 1
ATOM 2738 C C . GLY B 1 149 ? 13.969 -6.363 -14.234 1 94.81 149 GLY B C 1
ATOM 2739 O O . GLY B 1 149 ? 12.945 -6.859 -14.711 1 94.81 149 GLY B O 1
ATOM 2740 N N . GLU B 1 150 ? 15.195 -6.957 -14.211 1 96.44 150 GLU B N 1
ATOM 2741 C CA . GLU B 1 150 ? 15.398 -8.164 -15.008 1 96.44 150 GLU B CA 1
ATOM 2742 C C . GLU B 1 150 ? 15.344 -9.414 -14.141 1 96.44 150 GLU B C 1
ATOM 2744 O O . GLU B 1 150 ? 15.492 -10.531 -14.641 1 96.44 150 GLU B O 1
ATOM 2749 N N . ARG B 1 151 ? 15.148 -9.242 -12.906 1 97.75 151 ARG B N 1
ATOM 2750 C CA . ARG B 1 151 ? 15.094 -10.375 -11.992 1 97.75 151 ARG B CA 1
ATOM 2751 C C . ARG B 1 151 ? 13.812 -10.359 -11.172 1 97.75 151 ARG B C 1
ATOM 2753 O O . ARG B 1 151 ? 13.25 -9.297 -10.914 1 97.75 151 ARG B O 1
ATOM 2760 N N . LEU B 1 152 ? 13.422 -11.562 -10.773 1 98.75 152 LEU B N 1
ATOM 2761 C CA . LEU B 1 152 ? 12.281 -11.727 -9.875 1 98.75 152 LEU B CA 1
ATOM 2762 C C . LEU B 1 152 ? 12.492 -10.945 -8.586 1 98.75 152 LEU B C 1
ATOM 2764 O O . LEU B 1 152 ? 13.57 -11 -7.988 1 98.75 152 LEU B O 1
ATOM 2768 N N . SER B 1 153 ? 11.555 -10.141 -8.203 1 98.88 153 SER B N 1
ATOM 2769 C CA . SER B 1 153 ? 11.578 -9.398 -6.949 1 98.88 153 SER B CA 1
ATOM 2770 C C . SER B 1 153 ? 10.266 -9.562 -6.188 1 98.88 153 SER B C 1
ATOM 2772 O O . SER B 1 153 ? 9.359 -10.258 -6.645 1 98.88 153 SER B O 1
ATOM 2774 N N . LEU B 1 154 ? 10.109 -8.898 -5.055 1 98.94 154 LEU B N 1
ATOM 2775 C CA . LEU B 1 154 ? 8.883 -8.945 -4.266 1 98.94 154 LEU B CA 1
ATOM 2776 C C . LEU B 1 154 ? 7.719 -8.328 -5.027 1 98.94 154 LEU B C 1
ATOM 2778 O O . LEU B 1 154 ? 6.555 -8.633 -4.758 1 98.94 154 LEU B O 1
ATOM 2782 N N . ALA B 1 155 ? 8 -7.395 -5.953 1 98.94 155 ALA B N 1
ATOM 2783 C CA . ALA B 1 155 ? 6.93 -6.875 -6.797 1 98.94 155 ALA B CA 1
ATOM 2784 C C . ALA B 1 155 ? 6.242 -8 -7.562 1 98.94 155 ALA B C 1
ATOM 2786 O O . ALA B 1 155 ? 5.016 -8.016 -7.688 1 98.94 155 ALA B O 1
ATOM 2787 N N . ASP B 1 156 ? 7.027 -8.922 -8.047 1 98.94 156 ASP B N 1
ATOM 2788 C CA . ASP B 1 156 ? 6.484 -10.047 -8.797 1 98.94 156 ASP B CA 1
ATOM 2789 C C . ASP B 1 156 ? 5.711 -11 -7.879 1 98.94 156 ASP B C 1
ATOM 2791 O O . ASP B 1 156 ? 4.645 -11.5 -8.25 1 98.94 156 ASP B O 1
ATOM 2795 N N . VAL B 1 157 ? 6.219 -11.234 -6.699 1 98.94 157 VAL B N 1
ATOM 2796 C CA . VAL B 1 157 ? 5.523 -12.062 -5.727 1 98.94 157 VAL B CA 1
ATOM 2797 C C . VAL B 1 157 ? 4.148 -11.469 -5.422 1 98.94 157 VAL B C 1
ATOM 2799 O O . VAL B 1 157 ? 3.135 -12.172 -5.48 1 98.94 157 VAL B O 1
ATOM 2802 N N . ALA B 1 158 ? 4.125 -10.195 -5.117 1 98.94 158 ALA B N 1
ATOM 2803 C CA . ALA B 1 158 ? 2.918 -9.5 -4.676 1 98.94 158 ALA B CA 1
ATOM 2804 C C . ALA B 1 158 ? 1.865 -9.477 -5.777 1 98.94 158 ALA B C 1
ATOM 2806 O O . ALA B 1 158 ? 0.686 -9.734 -5.527 1 98.94 158 ALA B O 1
ATOM 2807 N N . LEU B 1 159 ? 2.283 -9.188 -6.98 1 98.94 159 LEU B N 1
ATOM 2808 C CA . LEU B 1 159 ? 1.312 -9.008 -8.055 1 98.94 159 LEU B CA 1
ATOM 2809 C C . LEU B 1 159 ? 0.931 -10.352 -8.672 1 98.94 159 LEU B C 1
ATOM 2811 O O . LEU B 1 159 ? -0.109 -10.461 -9.328 1 98.94 159 LEU B O 1
ATOM 2815 N N . LEU B 1 160 ? 1.733 -11.359 -8.516 1 98.88 160 LEU B N 1
ATOM 2816 C CA . LEU B 1 160 ? 1.386 -12.68 -9.047 1 98.88 160 LEU B CA 1
ATOM 2817 C C . LEU B 1 160 ? 0.139 -13.227 -8.359 1 98.88 160 LEU B C 1
ATOM 2819 O O . LEU B 1 160 ? -0.719 -13.828 -9.008 1 98.88 160 LEU B O 1
ATOM 2823 N N . ALA B 1 161 ? -0.005 -12.992 -7.125 1 98.44 161 ALA B N 1
ATOM 2824 C CA . ALA B 1 161 ? -0.936 -13.688 -6.238 1 98.44 161 ALA B CA 1
ATOM 2825 C C . ALA B 1 161 ? -2.369 -13.57 -6.746 1 98.44 161 ALA B C 1
ATOM 2827 O O . ALA B 1 161 ? -3.082 -14.57 -6.848 1 98.44 161 ALA B O 1
ATOM 2828 N N . TYR B 1 162 ? -2.73 -12.344 -7.094 1 98.44 162 TYR B N 1
ATOM 2829 C CA . TYR B 1 162 ? -4.113 -12.203 -7.531 1 98.44 162 TYR B CA 1
ATOM 2830 C C . TYR B 1 162 ? -4.203 -12.109 -9.047 1 98.44 162 TYR B C 1
ATOM 2832 O O . TYR B 1 162 ? -5.258 -12.375 -9.633 1 98.44 162 TYR B O 1
ATOM 2840 N N . THR B 1 163 ? -3.086 -11.75 -9.734 1 98.75 163 THR B N 1
ATOM 2841 C CA . THR B 1 163 ? -3.131 -11.672 -11.188 1 98.75 163 THR B CA 1
ATOM 2842 C C . THR B 1 163 ? -3.312 -13.062 -11.797 1 98.75 163 THR B C 1
ATOM 2844 O O . THR B 1 163 ? -4.098 -13.234 -12.734 1 98.75 163 THR B O 1
ATOM 2847 N N . ARG B 1 164 ? -2.639 -14.023 -11.25 1 98.12 164 ARG B N 1
ATOM 2848 C CA . ARG B 1 164 ? -2.721 -15.359 -11.836 1 98.12 164 ARG B CA 1
ATOM 2849 C C . ARG B 1 164 ? -4.098 -15.969 -11.602 1 98.12 164 ARG B C 1
ATOM 2851 O O . ARG B 1 164 ? -4.449 -16.969 -12.234 1 98.12 164 ARG B O 1
ATOM 2858 N N . MET B 1 165 ? -4.906 -15.406 -10.727 1 97.62 165 MET B N 1
ATOM 2859 C CA . MET B 1 165 ? -6.254 -15.883 -10.422 1 97.62 165 MET B CA 1
ATOM 2860 C C . MET B 1 165 ? -7.305 -14.93 -10.992 1 97.62 165 MET B C 1
ATOM 2862 O O . MET B 1 165 ? -8.477 -15.008 -10.617 1 97.62 165 MET B O 1
ATOM 2866 N N . ALA B 1 166 ? -6.93 -13.984 -11.789 1 98.06 166 ALA B N 1
ATOM 2867 C CA . ALA B 1 166 ? -7.793 -12.883 -12.219 1 98.06 166 ALA B CA 1
ATOM 2868 C C . ALA B 1 166 ? -9.055 -13.414 -12.891 1 98.06 166 ALA B C 1
ATOM 2870 O O . ALA B 1 166 ? -10.125 -12.805 -12.789 1 98.06 166 ALA B O 1
ATOM 2871 N N . GLU B 1 167 ? -8.984 -14.555 -13.516 1 97.12 167 GLU B N 1
ATOM 2872 C CA . GLU B 1 167 ? -10.133 -15.102 -14.234 1 97.12 167 GLU B CA 1
ATOM 2873 C C . GLU B 1 167 ? -11.234 -15.531 -13.266 1 97.12 167 GLU B C 1
ATOM 2875 O O . GLU B 1 167 ? -12.414 -15.516 -13.617 1 97.12 167 GLU B O 1
ATOM 2880 N N . GLN B 1 168 ? -10.836 -15.867 -12.078 1 97.62 168 GLN B N 1
ATOM 2881 C CA . GLN B 1 168 ? -11.805 -16.203 -11.047 1 97.62 168 GLN B CA 1
ATOM 2882 C C . GLN B 1 168 ? -12.609 -14.977 -10.633 1 97.62 168 GLN B C 1
ATOM 2884 O O . GLN B 1 168 ? -13.648 -15.102 -9.977 1 97.62 168 GLN B O 1
ATOM 2889 N N . GLY B 1 169 ? -12.109 -13.789 -10.984 1 97.56 169 GLY B N 1
ATOM 2890 C CA . GLY B 1 169 ? -12.82 -12.547 -10.711 1 97.56 169 GLY B CA 1
ATOM 2891 C C . GLY B 1 169 ? -13.469 -11.945 -11.938 1 97.56 169 GLY B C 1
ATOM 2892 O O . GLY B 1 169 ? -13.867 -10.781 -11.93 1 97.56 169 GLY B O 1
ATOM 2893 N N . GLY B 1 170 ? -13.422 -12.742 -13.039 1 97.19 170 GLY B N 1
ATOM 2894 C CA . GLY B 1 170 ? -14.102 -12.289 -14.242 1 97.19 170 GLY B CA 1
ATOM 2895 C C . GLY B 1 170 ? -13.188 -11.57 -15.211 1 97.19 170 GLY B C 1
ATOM 2896 O O . GLY B 1 170 ? -13.656 -10.938 -16.172 1 97.19 170 GLY B O 1
ATOM 2897 N N . PHE B 1 171 ? -11.914 -11.625 -15.023 1 97.81 171 PHE B N 1
ATOM 2898 C CA . PHE B 1 171 ? -10.961 -10.953 -15.898 1 97.81 171 PHE B CA 1
ATOM 2899 C C . PHE B 1 171 ? -10.219 -11.953 -16.766 1 97.81 171 PHE B C 1
ATOM 2901 O O . PHE B 1 171 ? -9.266 -12.594 -16.312 1 97.81 171 PHE B O 1
ATOM 2908 N N . GLU B 1 172 ? -10.602 -12.102 -17.969 1 95.69 172 GLU B N 1
ATOM 2909 C CA . GLU B 1 172 ? -9.922 -13.023 -18.875 1 95.69 172 GLU B CA 1
ATOM 2910 C C . GLU B 1 172 ? -8.523 -12.523 -19.219 1 95.69 172 GLU B C 1
ATOM 2912 O O . GLU B 1 172 ? -8.336 -11.352 -19.562 1 95.69 172 GLU B O 1
ATOM 2917 N N . LEU B 1 173 ? -7.582 -13.398 -19.203 1 97.19 173 LEU B N 1
ATOM 2918 C CA . LEU B 1 173 ? -6.191 -13.008 -19.406 1 97.19 173 LEU B CA 1
ATOM 2919 C C . LEU B 1 173 ? -5.758 -13.289 -20.844 1 97.19 173 LEU B C 1
ATOM 2921 O O . LEU B 1 173 ? -4.637 -12.961 -21.234 1 97.19 173 LEU B O 1
ATOM 2925 N N . HIS B 1 174 ? -6.637 -13.852 -21.594 1 95.75 174 HIS B N 1
ATOM 2926 C CA . HIS B 1 174 ? -6.328 -14.203 -22.984 1 95.75 174 HIS B CA 1
ATOM 2927 C C . HIS B 1 174 ? -5.824 -12.992 -23.766 1 95.75 174 HIS B C 1
ATOM 2929 O O . HIS B 1 174 ? -4.949 -13.117 -24.625 1 95.75 174 HIS B O 1
ATOM 2935 N N . ASP B 1 175 ? -6.32 -11.797 -23.469 1 94.44 175 ASP B N 1
ATOM 2936 C CA . ASP B 1 175 ? -5.98 -10.578 -24.188 1 94.44 175 ASP B CA 1
ATOM 2937 C C . ASP B 1 175 ? -4.727 -9.922 -23.625 1 94.44 175 ASP B C 1
ATOM 2939 O O . ASP B 1 175 ? -4.355 -8.82 -24.016 1 94.44 175 ASP B O 1
ATOM 2943 N N . TYR B 1 176 ? -4.039 -10.578 -22.719 1 98.12 176 TYR B N 1
ATOM 2944 C CA . TYR B 1 176 ? -2.865 -10.023 -22.047 1 98.12 176 TYR B CA 1
ATOM 2945 C C . TYR B 1 176 ? -1.679 -10.977 -22.156 1 98.12 176 TYR B C 1
ATOM 2947 O O . TYR B 1 176 ? -1.23 -11.539 -21.156 1 98.12 176 TYR B O 1
ATOM 2955 N N . PRO B 1 177 ? -1.129 -11.078 -23.344 1 98.25 177 PRO B N 1
ATOM 2956 C CA . PRO B 1 177 ? -0.067 -12.062 -23.562 1 98.25 177 PRO B CA 1
ATOM 2957 C C . PRO B 1 177 ? 1.19 -11.758 -22.75 1 98.25 177 PRO B C 1
ATOM 2959 O O . PRO B 1 177 ? 1.886 -12.68 -22.328 1 98.25 177 PRO B O 1
ATOM 2962 N N . ALA B 1 178 ? 1.543 -10.492 -22.594 1 98.75 178 ALA B N 1
ATOM 2963 C CA . ALA B 1 178 ? 2.723 -10.164 -21.797 1 98.75 178 ALA B CA 1
ATOM 2964 C C . ALA B 1 178 ? 2.535 -10.578 -20.344 1 98.75 178 ALA B C 1
ATOM 2966 O O . ALA B 1 178 ? 3.461 -11.102 -19.719 1 98.75 178 ALA B O 1
ATOM 2967 N N . ILE B 1 179 ? 1.343 -10.375 -19.828 1 98.75 179 ILE B N 1
ATOM 2968 C CA . ILE B 1 179 ? 1.033 -10.797 -18.469 1 98.75 179 ILE B CA 1
ATOM 2969 C C . ILE B 1 179 ? 1.124 -12.312 -18.359 1 98.75 179 ILE B C 1
ATOM 2971 O O . ILE B 1 179 ? 1.697 -12.844 -17.406 1 98.75 179 ILE B O 1
ATOM 2975 N N . ARG B 1 180 ? 0.553 -13.016 -19.328 1 98.38 180 ARG B N 1
ATOM 2976 C CA . ARG B 1 180 ? 0.587 -14.477 -19.281 1 98.38 180 ARG B CA 1
ATOM 2977 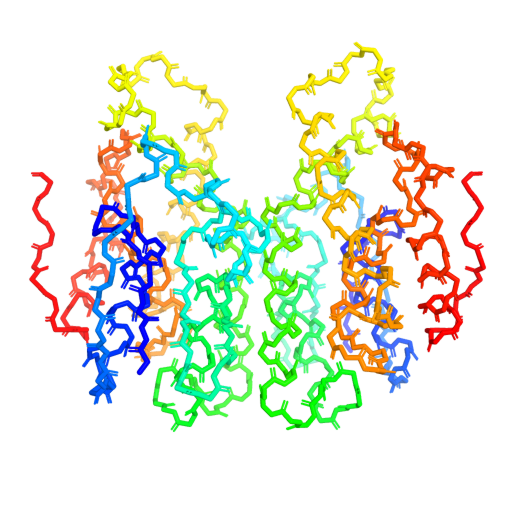C C . ARG B 1 180 ? 2.023 -14.992 -19.297 1 98.38 180 ARG B C 1
ATOM 2979 O O . ARG B 1 180 ? 2.363 -15.914 -18.562 1 98.38 180 ARG B O 1
ATOM 2986 N N . GLY B 1 181 ? 2.828 -14.406 -20.188 1 98.38 181 GLY B N 1
ATOM 2987 C CA . GLY B 1 181 ? 4.238 -14.758 -20.172 1 98.38 181 GLY B CA 1
ATOM 2988 C C . GLY B 1 181 ? 4.918 -14.492 -18.844 1 98.38 181 GLY B C 1
ATOM 2989 O O . GLY B 1 181 ? 5.684 -15.32 -18.359 1 98.38 181 GLY B O 1
ATOM 2990 N N . TRP B 1 182 ? 4.633 -13.344 -18.266 1 98.75 182 TRP B N 1
ATOM 2991 C CA . TRP B 1 182 ? 5.184 -12.953 -16.969 1 98.75 182 TRP B CA 1
ATOM 2992 C C . TRP B 1 182 ? 4.727 -13.914 -15.883 1 98.75 182 TRP B C 1
ATOM 2994 O O . TRP B 1 182 ? 5.516 -14.305 -15.023 1 98.75 182 TRP B O 1
ATOM 3004 N N . ILE B 1 183 ? 3.428 -14.312 -15.875 1 98.75 183 ILE B N 1
ATOM 3005 C CA . ILE B 1 183 ? 2.916 -15.258 -14.883 1 98.75 183 ILE B CA 1
ATOM 3006 C C . ILE B 1 183 ? 3.732 -16.547 -14.93 1 98.75 183 ILE B C 1
ATOM 3008 O O . ILE B 1 183 ? 4.176 -17.047 -13.891 1 98.75 183 ILE B O 1
ATOM 3012 N N . SER B 1 184 ? 3.961 -17.031 -16.125 1 98.44 184 SER B N 1
ATOM 3013 C CA . SER B 1 184 ? 4.738 -18.266 -16.281 1 98.44 184 SER B CA 1
ATOM 3014 C C . SER B 1 184 ? 6.145 -18.109 -15.727 1 98.44 184 SER B C 1
ATOM 3016 O O . SER B 1 184 ? 6.633 -18.984 -15.008 1 98.44 184 SER B O 1
ATOM 3018 N N . ARG B 1 185 ? 6.793 -17.016 -15.992 1 98.5 185 ARG B N 1
ATOM 3019 C CA . ARG B 1 185 ? 8.148 -16.766 -15.508 1 98.5 185 ARG B CA 1
ATOM 3020 C C . ARG B 1 185 ? 8.18 -16.625 -13.992 1 98.5 185 ARG B C 1
ATOM 3022 O O . ARG B 1 185 ? 9.07 -17.172 -13.336 1 98.5 185 ARG B O 1
ATOM 3029 N N . ALA B 1 186 ? 7.234 -15.898 -13.477 1 98.75 186 ALA B N 1
ATOM 3030 C CA . ALA B 1 186 ? 7.184 -15.68 -12.031 1 98.75 186 ALA B CA 1
ATOM 3031 C C . ALA B 1 186 ? 6.906 -16.984 -11.289 1 98.75 186 ALA B C 1
ATOM 3033 O O . ALA B 1 186 ? 7.523 -17.266 -10.258 1 98.75 186 ALA B O 1
ATOM 3034 N N . GLU B 1 187 ? 5.926 -17.766 -11.836 1 98.69 187 GLU B N 1
ATOM 3035 C CA . GLU B 1 187 ? 5.66 -19.078 -11.258 1 98.69 187 GLU B CA 1
ATOM 3036 C C . GLU B 1 187 ? 6.914 -19.938 -11.25 1 98.69 187 GLU B C 1
ATOM 3038 O O . GLU B 1 187 ? 7.246 -20.562 -10.242 1 98.69 187 GLU B O 1
ATOM 3043 N N . ALA B 1 188 ? 7.574 -19.984 -12.328 1 98.38 188 ALA B N 1
ATOM 3044 C CA . ALA B 1 188 ? 8.805 -20.766 -12.438 1 98.38 188 ALA B CA 1
ATOM 3045 C C . ALA B 1 188 ? 9.852 -20.281 -11.445 1 98.38 188 ALA B C 1
ATOM 3047 O O . ALA B 1 188 ? 10.5 -21.078 -10.766 1 98.38 188 ALA B O 1
ATOM 3048 N N . GLY B 1 189 ? 10.039 -18.969 -11.383 1 98.19 189 GLY B N 1
ATOM 3049 C CA . GLY B 1 189 ? 11.016 -18.391 -10.477 1 98.19 189 GLY B CA 1
ATOM 3050 C C . GLY B 1 189 ? 10.727 -18.688 -9.016 1 98.19 189 GLY B C 1
ATOM 3051 O O . GLY B 1 189 ? 11.648 -18.734 -8.195 1 98.19 189 GLY B O 1
ATOM 3052 N N . LEU B 1 190 ? 9.484 -18.922 -8.688 1 98.56 190 LEU B N 1
ATOM 3053 C CA . LEU B 1 190 ? 9.078 -19.188 -7.312 1 98.56 190 LEU B CA 1
ATOM 3054 C C . LEU B 1 190 ? 8.914 -20.688 -7.078 1 98.56 190 LEU B C 1
ATOM 3056 O O . LEU B 1 190 ? 8.609 -21.109 -5.965 1 98.56 190 LEU B O 1
ATOM 3060 N N . GLY B 1 191 ? 9.086 -21.453 -8.125 1 98 191 GLY B N 1
ATOM 3061 C CA . GLY B 1 191 ? 8.938 -22.891 -8.016 1 98 191 GLY B CA 1
ATOM 3062 C C . GLY B 1 191 ? 7.5 -23.344 -7.812 1 98 191 GLY B C 1
ATOM 3063 O O . GLY B 1 191 ? 7.234 -24.297 -7.078 1 98 191 GLY B O 1
ATOM 3064 N N . LEU B 1 192 ? 6.602 -22.609 -8.398 1 98 192 LEU B N 1
ATOM 3065 C CA . LEU B 1 192 ? 5.18 -22.906 -8.266 1 98 192 LEU B CA 1
ATOM 3066 C C . LEU B 1 192 ? 4.672 -23.672 -9.484 1 98 192 LEU B C 1
ATOM 3068 O O . LEU B 1 192 ? 5.152 -23.469 -10.602 1 98 192 LEU B O 1
ATOM 3072 N N . PRO B 1 193 ? 3.697 -24.516 -9.227 1 96.31 193 PRO B N 1
ATOM 3073 C CA . PRO B 1 193 ? 3.023 -25.094 -10.391 1 96.31 193 PRO B CA 1
ATOM 3074 C C . PRO B 1 193 ? 2.184 -24.062 -11.156 1 96.31 193 PRO B C 1
ATOM 3076 O O . PRO B 1 193 ? 1.741 -23.078 -10.57 1 96.31 193 PRO B O 1
ATOM 3079 N N . ALA B 1 194 ? 1.994 -24.344 -12.422 1 94.38 194 ALA B N 1
ATOM 3080 C CA . ALA B 1 194 ? 1.098 -23.469 -13.195 1 94.38 194 ALA B CA 1
ATOM 3081 C C . ALA B 1 194 ? -0.294 -23.438 -12.57 1 94.38 194 ALA B C 1
ATOM 3083 O O . ALA B 1 194 ? -0.816 -24.469 -12.133 1 94.38 194 ALA B O 1
ATOM 3084 N N . PHE B 1 195 ? -0.755 -22.172 -12.477 1 89.69 195 PHE B N 1
ATOM 3085 C CA . PHE B 1 195 ? -2.096 -22.047 -11.914 1 89.69 195 PHE B CA 1
ATOM 3086 C C . PHE B 1 195 ? -3.154 -22.406 -12.953 1 89.69 195 PHE B C 1
ATOM 3088 O O . PHE B 1 195 ? -3.094 -21.953 -14.094 1 89.69 195 PHE B O 1
ATOM 3095 N N . SER B 1 196 ? -3.949 -23.391 -12.68 1 78.31 196 SER B N 1
ATOM 3096 C CA . SER B 1 196 ? -5.055 -23.797 -13.539 1 78.31 196 SER B CA 1
ATOM 3097 C C . SER B 1 196 ? -6.398 -23.422 -12.93 1 78.31 196 SER B C 1
ATOM 3099 O O . SER B 1 196 ? -6.703 -23.797 -11.797 1 78.31 196 SER B O 1
ATOM 3101 N N . SER B 1 197 ? -7.004 -22.312 -13.484 1 66.25 197 SER B N 1
ATOM 3102 C CA . SER B 1 197 ? -8.297 -21.875 -12.969 1 66.25 197 SER B CA 1
ATOM 3103 C C . SER B 1 197 ? -9.344 -22.969 -13.07 1 66.25 197 SER B C 1
ATOM 3105 O O . SER B 1 197 ? -9.25 -23.844 -13.938 1 66.25 197 SER B O 1
#

InterPro domains:
  IPR004045 Glutathione S-transferase, N-terminal [PF13409] (9-75)
  IPR004045 Glutathione S-transferase, N-terminal [PS50404] (1-81)
  IPR004046 Glutathione S-transferase, C-terminal [PF00043] (123-186)
  IPR010987 Glutathione S-transferase, C-terminal-like [PS50405] (83-197)
  IPR036249 Thioredoxin-like superfamily [SSF52833] (1-85)
  IPR036282 Glutathione S-transferase, C-terminal domain superfamily [SSF47616] (75-188)
  IPR040079 Glutathione transferase family [SFLDS00019] (1-187)

Nearest PDB structures (foldseek):
  3m3m-assembly1_A  TM=9.545E-01  e=2.669E-18  Pseudomonas protegens Pf-5
  1pn9-assembly1_B  TM=9.109E-01  e=9.119E-13  Anopheles gambiae
  5zwp-assembly1_B  TM=9.063E-01  e=1.861E-12  Musca domestica
  8z3b-assembly1_A  TM=8.936E-01  e=3.610E-12  Plutella xylostella
  3wyw-assembly1_A  TM=8.950E-01  e=3.799E-12  Nilaparvata lugens

Secondary structure (DSSP, 8-state):
-EEEE-TT-HHHHHHHHHHHHHT---EEEE--GGGTGGGSHHHHHH-TT--S-EEE-TTS-EEESHHHHHHHHT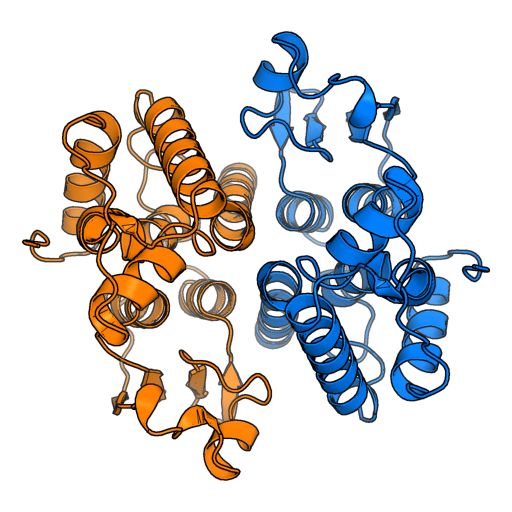TTSTTS-SSHHHHHHHHHHHHHIIIIIHHHHHHHHIIIIIT---GGGS-HHHHHHHHHHHHHHHHHHTT-SBTTBSS--HHHHHHHHHHTTGGGGT---TT-HHHHHHHHHHHHHHTPPPP--/-EEEE-TT-HHHHHHHHHHHHHT---EEEE--GGGTGGGSHHHHHH-TT--S-EEE-TTS-EEESHHHHHHHHTTTSTTS-SSHHHHHHHHHHHHHIIIIIHHHHHHHHIIIIIT---GGGS-HHHHHHHHHHHHHHHHHHTT-SBTTBSS--HHHHHHHHHHTTGGGGT---TT-HHHHHHHHHHHHHHTPPPP--

pLDDT: mean 97.48, std 2.99, range [65.88, 98.94]

Organism: Rhodopseudomonas palustris (strain ATCC BAA-98 / CGA009) (NCBI:txid258594)

Solvent-accessible surface area (backbone atoms only — not comparable to full-atom values): 20838 Å² total; per-residue (Å²): 73,37,38,36,23,34,92,87,34,35,51,24,40,34,40,51,50,50,28,60,64,70,68,51,77,68,44,82,40,84,46,52,65,92,76,46,52,36,69,35,70,74,41,30,71,64,32,76,84,41,57,72,22,31,35,37,42,86,86,70,50,57,43,42,45,40,71,26,39,38,54,55,72,37,62,94,40,76,42,45,52,84,51,66,66,42,34,31,46,22,35,25,45,48,54,41,36,48,55,54,34,40,70,20,38,46,45,38,20,44,39,27,70,75,66,63,44,55,72,88,71,51,59,63,68,42,53,53,42,27,51,50,37,51,48,52,49,27,60,54,33,66,79,33,76,30,80,41,46,86,48,72,31,54,32,44,46,58,52,42,40,44,58,73,45,24,54,60,33,67,42,75,57,84,88,30,61,37,44,52,54,35,50,54,50,52,29,56,75,56,71,45,75,83,80,77,132,72,35,38,36,26,36,92,85,35,37,52,23,40,35,40,51,50,50,28,61,65,70,69,52,76,67,45,81,40,81,46,51,67,92,76,46,52,37,69,36,70,74,42,31,71,63,32,78,84,41,58,71,23,33,36,37,41,86,87,69,50,58,45,40,45,40,70,24,41,38,52,56,73,38,62,92,40,75,42,46,51,84,51,66,66,42,33,31,46,23,37,24,46,48,56,41,35,49,57,53,33,41,71,20,37,46,45,37,21,43,39,27,69,74,66,62,43,57,72,90,70,52,59,64,67,43,53,53,44,27,52,52,36,53,48,52,51,27,61,54,33,65,76,33,74,30,80,42,46,86,46,73,31,54,32,44,47,58,51,42,41,43,57,72,47,23,54,60,32,66,43,76,57,83,88,30,62,37,44,52,53,35,48,52,51,51,28,55,75,57,71,46,74,84,81,76,130

Sequence (394 aa):
MKIYGDFNSGNCLKVKWTCDRLGLPYEWIAIDTMKGETRTPAFLKLNPAGQVPVVAFDDGRSLAQSNAVIRYLARGSDLIPADPWLAAKMDEWLFWEQYSHEPYIAVCRFQMVYLGKPASELDPDKVRRGHAALARMEQHLANSEFLAGERLSLADVALLAYTRMAEQGGFELHDYPAIRGWISRAEAGLGLPAFSSMKIYGDFNSGNCLKVKWTCDRLGLPYEWIAIDTMKGETRTPAFLKLNPAGQVPVVAFDDGRSLAQSNAVIRYLARGSDLIPADPWLAAKMDEWLFWEQYSHEPYIAVCRFQMVYLGKPASELDPDKVRRGHAALARMEQHLANSEFLAGERLSLADVALLAYTRMAEQGGFELHDYPAIRGWISRAEAGLGLPAFSS